Protein AF-A0A6L7Z663-F1 (afdb_monomer_lite)

Radius of gyration: 30.57 Å; chains: 1; bounding box: 56×58×128 Å

Foldseek 3Di:
DDDDDDPPPPPPPDLDQDDDLDDPVLVVLVVVLLVLLLLLLLLVLLLVVLVVCQVVVPPPSHADLADGDPLNVVSVVVNLVSVVVSLVSVVVSCVVCVVSCVVVPDPLLCVLVVVLVVLSVLLVVLSVCCVQPQLFPVNVVSVVSNVVSSVVNLVSVQSSQCSHSDRDPVVVVVVSNVSSNVSSVVSSVVSNVVSVVVVVVVVVVPPDPPDDDPDDDDDDAFQDCHLQAPNDDLVVVVPPPCPPVNDDDQLCDRSPDPDPPGSCADPVSHHCPPVVLLDPDDPQPPVQQVVCCVVRVGDQPRPVSCVVVCVPCVVVSVCVNSDVVSVLPCRNVSNVSNSNCCNRHVPDADPVLVVVCVPPPQDDVNPVVRQGNNRDD

Secondary structure (DSSP, 8-state):
-----------------PPPS--HHHHHHHHHHHHHHHHHHHHHHHHHHHHHHHHTT-TTTSPPSS---HHHHHHHHHHHHHHHHHHHHHHHHHHHHHHHHHTT--HHHHHHHHHHHHHHHHHHHHHHHHHHT--SGGGHHHHHHHHHHHHHHHHHHHHHHHHSSSPPPHHHHHHHHHHHHHHHHHHHHHHHHHHHHHHHHHHHHTS---SS-----S-S-TTTTSTT-TT--HHHHTTTTSTTTT---TTPPPTTSTTTT---B-TTSSB--HHHHH-SS----HHHHHHHHHHHSS-SSS-TTHHHHTTT-HHHHHHHHHSHHHHTSTTSHHHHHHHHHHHH-TT---HHHHHHHTSTT--TT-TTTS--TT---

pLDDT: mean 71.02, std 19.0, range [30.25, 97.69]

Sequence (377 aa):
MAEPTLNTSTSASGRRQLASLLPATLKRLLAVAVGLAGFMLANTLYLLLVRLADRVGLEPFALDEATLPPFYQVLLLAHTGAGLLLAVLMAAFLVAHLPRVWRRFHHEAAWTGVPYAAVGVGLVASGLFIFAEAATRGNSWVWWLHSGAAVLALAGYAAHRAVSHTRPPATRLARFLGVGTAASLALFVVHGGLAMREGAYREAGERPATAGSESSQATAGPGAGVPGGVNRDAARMLRGDFGPSGWVPAGAVPPESPFFPSPATTSTGDFLAADFLVRHGAAVGTGAIRAEAEARGFASETRIGSGSCERCHADIVDQWATSAHRFASFNNPFYEATIAAMRSEPRESNRWIDRHLASPGIAAGGVGRAASKWCSG

Structure (mmCIF, N/CA/C/O backbone):
data_AF-A0A6L7Z663-F1
#
_entry.id   AF-A0A6L7Z663-F1
#
loop_
_atom_site.group_PDB
_atom_site.id
_atom_site.type_symbol
_atom_site.label_atom_id
_atom_site.label_alt_id
_atom_site.label_comp_id
_atom_site.label_asym_id
_atom_site.label_entity_id
_atom_site.label_seq_id
_atom_site.pdbx_PDB_ins_code
_atom_site.Cartn_x
_atom_site.Cartn_y
_atom_site.Cartn_z
_atom_site.occupancy
_atom_site.B_iso_or_equiv
_atom_site.auth_seq_id
_atom_site.auth_comp_id
_atom_site.auth_asym_id
_atom_site.auth_atom_id
_atom_site.pdbx_PDB_model_num
ATOM 1 N N . MET A 1 1 ? 3.691 -15.602 78.691 1.00 45.03 1 MET A N 1
ATOM 2 C CA . MET A 1 1 ? 4.087 -14.747 77.555 1.00 45.03 1 MET A CA 1
ATOM 3 C C . MET A 1 1 ? 3.733 -15.496 76.284 1.00 45.03 1 MET A C 1
ATOM 5 O O . MET A 1 1 ? 4.418 -16.450 75.953 1.00 45.03 1 MET A O 1
ATOM 9 N N . ALA A 1 2 ? 2.613 -15.150 75.658 1.00 40.22 2 ALA A N 1
ATOM 10 C CA . ALA A 1 2 ? 2.231 -15.650 74.343 1.00 40.22 2 ALA A CA 1
ATOM 11 C C . ALA A 1 2 ? 1.586 -14.469 73.612 1.00 40.22 2 ALA A C 1
ATOM 13 O O . ALA A 1 2 ? 0.575 -13.929 74.058 1.00 40.22 2 ALA A O 1
ATOM 14 N N . GLU A 1 3 ? 2.280 -14.003 72.587 1.00 42.00 3 GLU A N 1
ATOM 15 C CA . GLU A 1 3 ? 1.965 -12.833 71.776 1.00 42.00 3 GLU A CA 1
ATOM 16 C C . GLU A 1 3 ? 0.880 -13.204 70.747 1.00 42.00 3 GLU A C 1
ATOM 18 O O . GLU A 1 3 ? 0.981 -14.267 70.127 1.00 42.00 3 GLU A O 1
ATOM 23 N N . PRO A 1 4 ? -0.169 -12.391 70.538 1.00 52.03 4 PRO A N 1
ATOM 24 C CA . PRO A 1 4 ? -1.130 -12.647 69.478 1.00 52.03 4 PRO A CA 1
ATOM 25 C C . PRO A 1 4 ? -0.575 -12.112 68.152 1.00 52.03 4 PRO A C 1
ATOM 27 O O . PRO A 1 4 ? -0.455 -10.905 67.944 1.00 52.03 4 PRO A O 1
ATOM 30 N N . THR A 1 5 ? -0.250 -13.020 67.234 1.00 46.28 5 THR A N 1
ATOM 31 C CA . THR A 1 5 ? 0.136 -12.690 65.859 1.00 46.28 5 THR A CA 1
ATOM 32 C C . THR A 1 5 ? -1.046 -12.067 65.114 1.00 46.28 5 THR A C 1
ATOM 34 O O . THR A 1 5 ? -2.035 -12.738 64.807 1.00 46.28 5 THR A O 1
ATOM 37 N N . LEU A 1 6 ? -0.934 -10.773 64.815 1.00 43.34 6 LEU A N 1
ATOM 38 C CA . LEU A 1 6 ? -1.816 -10.035 63.915 1.00 43.34 6 LEU A CA 1
ATOM 39 C C . LEU A 1 6 ? -1.680 -10.584 62.487 1.00 43.34 6 LEU A C 1
ATOM 41 O O . LEU A 1 6 ? -0.692 -10.330 61.802 1.00 43.34 6 LEU A O 1
ATOM 45 N N . ASN A 1 7 ? -2.699 -11.307 62.022 1.00 40.19 7 ASN A N 1
ATOM 46 C CA . ASN A 1 7 ? -2.865 -11.635 60.608 1.00 40.19 7 ASN A CA 1
ATOM 47 C C . ASN A 1 7 ? -3.292 -10.378 59.838 1.00 40.19 7 ASN A C 1
ATOM 49 O O . ASN A 1 7 ? -4.478 -10.072 59.711 1.00 40.19 7 ASN A O 1
ATOM 53 N N . THR A 1 8 ? -2.324 -9.650 59.292 1.00 43.34 8 THR A N 1
ATOM 54 C CA . THR A 1 8 ? -2.547 -8.646 58.249 1.00 43.34 8 THR A CA 1
ATOM 55 C C . THR A 1 8 ? -2.790 -9.349 56.915 1.00 43.34 8 THR A C 1
ATOM 57 O O . THR A 1 8 ? -1.891 -9.541 56.099 1.00 43.34 8 THR A O 1
ATOM 60 N N . SER A 1 9 ? -4.040 -9.736 56.658 1.00 41.06 9 SER A N 1
ATOM 61 C CA . SER A 1 9 ? -4.477 -10.063 55.302 1.00 41.06 9 SER A CA 1
ATOM 62 C C . SER A 1 9 ? -4.584 -8.763 54.500 1.00 41.06 9 SER A C 1
ATOM 64 O O . SER A 1 9 ? -5.614 -8.087 54.508 1.00 41.06 9 SER A O 1
ATOM 66 N N . THR A 1 10 ? -3.502 -8.391 53.824 1.00 39.75 10 THR A N 1
ATOM 67 C CA . THR A 1 10 ? -3.484 -7.317 52.829 1.00 39.75 10 THR A CA 1
ATOM 68 C C . THR A 1 10 ? -4.428 -7.709 51.696 1.00 39.75 10 THR A C 1
ATOM 70 O O . THR A 1 10 ? -4.097 -8.539 50.849 1.00 39.75 10 THR A O 1
ATOM 73 N N . SER A 1 11 ? -5.638 -7.148 51.686 1.00 40.12 11 SER A N 1
ATOM 74 C CA . SER A 1 11 ? -6.585 -7.346 50.595 1.00 40.12 11 SER A CA 1
ATOM 75 C C . SER A 1 11 ? -5.986 -6.756 49.320 1.00 40.12 11 SER A C 1
ATOM 77 O O . SER A 1 11 ? -5.894 -5.534 49.171 1.00 40.12 11 SER A O 1
ATOM 79 N N . ALA A 1 12 ? -5.578 -7.615 48.390 1.00 41.09 12 ALA A N 1
ATOM 80 C CA . ALA A 1 12 ? -5.293 -7.211 47.026 1.00 41.09 12 ALA A CA 1
ATOM 81 C C . ALA A 1 12 ? -6.578 -6.605 46.441 1.00 41.09 12 ALA A C 1
ATOM 83 O O . ALA A 1 12 ? -7.532 -7.312 46.119 1.00 41.09 12 ALA A O 1
ATOM 84 N N . SER A 1 13 ? -6.618 -5.276 46.363 1.00 44.09 13 SER A N 1
ATOM 85 C CA . SER A 1 13 ? -7.699 -4.507 45.754 1.00 44.09 13 SER A CA 1
ATOM 86 C C . SER A 1 13 ? -7.781 -4.838 44.260 1.00 44.09 13 SER A C 1
ATOM 88 O O . SER A 1 13 ? -7.148 -4.212 43.407 1.00 44.09 13 SER A O 1
ATOM 90 N N . GLY A 1 14 ? -8.542 -5.878 43.923 1.00 45.28 14 GLY A N 1
ATOM 91 C CA . GLY A 1 14 ? -8.938 -6.157 42.552 1.00 45.28 14 GLY A CA 1
ATOM 92 C C . GLY A 1 14 ? -9.874 -5.048 42.079 1.00 45.28 14 GLY A C 1
ATOM 93 O O . GLY A 1 14 ? -11.023 -4.991 42.515 1.00 45.28 14 GLY A O 1
ATOM 94 N N . ARG A 1 15 ? -9.398 -4.152 41.197 1.00 54.75 15 ARG A N 1
ATOM 95 C CA . ARG A 1 15 ? -10.236 -3.124 40.544 1.00 54.75 15 ARG A CA 1
ATOM 96 C C . ARG A 1 15 ? -11.517 -3.792 40.014 1.00 54.75 15 ARG A C 1
ATOM 98 O O . ARG A 1 15 ? -11.453 -4.632 39.117 1.00 54.75 15 ARG A O 1
ATOM 105 N N . ARG A 1 16 ? -12.675 -3.419 40.572 1.00 54.69 16 ARG A N 1
ATOM 106 C CA . ARG A 1 16 ? -13.998 -3.969 40.228 1.00 54.69 16 ARG A CA 1
ATOM 107 C C . ARG A 1 16 ? -14.246 -3.826 38.718 1.00 54.69 16 ARG A C 1
ATOM 109 O O . ARG A 1 16 ? -14.177 -2.714 38.193 1.00 54.69 16 ARG A O 1
ATOM 116 N N . GLN A 1 17 ? -14.515 -4.929 38.013 1.00 57.78 17 GLN A N 1
ATOM 117 C CA . GLN A 1 17 ? -14.863 -4.893 36.585 1.00 57.78 17 GLN A CA 1
ATOM 118 C C . GLN A 1 17 ? -16.190 -4.144 36.405 1.00 57.78 17 GLN A C 1
ATOM 120 O O . GLN A 1 17 ? -17.246 -4.609 36.827 1.00 57.78 17 GLN A O 1
ATOM 125 N N . LEU A 1 18 ? -16.134 -2.959 35.799 1.00 60.62 18 LEU A N 1
ATOM 126 C CA . LEU A 1 18 ? -17.316 -2.172 35.455 1.00 60.62 18 LEU A CA 1
ATOM 127 C C . LEU A 1 18 ? -17.865 -2.597 34.087 1.00 60.62 18 LEU A C 1
ATOM 129 O O . LEU A 1 18 ? -17.119 -3.029 33.207 1.00 60.62 18 LEU A O 1
ATOM 133 N N . ALA A 1 19 ? -19.177 -2.441 33.895 1.00 63.75 19 ALA A N 1
ATOM 134 C CA . ALA A 1 19 ? -19.827 -2.710 32.617 1.00 63.75 19 ALA A CA 1
ATOM 135 C C . ALA A 1 19 ? -19.226 -1.848 31.489 1.00 63.75 19 ALA A C 1
ATOM 137 O O . ALA A 1 19 ? -18.936 -0.663 31.667 1.00 63.75 19 ALA A O 1
ATOM 138 N N . SER A 1 20 ? -19.043 -2.457 30.314 1.00 68.00 20 SER A N 1
ATOM 139 C CA . SER A 1 20 ? -18.439 -1.805 29.146 1.00 68.00 20 SER A CA 1
ATOM 140 C C . SER A 1 20 ? -19.221 -0.558 28.714 1.00 68.00 20 SER A C 1
ATOM 142 O O . SER A 1 20 ? -20.432 -0.617 28.518 1.00 68.00 20 SER A O 1
ATOM 144 N N . LEU A 1 21 ? -18.501 0.542 28.474 1.00 69.69 21 LEU A N 1
ATOM 145 C CA . LEU A 1 21 ? -19.028 1.819 27.969 1.00 69.69 21 LEU A CA 1
ATOM 146 C C . LEU A 1 21 ? -19.499 1.781 26.505 1.00 69.69 21 LEU A C 1
ATOM 148 O O . LEU A 1 21 ? -20.050 2.763 26.001 1.00 69.69 21 LEU A O 1
ATOM 152 N N . LEU A 1 22 ? -19.252 0.674 25.801 1.00 79.19 22 LEU A N 1
ATOM 153 C CA . LEU A 1 22 ? -19.539 0.547 24.378 1.00 79.19 22 LEU A CA 1
ATOM 154 C C . LEU A 1 22 ? -20.971 0.019 24.162 1.00 79.19 22 LEU A C 1
ATOM 156 O O . LEU A 1 22 ? -21.285 -1.086 24.624 1.00 79.19 22 LEU A O 1
ATOM 160 N N . PRO A 1 23 ? -21.841 0.743 23.432 1.00 86.50 23 PRO A N 1
ATOM 161 C CA . PRO A 1 23 ? -23.119 0.196 22.982 1.00 86.50 23 PRO A CA 1
ATOM 162 C C . PRO A 1 23 ? -22.899 -0.969 22.005 1.00 86.50 23 PRO A C 1
ATOM 164 O O . PRO A 1 23 ? -21.815 -1.133 21.440 1.00 86.50 23 PRO A O 1
ATOM 167 N N . ALA A 1 24 ? -23.937 -1.780 21.785 1.00 88.25 24 ALA A N 1
ATOM 168 C CA . ALA A 1 24 ? -23.858 -2.965 20.927 1.00 88.25 24 ALA A CA 1
ATOM 169 C C . ALA A 1 24 ? -23.358 -2.647 19.504 1.00 88.25 24 ALA A C 1
ATOM 171 O O . ALA A 1 24 ? -22.567 -3.406 18.950 1.00 88.25 24 ALA A O 1
ATOM 172 N N . THR A 1 25 ? -23.751 -1.499 18.948 1.00 90.94 25 THR A N 1
ATOM 173 C CA . THR A 1 25 ? -23.311 -1.025 17.627 1.00 90.94 25 THR A CA 1
ATOM 174 C C . THR A 1 25 ? -21.804 -0.771 17.571 1.00 90.94 25 THR A C 1
ATOM 176 O O . THR A 1 25 ? -21.128 -1.323 16.708 1.00 90.94 25 THR A O 1
ATOM 179 N N . LEU A 1 26 ? -21.243 -0.030 18.534 1.00 91.12 26 LEU A N 1
ATOM 180 C CA . LEU A 1 26 ? -19.796 0.224 18.600 1.00 91.12 26 LEU A CA 1
ATOM 181 C C . LEU A 1 26 ? -18.996 -1.053 18.888 1.00 91.12 26 LEU A C 1
ATOM 183 O O . LEU A 1 26 ? -17.879 -1.191 18.399 1.00 91.12 26 LEU A O 1
ATOM 187 N N . LYS A 1 27 ? -19.553 -2.004 19.651 1.00 90.62 27 LYS A N 1
ATOM 188 C CA . LYS A 1 27 ? -18.920 -3.318 19.863 1.00 90.62 27 LYS A CA 1
ATOM 189 C C . LYS A 1 27 ? -18.813 -4.110 18.561 1.00 90.62 27 LYS A C 1
ATOM 191 O O . LYS A 1 27 ? -17.768 -4.704 18.316 1.00 90.62 27 LYS A O 1
ATOM 196 N N . ARG A 1 28 ? -19.867 -4.111 17.736 1.00 93.44 28 ARG A N 1
ATOM 197 C CA . ARG A 1 28 ? -19.859 -4.760 16.414 1.00 93.44 28 ARG A CA 1
ATOM 198 C C . ARG A 1 28 ? -18.866 -4.084 15.475 1.00 93.44 28 ARG A C 1
ATOM 200 O O . ARG A 1 28 ? -18.050 -4.779 14.884 1.00 93.44 28 ARG A O 1
ATOM 207 N N . LEU A 1 29 ? -18.880 -2.750 15.413 1.00 95.12 29 LEU A N 1
ATOM 208 C CA . LEU A 1 29 ? -17.928 -1.977 14.611 1.00 95.12 29 LEU A CA 1
ATOM 209 C C . LEU A 1 29 ? -16.477 -2.307 14.990 1.00 95.12 29 LEU A C 1
ATOM 211 O O . LEU A 1 29 ? -15.674 -2.641 14.125 1.00 95.12 29 LEU A O 1
ATOM 215 N N . LEU A 1 30 ? -16.163 -2.297 16.290 1.00 92.69 30 LEU A N 1
ATOM 216 C CA . LEU A 1 30 ? -14.836 -2.658 16.785 1.00 92.69 30 LEU A CA 1
ATOM 217 C C . LEU A 1 30 ? -14.475 -4.114 16.468 1.00 92.69 30 LEU A C 1
ATOM 219 O O . LEU A 1 30 ? -13.329 -4.391 16.139 1.00 92.69 30 LEU A O 1
ATOM 223 N N . ALA A 1 31 ? -15.421 -5.051 16.564 1.00 92.75 31 ALA A N 1
ATOM 224 C CA . ALA A 1 31 ? -15.166 -6.451 16.231 1.00 92.75 31 ALA A CA 1
ATOM 225 C C . ALA A 1 31 ? -14.804 -6.631 14.748 1.00 92.75 31 ALA A C 1
ATOM 227 O O . ALA A 1 31 ? -13.843 -7.337 14.447 1.00 92.75 31 ALA A O 1
ATOM 228 N N . VAL A 1 32 ? -15.517 -5.950 13.843 1.00 96.31 32 VAL A N 1
ATOM 229 C CA . VAL A 1 32 ? -15.200 -5.934 12.405 1.00 96.31 32 VAL A CA 1
ATOM 230 C C . VAL A 1 32 ? -13.828 -5.306 12.166 1.00 96.31 32 VAL A C 1
ATOM 232 O O . VAL A 1 32 ? -12.999 -5.908 11.489 1.00 96.31 32 VAL A O 1
ATOM 235 N N . ALA A 1 33 ? -13.550 -4.149 12.774 1.00 95.50 33 ALA A N 1
ATOM 236 C CA . ALA A 1 33 ? -12.261 -3.473 12.638 1.00 95.50 33 ALA A CA 1
ATOM 237 C C . ALA A 1 33 ? -11.094 -4.330 13.160 1.00 95.50 33 ALA A C 1
ATOM 239 O O . ALA A 1 33 ? -10.054 -4.406 12.517 1.00 95.50 33 ALA A O 1
ATOM 240 N N . VAL A 1 34 ? -11.267 -5.038 14.281 1.00 93.00 34 VAL A N 1
ATOM 241 C CA . VAL A 1 34 ? -10.254 -5.970 14.806 1.00 93.00 34 VAL A CA 1
ATOM 242 C C . VAL A 1 34 ? -10.064 -7.168 13.875 1.00 93.00 34 VAL A C 1
ATOM 244 O O . VAL A 1 34 ? -8.928 -7.568 13.646 1.00 93.00 34 VAL A O 1
ATOM 247 N N . GLY A 1 35 ? -11.138 -7.731 13.313 1.00 94.50 35 GLY A N 1
ATOM 248 C CA . GLY A 1 35 ? -11.031 -8.800 12.314 1.00 94.50 35 GLY A CA 1
ATOM 249 C C . GLY A 1 35 ? -10.240 -8.356 11.082 1.00 94.50 35 GLY A C 1
ATOM 250 O O . GLY A 1 35 ? -9.308 -9.039 10.661 1.00 94.50 35 GLY A O 1
ATOM 251 N N . LEU A 1 36 ? -10.546 -7.162 10.570 1.00 96.06 36 LEU A N 1
ATOM 252 C CA . LEU A 1 36 ? -9.838 -6.557 9.445 1.00 96.06 36 LEU A CA 1
ATOM 253 C C . LEU A 1 36 ? -8.377 -6.226 9.789 1.00 96.06 36 LEU A C 1
ATOM 255 O O . LEU A 1 36 ? -7.492 -6.472 8.979 1.00 96.06 36 LEU A O 1
ATOM 259 N N . ALA A 1 37 ? -8.092 -5.764 11.008 1.00 94.50 37 ALA A N 1
ATOM 260 C CA . ALA A 1 37 ? -6.724 -5.584 11.494 1.00 94.50 37 ALA A CA 1
ATOM 261 C C . ALA A 1 37 ? -5.948 -6.913 11.557 1.00 94.50 37 ALA A C 1
ATOM 263 O O . ALA A 1 37 ? -4.748 -6.933 11.302 1.00 94.50 37 ALA A O 1
ATOM 264 N N . GLY A 1 38 ? -6.621 -8.029 11.856 1.00 94.81 38 GLY A N 1
ATOM 265 C CA . GLY A 1 38 ? -6.027 -9.369 11.804 1.00 94.81 38 GLY A CA 1
ATOM 266 C C . GLY A 1 38 ? -5.646 -9.782 10.383 1.00 94.81 38 GLY A C 1
ATOM 267 O O . GLY A 1 38 ? -4.544 -10.283 10.166 1.00 94.81 38 GLY A O 1
ATOM 268 N N . PHE A 1 39 ? -6.515 -9.502 9.409 1.00 96.50 39 PHE A N 1
ATOM 269 C CA . PHE A 1 39 ? -6.186 -9.659 7.990 1.00 96.50 39 PHE A CA 1
ATOM 270 C C . PHE A 1 39 ? -4.997 -8.776 7.587 1.00 96.50 39 PHE A C 1
ATOM 272 O O . PHE A 1 39 ? -4.055 -9.269 6.971 1.00 96.50 39 PHE A O 1
ATOM 279 N N . MET A 1 40 ? -4.998 -7.500 7.986 1.00 96.00 40 MET A N 1
ATOM 280 C CA . MET A 1 40 ? -3.896 -6.574 7.707 1.00 96.00 40 MET A CA 1
ATOM 281 C C . MET A 1 40 ? -2.574 -7.067 8.295 1.00 96.00 40 MET A C 1
ATOM 283 O O . MET A 1 40 ? -1.552 -6.994 7.618 1.00 96.00 40 MET A O 1
ATOM 287 N N . LEU A 1 41 ? -2.587 -7.619 9.512 1.00 95.06 41 LEU A N 1
ATOM 288 C CA . LEU A 1 41 ? -1.409 -8.223 10.134 1.00 95.06 41 LEU A CA 1
ATOM 289 C C . LEU A 1 41 ? -0.879 -9.395 9.299 1.00 95.06 41 LEU A C 1
ATOM 291 O O . LEU A 1 41 ? 0.298 -9.402 8.953 1.00 95.06 41 LEU A O 1
ATOM 295 N N . ALA A 1 42 ? -1.741 -10.352 8.941 1.00 95.94 42 ALA A N 1
ATOM 296 C CA . ALA A 1 42 ? -1.351 -11.509 8.135 1.00 95.94 42 ALA A CA 1
ATOM 297 C C . ALA A 1 42 ? -0.791 -11.096 6.765 1.00 95.94 42 ALA A C 1
ATOM 299 O O . ALA A 1 42 ? 0.246 -11.600 6.343 1.00 95.94 42 ALA A O 1
ATOM 300 N N . ASN A 1 43 ? -1.446 -10.142 6.100 1.00 96.56 43 ASN A N 1
ATOM 301 C CA . ASN A 1 43 ? -1.016 -9.604 4.815 1.00 96.56 43 ASN A CA 1
ATOM 302 C C . ASN A 1 43 ? 0.342 -8.888 4.932 1.00 96.56 43 ASN A C 1
ATOM 304 O O . ASN A 1 43 ? 1.265 -9.177 4.179 1.00 96.56 43 ASN A O 1
ATOM 308 N N . THR A 1 44 ? 0.505 -8.016 5.929 1.00 94.75 44 THR A N 1
ATOM 309 C CA . THR A 1 44 ? 1.763 -7.287 6.164 1.00 94.75 44 THR A CA 1
ATOM 310 C C . THR A 1 44 ? 2.920 -8.242 6.427 1.00 94.75 44 THR A C 1
ATOM 312 O O . THR A 1 44 ? 3.981 -8.099 5.826 1.00 94.75 44 THR A O 1
ATOM 315 N N . LEU A 1 45 ? 2.719 -9.233 7.300 1.00 94.94 45 LEU A N 1
ATOM 316 C CA . LEU A 1 45 ? 3.737 -10.240 7.591 1.00 94.94 45 LEU A CA 1
ATOM 317 C C . LEU A 1 45 ? 4.089 -11.051 6.341 1.00 94.94 45 LEU A C 1
ATOM 319 O O . LEU A 1 45 ? 5.269 -11.257 6.081 1.00 94.94 45 LEU A O 1
ATOM 323 N N . TYR A 1 46 ? 3.100 -11.425 5.528 1.00 95.12 46 TYR A N 1
ATOM 324 C CA . TYR A 1 46 ? 3.334 -12.074 4.241 1.00 95.12 46 TYR A CA 1
ATOM 325 C C . TYR A 1 46 ? 4.199 -11.209 3.306 1.00 95.12 46 TYR A C 1
ATOM 327 O O . TYR A 1 46 ? 5.209 -11.694 2.800 1.00 95.12 46 TYR A O 1
ATOM 335 N N . LEU A 1 47 ? 3.861 -9.927 3.115 1.00 93.00 47 LEU A N 1
ATOM 336 C CA . LEU A 1 47 ? 4.634 -9.021 2.254 1.00 93.00 47 LEU A CA 1
ATOM 337 C C . LEU A 1 47 ? 6.078 -8.861 2.754 1.00 93.00 47 LEU A C 1
ATOM 339 O O . LEU A 1 47 ? 7.013 -8.831 1.956 1.00 93.00 47 LEU A O 1
ATOM 343 N N . LEU A 1 48 ? 6.271 -8.796 4.075 1.00 92.50 48 LEU A N 1
ATOM 344 C CA . LEU A 1 48 ? 7.601 -8.746 4.684 1.00 92.50 48 LEU A CA 1
ATOM 345 C C . LEU A 1 48 ? 8.379 -10.054 4.497 1.00 92.50 48 LEU A C 1
ATOM 347 O O . LEU A 1 48 ? 9.579 -9.993 4.246 1.00 92.50 48 LEU A O 1
ATOM 351 N N . LEU A 1 49 ? 7.721 -11.212 4.596 1.00 92.88 49 LEU A N 1
ATOM 352 C CA . LEU A 1 49 ? 8.347 -12.520 4.385 1.00 92.88 49 LEU A CA 1
ATOM 353 C C . LEU A 1 49 ? 8.781 -12.718 2.934 1.00 92.88 49 LEU A C 1
ATOM 355 O O . LEU A 1 49 ? 9.909 -13.142 2.713 1.00 92.88 49 LEU A O 1
ATOM 359 N N . VAL A 1 50 ? 7.942 -12.365 1.955 1.00 91.44 50 VAL A N 1
ATOM 360 C CA . VAL A 1 50 ? 8.321 -12.419 0.531 1.00 91.44 50 VAL A CA 1
ATOM 361 C C . VAL A 1 50 ? 9.488 -11.472 0.254 1.00 91.44 50 VAL A C 1
ATOM 363 O O . VAL A 1 50 ? 10.464 -11.860 -0.375 1.00 91.44 50 VAL A O 1
ATOM 366 N N . ARG A 1 51 ? 9.462 -10.256 0.813 1.00 88.88 51 ARG A N 1
ATOM 367 C CA . ARG A 1 51 ? 10.582 -9.312 0.683 1.00 88.88 51 ARG A CA 1
ATOM 368 C C . ARG A 1 51 ? 11.864 -9.803 1.364 1.00 88.88 51 ARG A C 1
ATOM 370 O O . ARG A 1 51 ? 12.959 -9.461 0.931 1.00 88.88 51 ARG A O 1
ATOM 377 N N . LEU A 1 52 ? 11.750 -10.558 2.455 1.00 91.38 52 LEU A N 1
ATOM 378 C CA . LEU A 1 52 ? 12.897 -11.188 3.103 1.00 91.38 52 LEU A CA 1
ATOM 379 C C . LEU A 1 52 ? 13.441 -12.339 2.253 1.00 91.38 52 LEU A C 1
ATOM 381 O O . LEU A 1 52 ? 14.653 -12.416 2.092 1.00 91.38 52 LEU A O 1
ATOM 385 N N . ALA A 1 53 ? 12.561 -13.185 1.711 1.00 90.38 53 ALA A N 1
ATOM 386 C CA . ALA A 1 53 ? 12.911 -14.290 0.822 1.00 90.38 53 ALA A CA 1
ATOM 387 C C . ALA A 1 53 ? 13.672 -13.792 -0.412 1.00 90.38 53 ALA A C 1
ATOM 389 O O . ALA A 1 53 ? 14.737 -14.316 -0.718 1.00 90.38 53 ALA A O 1
ATOM 390 N N . ASP A 1 54 ? 13.180 -12.720 -1.029 1.00 87.56 54 ASP A N 1
ATOM 391 C CA . ASP A 1 54 ? 13.835 -12.001 -2.122 1.00 87.56 54 ASP A CA 1
ATOM 392 C C . ASP A 1 54 ? 15.256 -11.545 -1.749 1.00 87.56 54 ASP A C 1
ATOM 394 O O . ASP A 1 54 ? 16.232 -11.900 -2.404 1.00 87.56 54 ASP A O 1
ATOM 398 N N . ARG A 1 55 ? 15.418 -10.865 -0.605 1.00 87.56 55 ARG A N 1
ATOM 399 C CA . ARG A 1 55 ? 16.741 -10.399 -0.149 1.00 87.56 55 ARG A CA 1
ATOM 400 C C . ARG A 1 55 ? 17.758 -11.504 0.117 1.00 87.56 55 ARG A C 1
ATOM 402 O O . ARG A 1 55 ? 18.952 -11.215 0.103 1.00 87.56 55 ARG A O 1
ATOM 409 N N . VAL A 1 56 ? 17.310 -12.710 0.457 1.00 91.00 56 VAL A N 1
ATOM 410 C CA . VAL A 1 56 ? 18.199 -13.844 0.755 1.00 91.00 56 VAL A CA 1
ATOM 411 C C . VAL A 1 56 ? 18.273 -14.852 -0.394 1.00 91.00 56 VAL A C 1
ATOM 413 O O . VAL A 1 56 ? 18.927 -15.879 -0.231 1.00 91.00 56 VAL A O 1
ATOM 416 N N . GLY A 1 57 ? 17.618 -14.581 -1.530 1.00 85.19 57 GLY A N 1
ATOM 417 C CA . GLY A 1 57 ? 17.585 -15.480 -2.687 1.00 85.19 57 GLY A CA 1
ATOM 418 C C . GLY A 1 57 ? 16.915 -16.827 -2.399 1.00 85.19 57 GLY A C 1
ATOM 419 O O . GLY A 1 57 ? 17.388 -17.865 -2.860 1.00 85.19 57 GLY A O 1
ATOM 420 N N . LEU A 1 58 ? 15.858 -16.847 -1.578 1.00 86.94 58 LEU A N 1
ATOM 421 C CA . LEU A 1 58 ? 15.165 -18.084 -1.208 1.00 86.94 58 LEU A CA 1
ATOM 422 C C . LEU A 1 58 ? 14.186 -18.516 -2.305 1.00 86.94 58 LEU A C 1
ATOM 424 O O . LEU A 1 58 ? 12.990 -18.235 -2.226 1.00 86.94 58 LEU A O 1
ATOM 428 N N . GLU A 1 59 ? 14.676 -19.256 -3.291 1.00 84.00 59 GLU A N 1
ATOM 429 C CA . GLU A 1 59 ? 13.828 -19.947 -4.265 1.00 84.00 59 GLU A CA 1
ATOM 430 C C . GLU A 1 59 ? 12.956 -21.018 -3.582 1.00 84.00 59 GLU A C 1
ATOM 432 O O . GLU A 1 59 ? 13.439 -21.723 -2.686 1.00 84.00 59 GLU A O 1
ATOM 437 N N . PRO A 1 60 ? 11.670 -21.181 -3.951 1.00 81.50 60 PRO A N 1
ATOM 438 C CA . PRO A 1 60 ? 10.903 -20.501 -5.011 1.00 81.50 60 PRO A CA 1
ATOM 439 C C . PRO A 1 60 ? 10.132 -19.247 -4.532 1.00 81.50 60 PRO A C 1
ATOM 441 O O . PRO A 1 60 ? 9.150 -18.848 -5.151 1.00 81.50 60 PRO A O 1
ATOM 444 N N . PHE A 1 61 ? 10.459 -18.694 -3.362 1.00 85.19 61 PHE A N 1
ATOM 445 C CA . PHE A 1 61 ? 9.694 -17.619 -2.709 1.00 85.19 61 PHE A CA 1
ATOM 446 C C . PHE A 1 61 ? 10.231 -16.208 -2.996 1.00 85.19 61 PHE A C 1
ATOM 448 O O . PHE A 1 61 ? 9.620 -15.228 -2.559 1.00 85.19 61 PHE A O 1
ATOM 455 N N . ALA A 1 62 ? 11.388 -16.104 -3.648 1.00 82.88 62 ALA A N 1
ATOM 456 C CA . ALA A 1 62 ? 11.962 -14.845 -4.096 1.00 82.88 62 ALA A CA 1
ATOM 457 C C . ALA A 1 62 ? 11.107 -14.220 -5.214 1.00 82.88 62 ALA A C 1
ATOM 459 O O . ALA A 1 62 ? 10.301 -14.896 -5.858 1.00 82.88 62 ALA A O 1
ATOM 460 N N . LEU A 1 63 ? 11.232 -12.906 -5.406 1.00 79.06 63 LEU A N 1
ATOM 461 C CA . LEU A 1 63 ? 10.550 -12.224 -6.501 1.00 79.06 63 LEU A CA 1
ATOM 462 C C . LEU A 1 63 ? 11.404 -12.362 -7.771 1.00 79.06 63 LEU A C 1
ATOM 464 O O . LEU A 1 63 ? 12.621 -12.253 -7.713 1.00 79.06 63 LEU A O 1
ATOM 468 N N . ASP A 1 64 ? 10.759 -12.589 -8.917 1.00 67.19 64 ASP A N 1
ATOM 469 C CA . ASP A 1 64 ? 11.433 -12.570 -10.223 1.00 67.19 64 ASP A CA 1
ATOM 470 C C . ASP A 1 64 ? 11.876 -11.123 -10.534 1.00 67.19 64 ASP A C 1
ATOM 472 O O . ASP A 1 64 ? 11.096 -10.181 -10.340 1.00 67.19 64 ASP A O 1
ATOM 476 N N . GLU A 1 65 ? 13.111 -10.936 -11.016 1.00 60.19 65 GLU A N 1
ATOM 477 C CA . GLU A 1 65 ? 13.735 -9.620 -11.245 1.00 60.19 65 GLU A CA 1
ATOM 478 C C . GLU A 1 65 ? 12.895 -8.728 -12.173 1.00 60.19 65 GLU A C 1
ATOM 480 O O . GLU A 1 65 ? 12.889 -7.500 -12.044 1.00 60.19 65 GLU A O 1
ATOM 485 N N . ALA A 1 66 ? 12.154 -9.346 -13.096 1.00 57.56 66 ALA A N 1
ATOM 486 C CA . ALA A 1 66 ? 11.428 -8.645 -14.147 1.00 57.56 66 ALA A CA 1
ATOM 487 C C . ALA A 1 66 ? 9.909 -8.563 -13.929 1.00 57.56 66 ALA A C 1
ATOM 489 O O . ALA A 1 66 ? 9.251 -7.744 -14.578 1.00 57.56 66 ALA A O 1
ATOM 490 N N . THR A 1 67 ? 9.310 -9.402 -13.072 1.00 62.72 67 THR A N 1
ATOM 491 C CA . THR A 1 67 ? 7.847 -9.426 -12.898 1.00 62.72 67 THR A CA 1
ATOM 492 C C . THR A 1 67 ? 7.408 -9.773 -11.479 1.00 62.72 67 THR A C 1
ATOM 494 O O . THR A 1 67 ? 7.820 -10.764 -10.892 1.00 62.72 67 THR A O 1
ATOM 497 N N . LEU A 1 68 ? 6.473 -8.987 -10.937 1.00 74.62 68 LEU A N 1
ATOM 498 C CA . LEU A 1 68 ? 5.837 -9.314 -9.661 1.00 74.62 68 LEU A CA 1
ATOM 499 C C . LEU A 1 68 ? 4.837 -10.469 -9.851 1.00 74.62 68 LEU A C 1
ATOM 501 O O . LEU A 1 68 ? 3.934 -10.335 -10.687 1.00 74.62 68 LEU A O 1
ATOM 505 N N . PRO A 1 69 ? 4.894 -11.551 -9.051 1.00 80.88 69 PRO A N 1
ATOM 506 C CA . PRO A 1 69 ? 3.920 -12.635 -9.126 1.00 80.88 69 PRO A CA 1
ATOM 507 C C . PRO A 1 69 ? 2.481 -12.121 -8.938 1.00 80.88 69 PRO A C 1
ATOM 509 O O . PRO A 1 69 ? 2.244 -11.295 -8.047 1.00 80.88 69 PRO A O 1
ATOM 512 N N . PRO A 1 70 ? 1.481 -12.614 -9.699 1.00 83.06 70 PRO A N 1
ATOM 513 C CA . PRO A 1 70 ? 0.101 -12.123 -9.606 1.00 83.06 70 PRO A CA 1
ATOM 514 C C . PRO A 1 70 ? -0.467 -12.192 -8.189 1.00 83.06 70 PRO A C 1
ATOM 516 O O . PRO A 1 70 ? -1.168 -11.287 -7.745 1.00 83.06 70 PRO A O 1
ATOM 519 N N . PHE A 1 71 ? -0.127 -13.249 -7.449 1.00 88.88 71 PHE A N 1
ATOM 520 C CA . PHE A 1 71 ? -0.561 -13.407 -6.067 1.00 88.88 71 PHE A CA 1
ATOM 521 C C . PHE A 1 71 ? 0.005 -12.306 -5.158 1.00 88.88 71 PHE A C 1
ATOM 523 O O . PHE A 1 71 ? -0.728 -11.731 -4.357 1.00 88.88 71 PHE A O 1
ATOM 530 N N . TYR A 1 72 ? 1.280 -11.942 -5.325 1.00 89.50 72 TYR A N 1
ATOM 531 C CA . TYR A 1 72 ? 1.878 -10.816 -4.608 1.00 89.50 72 TYR A CA 1
ATOM 532 C C . TYR A 1 72 ? 1.172 -9.493 -4.939 1.00 89.50 72 TYR A C 1
ATOM 534 O O . TYR A 1 72 ? 0.836 -8.744 -4.024 1.00 89.50 72 TYR A O 1
ATOM 542 N N . GLN A 1 73 ? 0.860 -9.243 -6.216 1.00 88.94 73 GLN A N 1
ATOM 543 C CA . GLN A 1 73 ? 0.125 -8.043 -6.640 1.00 88.94 73 GLN A CA 1
ATOM 544 C C . GLN A 1 73 ? -1.275 -7.967 -6.013 1.00 88.94 73 GLN A C 1
ATOM 546 O O . GLN A 1 73 ? -1.671 -6.917 -5.508 1.00 88.94 73 GLN A O 1
ATOM 551 N N . VAL A 1 74 ? -2.011 -9.084 -5.988 1.00 92.69 74 VAL A N 1
ATOM 552 C CA . VAL A 1 74 ? -3.338 -9.159 -5.357 1.00 92.69 74 VAL A CA 1
ATOM 553 C C . VAL A 1 74 ? -3.248 -8.870 -3.863 1.00 92.69 74 VAL A C 1
ATOM 555 O O . VAL A 1 74 ? -4.061 -8.107 -3.346 1.00 92.69 74 VAL A O 1
ATOM 558 N N . LEU A 1 75 ? -2.268 -9.441 -3.160 1.00 94.62 75 LEU A N 1
ATOM 559 C CA . LEU A 1 75 ? -2.102 -9.210 -1.724 1.00 94.62 75 LEU A CA 1
ATOM 560 C C . LEU A 1 75 ? -1.681 -7.768 -1.426 1.00 94.62 75 LEU A C 1
ATOM 562 O O . LEU A 1 75 ? -2.202 -7.182 -0.477 1.00 94.62 75 LEU A O 1
ATOM 566 N N . LEU A 1 76 ? -0.828 -7.168 -2.259 1.00 91.94 76 LEU A N 1
ATOM 567 C CA . LEU A 1 76 ? -0.474 -5.753 -2.164 1.00 91.94 76 LEU A CA 1
ATOM 568 C C . LEU A 1 76 ? -1.702 -4.851 -2.374 1.00 91.94 76 LEU A C 1
ATOM 570 O O . LEU A 1 76 ? -1.963 -3.968 -1.560 1.00 91.94 76 LEU A O 1
ATOM 574 N N . LEU A 1 77 ? -2.515 -5.109 -3.403 1.00 93.44 77 LEU A N 1
ATOM 575 C CA . LEU A 1 77 ? -3.751 -4.357 -3.644 1.00 93.44 77 LEU A CA 1
ATOM 576 C C . LEU A 1 77 ? -4.762 -4.546 -2.503 1.00 93.44 77 LEU A C 1
ATOM 578 O O . LEU A 1 77 ? -5.384 -3.586 -2.042 1.00 93.44 77 LEU A O 1
ATOM 582 N N . ALA A 1 78 ? -4.902 -5.779 -2.013 1.00 96.12 78 ALA A N 1
ATOM 583 C CA . ALA A 1 78 ? -5.761 -6.093 -0.882 1.00 96.12 78 ALA A CA 1
ATOM 584 C C . ALA A 1 78 ? -5.285 -5.401 0.400 1.00 96.12 78 ALA A C 1
ATOM 586 O O . ALA A 1 78 ? -6.123 -4.984 1.192 1.00 96.12 78 ALA A O 1
ATOM 587 N N . HIS A 1 79 ? -3.974 -5.233 0.598 1.00 95.56 79 HIS A N 1
ATOM 588 C CA . HIS A 1 79 ? -3.416 -4.469 1.713 1.00 95.56 79 HIS A CA 1
ATOM 589 C C . HIS A 1 79 ? -3.879 -3.013 1.648 1.00 95.56 79 HIS A C 1
ATOM 591 O O . HIS A 1 79 ? -4.417 -2.493 2.624 1.00 95.56 79 HIS A O 1
ATOM 597 N N . THR A 1 80 ? -3.739 -2.367 0.490 1.00 94.44 80 THR A N 1
ATOM 598 C CA . THR A 1 80 ? -4.176 -0.979 0.304 1.00 94.44 80 THR A CA 1
ATOM 599 C C . THR A 1 80 ? -5.684 -0.837 0.515 1.00 94.44 80 THR A C 1
ATOM 601 O O . THR A 1 80 ? -6.119 -0.004 1.311 1.00 94.44 80 THR A O 1
ATOM 604 N N . GLY A 1 81 ? -6.495 -1.681 -0.128 1.00 96.31 81 GLY A N 1
ATOM 605 C CA . GLY A 1 81 ? -7.956 -1.624 -0.012 1.00 96.31 81 GLY A CA 1
ATOM 606 C C . GLY A 1 81 ? -8.466 -1.910 1.405 1.00 96.31 81 GLY A C 1
ATOM 607 O O . GLY A 1 81 ? -9.274 -1.153 1.946 1.00 96.31 81 GLY A O 1
ATOM 608 N N . ALA A 1 82 ? -7.967 -2.972 2.043 1.00 97.25 82 ALA A N 1
ATOM 609 C CA . ALA A 1 82 ? -8.332 -3.316 3.416 1.00 97.25 82 ALA A CA 1
ATOM 610 C C . ALA A 1 82 ? -7.810 -2.287 4.429 1.00 97.25 82 ALA A C 1
ATOM 612 O O . ALA A 1 82 ? -8.505 -1.989 5.400 1.00 97.25 82 ALA A O 1
ATOM 613 N N . GLY A 1 83 ? -6.631 -1.707 4.194 1.00 97.06 83 GLY A N 1
ATOM 614 C CA . GLY A 1 83 ? -6.063 -0.640 5.014 1.00 97.06 83 GLY A CA 1
ATOM 615 C C . GLY A 1 83 ? -6.917 0.626 4.986 1.00 97.06 83 GLY A C 1
ATOM 616 O O . GLY A 1 83 ? -7.237 1.168 6.044 1.00 97.06 83 GLY A O 1
ATOM 617 N N . LEU A 1 84 ? -7.369 1.050 3.801 1.00 96.75 84 LEU A N 1
ATOM 618 C CA . LEU A 1 84 ? -8.296 2.177 3.645 1.00 96.75 84 LEU A CA 1
ATOM 619 C C . LEU A 1 84 ? -9.638 1.912 4.335 1.00 96.75 84 LEU A C 1
ATOM 621 O O . LEU A 1 84 ? -10.133 2.762 5.079 1.00 96.75 84 LEU A O 1
ATOM 625 N N . LEU A 1 85 ? -10.207 0.717 4.153 1.00 97.69 85 LEU A N 1
ATOM 626 C CA . LEU A 1 85 ? -11.440 0.331 4.839 1.00 97.69 85 LEU A CA 1
ATOM 627 C C . LEU A 1 85 ? -11.260 0.355 6.365 1.00 97.69 85 LEU A C 1
ATOM 629 O O . LEU A 1 85 ? -12.100 0.906 7.079 1.00 97.69 85 LEU A O 1
ATOM 633 N N . LEU A 1 86 ? -10.155 -0.194 6.875 1.00 97.31 86 LEU A N 1
ATOM 634 C CA . LEU A 1 86 ? -9.842 -0.185 8.302 1.00 97.31 86 LEU A CA 1
ATOM 635 C C . LEU A 1 86 ? -9.702 1.243 8.834 1.00 97.31 86 LEU A C 1
ATOM 637 O O . LEU A 1 86 ? -10.239 1.538 9.902 1.00 97.31 86 LEU A O 1
ATOM 641 N N . ALA A 1 87 ? -9.037 2.127 8.088 1.00 96.56 87 ALA A N 1
ATOM 642 C CA . ALA A 1 87 ? -8.888 3.535 8.441 1.00 96.56 87 ALA A CA 1
ATOM 643 C C . ALA A 1 87 ? -10.251 4.223 8.602 1.00 96.56 87 ALA A C 1
ATOM 645 O O . ALA A 1 87 ? -10.500 4.852 9.631 1.00 96.56 87 ALA A O 1
ATOM 646 N N . VAL A 1 88 ? -11.166 4.036 7.644 1.00 97.25 88 VAL A N 1
ATOM 647 C CA . VAL A 1 88 ? -12.529 4.595 7.703 1.00 97.25 88 VAL A CA 1
ATOM 648 C C . VAL A 1 88 ? -13.300 4.052 8.909 1.00 97.25 88 VAL A C 1
ATOM 650 O O . VAL A 1 88 ? -13.880 4.827 9.674 1.00 97.25 88 VAL A O 1
ATOM 653 N N . LEU A 1 89 ? -13.283 2.733 9.127 1.00 97.12 89 LEU A N 1
ATOM 654 C CA . LEU A 1 89 ? -13.986 2.108 10.253 1.00 97.12 89 LEU A CA 1
ATOM 655 C C . LEU A 1 89 ? -13.436 2.579 11.606 1.00 97.12 89 LEU A C 1
ATOM 657 O O . LEU A 1 89 ? -14.210 2.843 12.529 1.00 97.12 89 LEU A O 1
ATOM 661 N N . MET A 1 90 ? -12.114 2.710 11.729 1.00 95.88 90 MET A N 1
ATOM 662 C CA . MET A 1 90 ? -11.463 3.174 12.954 1.00 95.88 90 MET A CA 1
ATOM 663 C C . MET A 1 90 ? -11.665 4.669 13.196 1.00 95.88 90 MET A C 1
ATOM 665 O O . MET A 1 90 ? -11.865 5.059 14.345 1.00 95.88 90 MET A O 1
ATOM 669 N N . ALA A 1 91 ? -11.695 5.499 12.151 1.00 95.38 91 ALA A N 1
ATOM 670 C CA . ALA A 1 91 ? -12.048 6.913 12.267 1.00 95.38 91 ALA A CA 1
ATOM 671 C C . ALA A 1 91 ? -13.500 7.081 12.743 1.00 95.38 91 ALA A C 1
ATOM 673 O O . ALA A 1 91 ? -13.758 7.795 13.714 1.00 95.38 91 ALA A O 1
ATOM 674 N N . ALA A 1 92 ? -14.441 6.347 12.137 1.00 95.69 92 ALA A N 1
ATOM 675 C CA . ALA A 1 92 ? -15.837 6.328 12.570 1.00 95.69 92 ALA A CA 1
ATOM 676 C C . ALA A 1 92 ? -15.973 5.851 14.026 1.00 95.69 92 ALA A C 1
ATOM 678 O O . ALA A 1 92 ? -16.714 6.444 14.817 1.00 95.69 92 ALA A O 1
ATOM 679 N N . PHE A 1 93 ? -15.221 4.813 14.409 1.00 95.12 93 PHE A N 1
ATOM 680 C CA . PHE A 1 93 ? -15.171 4.344 15.790 1.00 95.12 93 PHE A CA 1
ATOM 681 C C . PHE A 1 93 ? -14.629 5.420 16.733 1.00 95.12 93 PHE A C 1
ATOM 683 O O . PHE A 1 93 ? -15.260 5.677 17.754 1.00 95.12 93 PHE A O 1
ATOM 690 N N . LEU A 1 94 ? -13.507 6.066 16.404 1.00 93.06 94 LEU A N 1
ATOM 691 C CA . LEU A 1 94 ? -12.881 7.106 17.223 1.00 93.06 94 LEU A CA 1
ATOM 692 C C . LEU A 1 94 ? -13.842 8.274 17.468 1.00 93.06 94 LEU A C 1
ATOM 694 O O . LEU A 1 94 ? -14.082 8.626 18.624 1.00 93.06 94 LEU A O 1
ATOM 698 N N . VAL A 1 95 ? -14.454 8.811 16.408 1.00 94.50 95 VAL A N 1
ATOM 699 C CA . VAL A 1 95 ? -15.429 9.913 16.493 1.00 94.50 95 VAL A CA 1
ATOM 700 C C . VAL A 1 95 ? -16.630 9.515 17.351 1.00 94.50 95 VAL A C 1
ATOM 702 O O . VAL A 1 95 ? -17.048 10.268 18.228 1.00 94.50 95 VAL A O 1
ATOM 705 N N . ALA A 1 96 ? -17.165 8.306 17.169 1.00 93.31 96 ALA A N 1
ATOM 706 C CA . ALA A 1 96 ? -18.285 7.829 17.974 1.00 93.31 96 ALA A CA 1
ATOM 707 C C . ALA A 1 96 ? -17.883 7.501 19.427 1.00 93.31 96 ALA A C 1
ATOM 709 O O . ALA A 1 96 ? -18.715 7.549 20.341 1.00 93.31 96 ALA A O 1
ATOM 710 N N . HIS A 1 97 ? -16.630 7.130 19.668 1.00 90.69 97 HIS A N 1
ATOM 711 C CA . HIS A 1 97 ? -16.125 6.745 20.981 1.00 90.69 97 HIS A CA 1
ATOM 712 C C . HIS A 1 97 ? -15.784 7.964 21.847 1.00 90.69 97 HIS A C 1
ATOM 714 O O . HIS A 1 97 ? -16.109 7.969 23.039 1.00 90.69 97 HIS A O 1
ATOM 720 N N . LEU A 1 98 ? -15.217 9.018 21.255 1.00 89.31 98 LEU A N 1
ATOM 721 C CA . LEU A 1 98 ? -14.666 10.176 21.962 1.00 89.31 98 LEU A CA 1
ATOM 722 C C . LEU A 1 98 ? -15.664 10.884 22.908 1.00 89.31 98 LEU A C 1
ATOM 724 O O . LEU A 1 98 ? -15.313 11.075 24.076 1.00 89.31 98 LEU A O 1
ATOM 728 N N . PRO A 1 99 ? -16.932 11.166 22.526 1.00 88.19 99 PRO A N 1
ATOM 729 C CA . PRO A 1 99 ? -17.896 11.799 23.434 1.00 88.19 99 PRO A CA 1
ATOM 730 C C . PRO A 1 99 ? -18.187 10.963 24.686 1.00 88.19 99 PRO A C 1
ATOM 732 O O . PRO A 1 99 ? -18.489 11.493 25.754 1.00 88.19 99 PRO A O 1
ATOM 735 N N . ARG A 1 100 ? -18.115 9.630 24.575 1.00 84.12 100 ARG A N 1
ATOM 736 C CA . ARG A 1 100 ? -18.365 8.715 25.700 1.00 84.12 100 ARG A CA 1
ATOM 737 C C . ARG A 1 100 ? -17.197 8.707 26.676 1.00 84.12 100 ARG A C 1
ATOM 739 O O . ARG A 1 100 ? -17.437 8.649 27.879 1.00 84.12 100 ARG A O 1
ATOM 746 N N . VAL A 1 101 ? -15.974 8.776 26.155 1.00 81.81 101 VAL A N 1
ATOM 747 C CA . VAL A 1 101 ? -14.754 8.880 26.964 1.00 81.81 101 VAL A CA 1
ATOM 748 C C . VAL A 1 101 ? -14.732 10.208 27.707 1.00 81.81 101 VAL A C 1
ATOM 750 O O . VAL A 1 101 ? -14.509 10.211 28.913 1.00 81.81 101 VAL A O 1
ATOM 753 N N . TRP A 1 102 ? -15.063 11.312 27.031 1.00 82.44 102 TRP A N 1
ATOM 754 C CA . TRP A 1 102 ? -15.074 12.643 27.645 1.00 82.44 102 TRP A CA 1
ATOM 755 C C . TRP A 1 102 ? -16.047 12.744 28.827 1.00 82.44 102 TRP A C 1
ATOM 757 O O . TRP A 1 102 ? -15.723 13.320 29.860 1.00 82.44 102 TRP A O 1
ATOM 767 N N . ARG A 1 103 ? -17.212 12.087 28.735 1.00 81.69 103 ARG A N 1
ATOM 768 C CA . ARG A 1 103 ? -18.184 12.019 29.842 1.00 81.69 103 ARG A CA 1
ATOM 769 C C . ARG A 1 103 ? -17.692 11.267 31.084 1.00 81.69 103 ARG A C 1
ATOM 771 O O . ARG A 1 103 ? -18.287 11.424 32.143 1.00 81.69 103 ARG A O 1
ATOM 778 N N . ARG A 1 104 ? -16.671 10.413 30.971 1.00 73.69 104 ARG A N 1
ATOM 779 C CA . ARG A 1 104 ? -16.073 9.665 32.096 1.00 73.69 104 ARG A CA 1
ATOM 780 C C . ARG A 1 104 ? -14.552 9.791 32.094 1.00 73.69 104 ARG A C 1
ATOM 782 O O . ARG A 1 104 ? -13.830 8.809 32.299 1.00 73.69 104 ARG A O 1
ATOM 789 N N . PHE A 1 105 ? -14.090 11.002 31.803 1.00 76.50 105 PHE A N 1
ATOM 790 C CA . PHE A 1 105 ? -12.679 11.306 31.668 1.00 76.50 105 PHE A CA 1
ATOM 791 C C . PHE A 1 105 ? -11.916 10.953 32.949 1.00 76.50 105 PHE A C 1
ATOM 793 O O . PHE A 1 105 ? -12.341 11.273 34.057 1.00 76.50 105 PHE A O 1
ATOM 800 N N . HIS A 1 106 ? -10.773 10.298 32.782 1.00 76.12 106 HIS A N 1
ATOM 801 C CA . HIS A 1 106 ? -9.789 10.080 33.834 1.00 76.12 106 HIS A CA 1
ATOM 802 C C . HIS A 1 106 ? -8.392 10.071 33.208 1.00 76.12 106 HIS A C 1
ATOM 804 O O . HIS A 1 106 ? -8.224 9.648 32.061 1.00 76.12 106 HIS A O 1
ATOM 810 N N . HIS A 1 107 ? -7.392 10.548 33.954 1.00 77.06 107 HIS A N 1
ATOM 811 C CA . HIS A 1 107 ? -6.060 10.824 33.405 1.00 77.06 107 HIS A CA 1
ATOM 812 C C . HIS A 1 107 ? -5.387 9.573 32.804 1.00 77.06 107 HIS A C 1
ATOM 814 O O . HIS A 1 107 ? -4.779 9.669 31.740 1.00 77.06 107 HIS A O 1
ATOM 820 N N . GLU A 1 108 ? -5.553 8.391 33.420 1.00 75.94 108 GLU A N 1
ATOM 821 C CA . GLU A 1 108 ? -4.968 7.132 32.920 1.00 75.94 108 GLU A CA 1
ATOM 822 C C . GLU A 1 108 ? -5.472 6.782 31.501 1.00 75.94 108 GLU A C 1
ATOM 824 O O . GLU A 1 108 ? -4.709 6.302 30.659 1.00 75.94 108 GLU A O 1
ATOM 829 N N . ALA A 1 109 ? -6.747 7.061 31.192 1.00 73.69 109 ALA A N 1
ATOM 830 C CA . ALA A 1 109 ? -7.306 6.821 29.860 1.00 73.69 109 ALA A CA 1
ATOM 831 C C . ALA A 1 109 ? -6.793 7.820 28.815 1.00 73.69 109 ALA A C 1
ATOM 833 O O . ALA A 1 109 ? -6.635 7.451 27.651 1.00 73.69 109 ALA A O 1
ATOM 834 N N . ALA A 1 110 ? -6.502 9.061 29.214 1.00 79.94 110 ALA A N 1
ATOM 835 C CA . ALA A 1 110 ? -5.964 10.076 28.312 1.00 79.94 110 ALA A CA 1
ATOM 836 C C . ALA A 1 110 ? -4.533 9.735 27.862 1.00 79.94 110 ALA A C 1
ATOM 838 O O . ALA A 1 110 ? -4.243 9.785 26.667 1.00 79.94 110 ALA A O 1
ATOM 839 N N . TRP A 1 111 ? -3.679 9.297 28.796 1.00 85.50 111 TRP A N 1
ATOM 840 C CA . TRP A 1 111 ? -2.274 8.952 28.531 1.00 85.50 111 TRP A CA 1
ATOM 841 C C . TRP A 1 111 ? -2.077 7.758 27.597 1.00 85.50 111 TRP A C 1
ATOM 843 O O . TRP A 1 111 ? -1.029 7.640 26.975 1.00 85.50 111 TRP A O 1
ATOM 853 N N . THR A 1 112 ? -3.073 6.883 27.464 1.00 87.50 112 THR A N 1
ATOM 854 C CA . THR A 1 112 ? -3.014 5.767 26.508 1.00 87.50 112 THR A CA 1
ATOM 855 C C . THR A 1 112 ? -3.837 6.021 25.252 1.00 87.50 112 THR A C 1
ATOM 857 O O . THR A 1 112 ? -3.426 5.628 24.165 1.00 87.50 112 THR A O 1
ATOM 860 N N . GLY A 1 113 ? -4.986 6.693 25.371 1.00 88.38 113 GLY A N 1
ATOM 861 C CA . GLY A 1 113 ? -5.892 6.942 24.252 1.00 88.38 113 GLY A CA 1
ATOM 862 C C . GLY A 1 113 ? -5.400 8.012 23.279 1.00 88.38 113 GLY A C 1
ATOM 863 O O . GLY A 1 113 ? -5.489 7.802 22.072 1.00 88.38 113 GLY A O 1
ATOM 864 N N . VAL A 1 114 ? -4.862 9.134 23.773 1.00 90.38 114 VAL A N 1
ATOM 865 C CA . VAL A 1 114 ? -4.405 10.239 22.908 1.00 90.38 114 VAL A CA 1
ATOM 866 C C . VAL A 1 114 ? -3.177 9.836 22.086 1.00 90.38 114 VAL A C 1
ATOM 868 O O . VAL A 1 114 ? -3.238 9.978 20.863 1.00 90.38 114 VAL A O 1
ATOM 871 N N . PRO A 1 115 ? -2.107 9.255 22.672 1.00 93.62 115 PRO A N 1
ATOM 872 C CA . PRO A 1 115 ? -0.977 8.782 21.874 1.00 93.62 115 PRO A CA 1
ATOM 873 C C . PRO A 1 115 ? -1.375 7.688 20.881 1.00 93.62 115 PRO A C 1
ATOM 875 O O . PRO A 1 115 ? -0.921 7.703 19.742 1.00 93.62 115 PRO A O 1
ATOM 878 N N . TYR A 1 116 ? -2.273 6.773 21.269 1.00 93.69 116 TYR A N 1
ATOM 879 C CA . TYR A 1 116 ? -2.775 5.742 20.359 1.00 93.69 116 TYR A CA 1
ATOM 880 C C . TYR A 1 116 ? -3.537 6.341 19.168 1.00 93.69 116 TYR A C 1
ATOM 882 O O . TYR A 1 116 ? -3.303 5.940 18.028 1.00 93.69 116 TYR A O 1
ATOM 890 N N . ALA A 1 117 ? -4.401 7.332 19.405 1.00 94.06 117 ALA A N 1
ATOM 891 C CA . ALA A 1 117 ? -5.094 8.042 18.335 1.00 94.06 117 ALA A CA 1
ATOM 892 C C . ALA A 1 117 ? -4.110 8.782 17.414 1.00 94.06 117 ALA A C 1
ATOM 894 O O . ALA A 1 117 ? -4.248 8.698 16.196 1.00 94.06 117 ALA A O 1
ATOM 895 N N . ALA A 1 118 ? -3.089 9.439 17.975 1.00 95.62 118 ALA A N 1
ATOM 896 C CA . ALA A 1 118 ? -2.050 10.118 17.202 1.00 95.62 118 ALA A CA 1
ATOM 897 C C . ALA A 1 118 ? -1.249 9.143 16.320 1.00 95.62 118 ALA A C 1
ATOM 899 O O . ALA A 1 118 ? -1.054 9.412 15.136 1.00 95.62 118 ALA A O 1
ATOM 900 N N . VAL A 1 119 ? -0.859 7.979 16.854 1.00 97.00 119 VAL A N 1
ATOM 901 C CA . VAL A 1 119 ? -0.221 6.901 16.075 1.00 97.00 119 VAL A CA 1
ATOM 902 C C . VAL A 1 119 ? -1.147 6.412 14.962 1.00 97.00 119 VAL A C 1
ATOM 904 O O . VAL A 1 119 ? -0.697 6.232 13.834 1.00 97.00 119 VAL A O 1
ATOM 907 N N . GLY A 1 120 ? -2.442 6.241 15.243 1.00 96.06 120 GLY A N 1
ATOM 908 C CA . GLY A 1 120 ? -3.435 5.861 14.236 1.00 96.06 120 GLY A CA 1
ATOM 909 C C . GLY A 1 120 ? -3.552 6.881 13.099 1.00 96.06 120 GLY A C 1
ATOM 910 O O . GLY A 1 120 ? -3.537 6.497 11.932 1.00 96.06 120 GLY A O 1
ATOM 911 N N . VAL A 1 121 ? -3.601 8.177 13.418 1.00 96.06 121 VAL A N 1
ATOM 912 C CA . VAL A 1 121 ? -3.600 9.256 12.415 1.00 96.06 121 VAL A CA 1
ATOM 913 C C . VAL A 1 121 ? -2.305 9.244 11.603 1.00 96.06 121 VAL A C 1
ATOM 915 O O . VAL A 1 121 ? -2.362 9.311 10.378 1.00 96.06 121 VAL A O 1
ATOM 918 N N . GLY A 1 122 ? -1.150 9.091 12.255 1.00 96.38 122 GLY A N 1
ATOM 919 C CA . GLY A 1 122 ? 0.146 8.980 11.582 1.00 96.38 122 GLY A CA 1
ATOM 920 C C . GLY A 1 122 ? 0.235 7.770 10.648 1.00 96.38 122 GLY A C 1
ATOM 921 O O . GLY A 1 122 ? 0.768 7.881 9.544 1.00 96.38 122 GLY A O 1
ATOM 922 N N . LEU A 1 123 ? -0.341 6.630 11.038 1.00 96.38 123 LEU A N 1
ATOM 923 C CA . LEU A 1 123 ? -0.411 5.430 10.203 1.00 96.38 123 LEU A CA 1
ATOM 924 C C . LEU A 1 123 ? -1.256 5.667 8.940 1.00 96.38 123 LEU A C 1
ATOM 926 O O . LEU A 1 123 ? -0.840 5.293 7.845 1.00 96.38 123 LEU A O 1
ATOM 930 N N . VAL A 1 124 ? -2.407 6.334 9.072 1.00 96.00 124 VAL A N 1
ATOM 931 C CA . VAL A 1 124 ? -3.262 6.690 7.926 1.00 96.00 124 VAL A CA 1
ATOM 932 C C . VAL A 1 124 ? -2.574 7.707 7.020 1.00 96.00 124 VAL A C 1
ATOM 934 O O . VAL A 1 124 ? -2.514 7.498 5.812 1.00 96.00 124 VAL A O 1
ATOM 937 N N . ALA A 1 125 ? -2.015 8.776 7.590 1.00 94.75 125 ALA A N 1
ATOM 938 C CA . ALA A 1 125 ? -1.336 9.823 6.831 1.00 94.75 125 ALA A CA 1
ATOM 939 C C . ALA A 1 125 ? -0.136 9.268 6.051 1.00 94.75 125 ALA A C 1
ATOM 941 O O . ALA A 1 125 ? -0.018 9.506 4.853 1.00 94.75 125 ALA A O 1
ATOM 942 N N . SER A 1 126 ? 0.709 8.463 6.702 1.00 95.00 126 SER A N 1
ATOM 943 C CA . SER A 1 126 ? 1.839 7.804 6.035 1.00 95.00 126 SER A CA 1
ATOM 944 C C . SER A 1 126 ? 1.388 6.813 4.958 1.00 95.00 126 SER A C 1
ATOM 946 O O . SER A 1 126 ? 2.004 6.765 3.899 1.00 95.00 126 SER A O 1
ATOM 948 N N . GLY A 1 127 ? 0.298 6.068 5.174 1.00 93.00 127 GLY A N 1
ATOM 949 C CA . GLY A 1 127 ? -0.244 5.140 4.175 1.00 93.00 127 GLY A CA 1
ATOM 950 C C . GLY A 1 127 ? -0.786 5.849 2.931 1.00 93.00 127 GLY A C 1
ATOM 951 O O . GLY A 1 127 ? -0.468 5.456 1.810 1.00 93.00 127 GLY A O 1
ATOM 952 N N . LEU A 1 128 ? -1.554 6.928 3.118 1.00 92.19 128 LEU A N 1
ATOM 953 C CA . LEU A 1 128 ? -2.058 7.762 2.021 1.00 92.19 128 LEU A CA 1
ATOM 954 C C . LEU A 1 128 ? -0.921 8.457 1.268 1.00 92.19 128 LEU A C 1
ATOM 956 O O . LEU A 1 128 ? -0.954 8.523 0.043 1.00 92.19 128 LEU A O 1
ATOM 960 N N . PHE A 1 129 ? 0.104 8.920 1.985 1.00 88.94 129 PHE A N 1
ATOM 961 C CA . PHE A 1 129 ? 1.279 9.526 1.368 1.00 88.94 129 PHE A CA 1
ATOM 962 C C . PHE A 1 129 ? 2.044 8.519 0.500 1.00 88.94 129 PHE A C 1
ATOM 964 O O . PHE A 1 129 ? 2.378 8.828 -0.641 1.00 88.94 129 PHE A O 1
ATOM 971 N N . ILE A 1 130 ? 2.259 7.288 0.989 1.00 86.31 130 ILE A N 1
ATOM 972 C CA . ILE A 1 130 ? 2.862 6.199 0.198 1.00 86.31 130 ILE A CA 1
ATOM 973 C C . ILE A 1 130 ? 2.044 5.905 -1.059 1.00 86.31 130 ILE A C 1
ATOM 975 O O . ILE A 1 130 ? 2.626 5.719 -2.125 1.00 86.31 130 ILE A O 1
ATOM 979 N N . PHE A 1 131 ? 0.716 5.889 -0.941 1.00 83.25 131 PHE A N 1
ATOM 980 C CA . PHE A 1 131 ? -0.182 5.645 -2.066 1.00 83.25 131 PHE A CA 1
ATOM 981 C C . PHE A 1 131 ? -0.148 6.763 -3.123 1.00 83.25 131 PHE A C 1
ATOM 983 O O . PHE A 1 131 ? -0.238 6.463 -4.310 1.00 83.25 131 PHE A O 1
ATOM 990 N N . ALA A 1 132 ? -0.019 8.027 -2.709 1.00 76.75 132 ALA A N 1
ATOM 991 C CA . ALA A 1 132 ? -0.081 9.179 -3.608 1.00 76.75 132 ALA A CA 1
ATOM 992 C C . ALA A 1 132 ? 1.282 9.576 -4.209 1.00 76.75 132 ALA A C 1
ATOM 994 O O . ALA A 1 132 ? 1.391 9.755 -5.418 1.00 76.75 132 ALA A O 1
ATOM 995 N N . GLU A 1 133 ? 2.317 9.728 -3.375 1.00 66.38 133 GLU A N 1
ATOM 996 C CA . GLU A 1 133 ? 3.543 10.466 -3.738 1.00 66.38 133 GLU A CA 1
ATOM 997 C C . GLU A 1 133 ? 4.854 9.759 -3.320 1.00 66.38 133 GLU A C 1
ATOM 999 O O . GLU A 1 133 ? 5.939 10.142 -3.765 1.00 66.38 133 GLU A O 1
ATOM 1004 N N . ALA A 1 134 ? 4.800 8.731 -2.460 1.00 59.12 134 ALA A N 1
ATOM 1005 C CA . ALA A 1 134 ? 5.983 8.223 -1.744 1.00 59.12 134 ALA A CA 1
ATOM 1006 C C . ALA A 1 134 ? 6.556 6.877 -2.209 1.00 59.12 134 ALA A C 1
ATOM 1008 O O . ALA A 1 134 ? 7.441 6.339 -1.541 1.00 59.12 134 ALA A O 1
ATOM 1009 N N . ALA A 1 135 ? 6.137 6.335 -3.352 1.00 64.19 135 ALA A N 1
ATOM 1010 C CA . ALA A 1 135 ? 6.800 5.173 -3.959 1.00 64.19 135 ALA A CA 1
ATOM 1011 C C . ALA A 1 135 ? 8.133 5.555 -4.650 1.00 64.19 135 ALA A C 1
ATOM 1013 O O . ALA A 1 135 ? 8.428 5.109 -5.756 1.00 64.19 135 ALA A O 1
ATOM 1014 N N . THR A 1 136 ? 8.931 6.412 -4.008 1.00 67.69 136 THR A N 1
ATOM 1015 C CA . THR A 1 136 ? 10.208 6.943 -4.502 1.00 67.69 136 THR A CA 1
ATOM 1016 C C . THR A 1 136 ? 11.325 6.626 -3.513 1.00 67.69 136 THR A C 1
ATOM 1018 O O . THR A 1 136 ? 11.093 6.519 -2.303 1.00 67.69 136 THR A O 1
ATOM 1021 N N . ARG A 1 137 ? 12.569 6.493 -3.991 1.00 69.25 137 ARG A N 1
ATOM 1022 C CA . ARG A 1 137 ? 13.705 6.154 -3.106 1.00 69.25 137 ARG A CA 1
ATOM 1023 C C . ARG A 1 137 ? 13.945 7.226 -2.032 1.00 69.25 137 ARG A C 1
ATOM 1025 O O . ARG A 1 137 ? 14.217 6.891 -0.877 1.00 69.25 137 ARG A O 1
ATOM 1032 N N . GLY A 1 138 ? 13.767 8.500 -2.393 1.00 70.25 138 GLY A N 1
ATOM 1033 C CA . GLY A 1 138 ? 13.930 9.647 -1.489 1.00 70.25 138 GLY A CA 1
ATOM 1034 C C . GLY A 1 138 ? 12.933 9.675 -0.325 1.00 70.25 138 GLY A C 1
ATOM 1035 O O . GLY A 1 138 ? 13.272 10.136 0.762 1.00 70.25 138 GLY A O 1
ATOM 1036 N N . ASN A 1 139 ? 11.743 9.096 -0.505 1.00 79.00 139 ASN A N 1
ATOM 1037 C CA . ASN A 1 139 ? 10.706 9.036 0.527 1.00 79.00 139 ASN A CA 1
ATOM 1038 C C . ASN A 1 139 ? 10.640 7.679 1.248 1.00 79.00 139 ASN A C 1
ATOM 1040 O O . ASN A 1 139 ? 9.696 7.411 1.992 1.00 79.00 139 ASN A O 1
ATOM 1044 N N . SER A 1 140 ? 11.658 6.826 1.089 1.00 81.81 140 SER A N 1
ATOM 1045 C CA . SER A 1 140 ? 11.722 5.501 1.729 1.00 81.81 140 SER A CA 1
ATOM 1046 C C . SER A 1 140 ? 11.622 5.541 3.261 1.00 81.81 140 SER A C 1
ATOM 1048 O O . SER A 1 140 ? 11.158 4.581 3.879 1.00 81.81 140 SER A O 1
ATOM 1050 N N . TRP A 1 141 ? 11.981 6.661 3.894 1.00 86.25 141 TRP A N 1
ATOM 1051 C CA . TRP A 1 141 ? 11.786 6.882 5.328 1.00 86.25 141 TRP A CA 1
ATOM 1052 C C . TRP A 1 141 ? 10.305 6.827 5.743 1.00 86.25 141 TRP A C 1
ATOM 1054 O O . TRP A 1 141 ? 10.003 6.381 6.851 1.00 86.25 141 TRP A O 1
ATOM 1064 N N . VAL A 1 142 ? 9.366 7.199 4.862 1.00 90.94 142 VAL A N 1
ATOM 1065 C CA . VAL A 1 142 ? 7.924 7.121 5.154 1.00 90.94 142 VAL A CA 1
ATOM 1066 C C . VAL A 1 142 ? 7.460 5.674 5.230 1.00 90.94 142 VAL A C 1
ATOM 1068 O O . VAL A 1 142 ? 6.628 5.342 6.070 1.00 90.94 142 VAL A O 1
ATOM 1071 N N . TRP A 1 143 ? 8.035 4.786 4.418 1.00 88.06 143 TRP A N 1
ATOM 1072 C CA . TRP A 1 143 ? 7.766 3.352 4.523 1.00 88.06 143 TRP A CA 1
ATOM 1073 C C . TRP A 1 143 ? 8.187 2.798 5.894 1.00 88.06 143 TRP A C 1
ATOM 1075 O O . TRP A 1 143 ? 7.441 2.030 6.512 1.00 88.06 143 TRP A O 1
ATOM 1085 N N . TRP A 1 144 ? 9.340 3.234 6.414 1.00 90.62 144 TRP A N 1
ATOM 1086 C CA . TRP A 1 144 ? 9.781 2.887 7.769 1.00 90.62 144 TRP A CA 1
ATOM 1087 C C . TRP A 1 144 ? 8.865 3.475 8.841 1.00 90.62 144 TRP A C 1
ATOM 1089 O O . TRP A 1 144 ? 8.483 2.759 9.767 1.00 90.62 144 TRP A O 1
ATOM 1099 N N . LEU A 1 145 ? 8.462 4.741 8.695 1.00 93.81 145 LEU A N 1
ATOM 1100 C CA . LEU A 1 145 ? 7.513 5.389 9.601 1.00 93.81 145 LEU A CA 1
ATOM 1101 C C . LEU A 1 145 ? 6.175 4.640 9.637 1.00 93.81 145 LEU A C 1
ATOM 1103 O O . LEU A 1 145 ? 5.669 4.358 10.719 1.00 93.81 145 LEU A O 1
ATOM 1107 N N . HIS A 1 146 ? 5.624 4.285 8.475 1.00 95.00 146 HIS A N 1
ATOM 1108 C CA . HIS A 1 146 ? 4.371 3.543 8.353 1.00 95.00 146 HIS A CA 1
ATOM 1109 C C . HIS A 1 146 ? 4.467 2.175 9.040 1.00 95.00 146 HIS A C 1
ATOM 1111 O O . HIS A 1 146 ? 3.626 1.817 9.864 1.00 95.00 146 HIS A O 1
ATOM 1117 N N . SER A 1 147 ? 5.549 1.441 8.771 1.00 92.94 147 SER A N 1
ATOM 1118 C CA . SER A 1 147 ? 5.808 0.131 9.377 1.00 92.94 147 SER A CA 1
ATOM 1119 C C . SER A 1 147 ? 5.963 0.228 10.901 1.00 92.94 147 SER A C 1
ATOM 1121 O O . SER A 1 147 ? 5.364 -0.553 11.643 1.00 92.94 147 SER A O 1
ATOM 1123 N N . GLY A 1 148 ? 6.709 1.223 11.389 1.00 94.81 148 GLY A N 1
ATOM 1124 C CA . GLY A 1 148 ? 6.865 1.491 12.819 1.00 94.81 148 GLY A CA 1
ATOM 1125 C C . GLY A 1 148 ? 5.547 1.889 13.486 1.00 94.81 148 GLY A C 1
ATOM 1126 O O . GLY A 1 148 ? 5.204 1.362 14.545 1.00 94.81 148 GLY A O 1
ATOM 1127 N N . ALA A 1 149 ? 4.758 2.753 12.843 1.00 96.00 149 ALA A N 1
ATOM 1128 C CA . ALA A 1 149 ? 3.436 3.148 13.316 1.00 96.00 149 ALA A CA 1
ATOM 1129 C C . ALA A 1 149 ? 2.474 1.953 13.394 1.00 96.00 149 ALA A C 1
ATOM 1131 O O . ALA A 1 149 ? 1.688 1.876 14.335 1.00 96.00 149 ALA A O 1
ATOM 1132 N N . ALA A 1 150 ? 2.563 0.984 12.477 1.00 94.44 150 ALA A N 1
ATOM 1133 C CA . ALA A 1 150 ? 1.742 -0.226 12.515 1.00 94.44 150 ALA A CA 1
ATOM 1134 C C . ALA A 1 150 ? 2.063 -1.094 13.746 1.00 94.44 150 ALA A C 1
ATOM 1136 O O . ALA A 1 150 ? 1.154 -1.544 14.449 1.00 94.44 150 ALA A O 1
ATOM 1137 N N . VAL A 1 151 ? 3.351 -1.269 14.066 1.00 93.62 151 VAL A N 1
ATOM 1138 C CA . VAL A 1 151 ? 3.793 -1.975 15.283 1.00 93.62 151 VAL A CA 1
ATOM 1139 C C . VAL A 1 151 ? 3.329 -1.233 16.539 1.00 93.62 151 VAL A C 1
ATOM 1141 O O . VAL A 1 151 ? 2.750 -1.835 17.449 1.00 93.62 151 VAL A O 1
ATOM 1144 N N . LEU A 1 152 ? 3.518 0.088 16.571 1.00 95.31 152 LEU A N 1
ATOM 1145 C CA . LEU A 1 152 ? 3.076 0.937 17.678 1.00 95.31 152 LEU A CA 1
ATOM 1146 C C . LEU A 1 152 ? 1.552 0.944 17.833 1.00 95.31 152 LEU A C 1
ATOM 1148 O O . LEU A 1 152 ? 1.067 1.005 18.959 1.00 95.31 152 LEU A O 1
ATOM 1152 N N . ALA A 1 153 ? 0.783 0.830 16.751 1.00 93.50 153 ALA A N 1
ATOM 1153 C CA . ALA A 1 153 ? -0.671 0.742 16.810 1.00 93.50 153 ALA A CA 1
ATOM 1154 C C . ALA A 1 153 ? -1.131 -0.558 17.489 1.00 93.50 153 ALA A C 1
ATOM 1156 O O . ALA A 1 153 ? -2.055 -0.531 18.303 1.00 93.50 153 ALA A O 1
ATOM 1157 N N . LEU A 1 154 ? -0.471 -1.691 17.223 1.00 90.06 154 LEU A N 1
ATOM 1158 C CA . LEU A 1 154 ? -0.771 -2.961 17.898 1.00 90.06 154 LEU A CA 1
ATOM 1159 C C . LEU A 1 154 ? -0.444 -2.892 19.397 1.00 90.06 154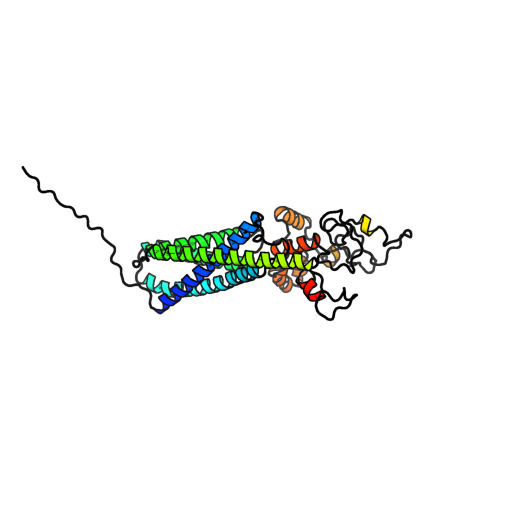 LEU A C 1
ATOM 1161 O O . LEU A 1 154 ? -1.277 -3.260 20.232 1.00 90.06 154 LEU A O 1
ATOM 1165 N N . ALA A 1 155 ? 0.738 -2.373 19.742 1.00 89.88 155 ALA A N 1
ATOM 1166 C CA . ALA A 1 155 ? 1.155 -2.191 21.132 1.00 89.88 155 ALA A CA 1
ATOM 1167 C C . ALA A 1 155 ? 0.255 -1.184 21.871 1.00 89.88 155 ALA A C 1
ATOM 1169 O O . ALA A 1 155 ? -0.220 -1.455 22.976 1.00 89.88 155 ALA A O 1
ATOM 1170 N N . GLY A 1 156 ? -0.046 -0.054 21.231 1.00 90.75 156 GLY A N 1
ATOM 1171 C CA . GLY A 1 156 ? -0.915 1.001 21.743 1.00 90.75 156 GLY A CA 1
ATOM 1172 C C . GLY A 1 156 ? -2.344 0.518 21.969 1.00 90.75 156 GLY A C 1
ATOM 1173 O O . GLY A 1 156 ? -2.919 0.803 23.016 1.00 90.75 156 GLY A O 1
ATOM 1174 N N . TYR A 1 157 ? -2.896 -0.295 21.063 1.00 89.81 157 TYR A N 1
ATOM 1175 C CA . TYR A 1 157 ? -4.202 -0.926 21.257 1.00 89.81 157 TYR A CA 1
ATOM 1176 C C . TYR A 1 157 ? -4.217 -1.847 22.486 1.00 89.81 157 TYR A C 1
ATOM 1178 O O . TYR A 1 157 ? -5.148 -1.787 23.296 1.00 89.81 157 TYR A O 1
ATOM 1186 N N . ALA A 1 158 ? -3.183 -2.678 22.658 1.00 87.31 158 ALA A N 1
ATOM 1187 C CA . ALA A 1 158 ? -3.062 -3.549 23.824 1.00 87.31 158 ALA A CA 1
ATOM 1188 C C . ALA A 1 158 ? -2.951 -2.738 25.128 1.00 87.31 158 ALA A C 1
ATOM 1190 O O . ALA A 1 158 ? -3.678 -3.024 26.083 1.00 87.31 158 ALA A O 1
ATOM 1191 N N . ALA A 1 159 ? -2.117 -1.694 25.148 1.00 87.06 159 ALA A N 1
ATOM 1192 C CA . ALA A 1 159 ? -1.940 -0.803 26.295 1.00 87.06 159 ALA A CA 1
ATOM 1193 C C . ALA A 1 159 ? -3.232 -0.043 26.641 1.00 87.06 159 ALA A C 1
ATOM 1195 O O . ALA A 1 159 ? -3.703 -0.100 27.779 1.00 87.06 159 ALA A O 1
ATOM 1196 N N . HIS A 1 160 ? -3.867 0.586 25.649 1.00 88.44 160 HIS A N 1
ATOM 1197 C CA . HIS A 1 160 ? -5.137 1.294 25.807 1.00 88.44 160 HIS A CA 1
ATOM 1198 C C . HIS A 1 160 ? -6.229 0.372 26.366 1.00 88.44 160 HIS A C 1
ATOM 1200 O O . HIS A 1 160 ? -6.996 0.740 27.262 1.00 88.44 160 HIS A O 1
ATOM 1206 N N . ARG A 1 161 ? -6.265 -0.882 25.906 1.00 85.31 161 ARG A N 1
ATOM 1207 C CA . ARG A 1 161 ? -7.237 -1.867 26.378 1.00 85.31 161 ARG A CA 1
ATOM 1208 C C . ARG A 1 161 ? -6.899 -2.448 27.758 1.00 85.31 161 ARG A C 1
ATOM 1210 O O . ARG A 1 161 ? -7.827 -2.804 28.487 1.00 85.31 161 ARG A O 1
ATOM 1217 N N . ALA A 1 162 ? -5.627 -2.510 28.148 1.00 81.00 162 ALA A N 1
ATOM 1218 C CA . ALA A 1 162 ? -5.195 -2.945 29.480 1.00 81.00 162 ALA A CA 1
ATOM 1219 C C . ALA A 1 162 ? -5.550 -1.932 30.585 1.00 81.00 162 ALA A C 1
ATOM 1221 O O . ALA A 1 162 ? -5.842 -2.328 31.718 1.00 81.00 162 ALA A O 1
ATOM 1222 N N . VAL A 1 163 ? -5.579 -0.639 30.252 1.00 77.75 163 VAL A N 1
ATOM 1223 C CA . VAL A 1 163 ? -6.035 0.423 31.166 1.00 77.75 163 VAL A CA 1
ATOM 1224 C C . VAL A 1 163 ? -7.560 0.417 31.324 1.00 77.75 163 VAL A C 1
ATOM 1226 O O . VAL A 1 163 ? -8.074 0.769 32.384 1.00 77.75 163 VAL A O 1
ATOM 1229 N N . SER A 1 164 ? -8.303 -0.068 30.321 1.00 71.75 164 SER A N 1
ATOM 1230 C CA . SER A 1 164 ? -9.760 -0.185 30.420 1.00 71.75 164 SER A CA 1
ATOM 1231 C C . SER A 1 164 ? -10.198 -1.136 31.549 1.00 71.75 164 SER A C 1
ATOM 1233 O O . SER A 1 164 ? -9.608 -2.197 31.763 1.00 71.75 164 SER A O 1
ATOM 1235 N N . HIS A 1 165 ? -11.290 -0.796 32.246 1.00 62.78 165 HIS A N 1
ATOM 1236 C CA . HIS A 1 165 ? -11.854 -1.625 33.326 1.00 62.78 165 HIS A CA 1
ATOM 1237 C C . HIS A 1 165 ? -12.234 -3.048 32.880 1.00 62.78 165 HIS A C 1
ATOM 1239 O O . HIS A 1 165 ? -12.331 -3.952 33.705 1.00 62.78 165 HIS A O 1
ATOM 1245 N N . THR A 1 166 ? -12.430 -3.261 31.576 1.00 62.72 166 THR A N 1
ATOM 1246 C CA . THR A 1 166 ? -12.721 -4.562 30.967 1.00 62.72 166 THR A CA 1
ATOM 1247 C C . THR A 1 166 ? -11.482 -5.113 30.265 1.00 62.72 166 THR A C 1
ATOM 1249 O O . THR A 1 166 ? -11.395 -5.110 29.032 1.00 62.72 166 THR A O 1
ATOM 1252 N N . ARG A 1 167 ? -10.515 -5.591 31.049 1.00 67.88 167 ARG A N 1
ATOM 1253 C CA . ARG A 1 167 ? -9.291 -6.202 30.518 1.00 67.88 167 ARG A CA 1
ATOM 1254 C C . ARG A 1 167 ? -9.620 -7.533 29.825 1.00 67.88 167 ARG A C 1
ATOM 1256 O O . ARG A 1 167 ? -10.143 -8.436 30.480 1.00 67.88 167 ARG A O 1
ATOM 1263 N N . PRO A 1 168 ? -9.358 -7.692 28.516 1.00 69.50 168 PRO A N 1
ATOM 1264 C CA . PRO A 1 168 ? -9.443 -8.999 27.882 1.00 69.50 168 PRO A CA 1
ATOM 1265 C C . PRO A 1 168 ? -8.336 -9.905 28.446 1.00 69.50 168 PRO A C 1
ATOM 1267 O O . PRO A 1 168 ? -7.252 -9.414 28.763 1.00 69.50 168 PRO A O 1
ATOM 1270 N N . PRO A 1 169 ? -8.565 -11.223 28.549 1.00 78.31 169 PRO A N 1
ATOM 1271 C CA . PRO A 1 169 ? -7.509 -12.142 28.951 1.00 78.31 169 PRO A CA 1
ATOM 1272 C C . PRO A 1 169 ? -6.378 -12.125 27.913 1.00 78.31 169 PRO A C 1
ATOM 1274 O O . PRO A 1 169 ? -6.647 -12.061 26.708 1.00 78.31 169 PRO A O 1
ATOM 1277 N N . ALA A 1 170 ? -5.125 -12.224 28.371 1.00 80.44 170 ALA A N 1
ATOM 1278 C CA . ALA A 1 170 ? -3.932 -12.225 27.513 1.00 80.44 170 ALA A CA 1
ATOM 1279 C C . ALA A 1 170 ? -3.998 -13.301 26.411 1.00 80.44 170 ALA A C 1
ATOM 1281 O O . ALA A 1 170 ? -3.518 -13.097 25.298 1.00 80.44 170 ALA A O 1
ATOM 1282 N N . THR A 1 171 ? -4.707 -14.401 26.677 1.00 83.56 171 THR A N 1
ATOM 1283 C CA . THR A 1 171 ? -4.973 -15.478 25.715 1.00 83.56 171 THR A CA 1
ATOM 1284 C C . THR A 1 171 ? -5.699 -15.010 24.454 1.00 83.56 171 THR A C 1
ATOM 1286 O O . THR A 1 171 ? -5.470 -15.574 23.389 1.00 83.56 171 THR A O 1
ATOM 1289 N N . ARG A 1 172 ? -6.550 -13.975 24.514 1.00 85.56 172 ARG A N 1
ATOM 1290 C CA . ARG A 1 172 ? -7.211 -13.432 23.311 1.00 85.56 172 ARG A CA 1
ATOM 1291 C C . ARG A 1 172 ? -6.233 -12.693 22.407 1.00 85.56 172 ARG A C 1
ATOM 1293 O O . ARG A 1 172 ? -6.321 -12.853 21.196 1.00 85.56 172 ARG A O 1
ATOM 1300 N N . LEU A 1 173 ? -5.314 -11.917 22.984 1.00 85.12 173 LEU A N 1
ATOM 1301 C CA . LEU A 1 173 ? -4.265 -11.246 22.214 1.00 85.12 173 LEU A CA 1
ATOM 1302 C C . LEU A 1 173 ? -3.295 -12.274 21.622 1.00 85.12 173 LEU A C 1
ATOM 1304 O O . LEU A 1 173 ? -3.002 -12.210 20.435 1.00 85.12 173 LEU A O 1
ATOM 1308 N N . ALA A 1 174 ? -2.880 -13.266 22.416 1.00 87.44 174 ALA A N 1
ATOM 1309 C CA . ALA A 1 174 ? -2.008 -14.339 21.945 1.00 87.44 174 ALA A CA 1
ATOM 1310 C C . ALA A 1 174 ? -2.645 -15.134 20.792 1.00 87.44 174 ALA A C 1
ATOM 1312 O O . ALA A 1 174 ? -1.992 -15.387 19.787 1.00 87.44 174 ALA A O 1
ATOM 1313 N N . ARG A 1 175 ? -3.943 -15.462 20.888 1.00 90.81 175 ARG A N 1
ATOM 1314 C CA . ARG A 1 175 ? -4.696 -16.102 19.795 1.00 90.81 175 ARG A CA 1
ATOM 1315 C C . ARG A 1 175 ? -4.781 -15.218 18.556 1.00 90.81 175 ARG A C 1
ATOM 1317 O O . ARG A 1 175 ? -4.613 -15.728 17.461 1.00 90.81 175 ARG A O 1
ATOM 1324 N N . PHE A 1 176 ? -5.038 -13.922 18.718 1.00 89.94 176 PHE A N 1
ATOM 1325 C CA . PHE A 1 176 ? -5.098 -12.987 17.594 1.00 89.94 176 PHE A CA 1
ATOM 1326 C C . PHE A 1 176 ? -3.767 -12.933 16.835 1.00 89.94 176 PHE A C 1
ATOM 1328 O O . PHE A 1 176 ? -3.751 -13.121 15.621 1.00 89.94 176 PHE A O 1
ATOM 1335 N N . LEU A 1 177 ? -2.657 -12.748 17.558 1.00 91.00 177 LEU A N 1
ATOM 1336 C CA . LEU A 1 177 ? -1.318 -12.745 16.970 1.00 91.00 177 LEU A CA 1
ATOM 1337 C C . LEU A 1 177 ? -0.984 -14.106 16.349 1.00 91.00 177 LEU A C 1
ATOM 1339 O O . LEU A 1 177 ? -0.539 -14.156 15.211 1.00 91.00 177 LEU A O 1
ATOM 1343 N N . GLY A 1 178 ? -1.272 -15.205 17.050 1.00 92.31 178 GLY A N 1
ATOM 1344 C CA . GLY A 1 178 ? -1.026 -16.561 16.558 1.00 92.31 178 GLY A CA 1
ATOM 1345 C C . GLY A 1 178 ? -1.795 -16.891 15.277 1.00 92.31 178 GLY A C 1
ATOM 1346 O O . GLY A 1 178 ? -1.210 -17.434 14.346 1.00 92.31 178 GLY A O 1
ATOM 1347 N N . VAL A 1 179 ? -3.077 -16.518 15.187 1.00 93.19 179 VAL A N 1
ATOM 1348 C CA . VAL A 1 179 ? -3.884 -16.682 13.964 1.00 93.19 179 VAL A CA 1
ATOM 1349 C C . VAL A 1 179 ? -3.336 -15.817 12.832 1.00 93.19 179 VAL A C 1
ATOM 1351 O O . VAL A 1 179 ? -3.227 -16.304 11.712 1.00 93.19 179 VAL A O 1
ATOM 1354 N N . GLY A 1 180 ? -2.951 -14.568 13.113 1.00 92.25 180 GLY A N 1
ATOM 1355 C CA . GLY A 1 180 ? -2.326 -13.687 12.122 1.00 92.25 180 GLY A CA 1
ATOM 1356 C C . GLY A 1 180 ? -1.027 -14.272 11.559 1.00 92.25 180 GLY A C 1
ATOM 1357 O O . GLY A 1 180 ? -0.858 -14.336 10.343 1.00 92.25 180 GLY A O 1
ATOM 1358 N N . THR A 1 181 ? -0.147 -14.776 12.427 1.00 92.94 181 THR A N 1
ATOM 1359 C CA . THR A 1 181 ? 1.100 -15.442 12.025 1.00 92.94 181 THR A CA 1
ATOM 1360 C C . THR A 1 181 ? 0.834 -16.730 11.246 1.00 92.94 181 THR A C 1
ATOM 1362 O O . THR A 1 181 ? 1.443 -16.947 10.203 1.00 92.94 181 THR A O 1
ATOM 1365 N N . ALA A 1 182 ? -0.101 -17.574 11.692 1.00 95.12 182 ALA A N 1
ATOM 1366 C CA . ALA A 1 182 ? -0.456 -18.804 10.981 1.00 95.12 182 ALA A CA 1
ATOM 1367 C C . ALA A 1 182 ? -1.040 -18.516 9.588 1.00 95.12 182 ALA A C 1
ATOM 1369 O O . ALA A 1 182 ? -0.666 -19.169 8.616 1.00 95.12 182 ALA A O 1
ATOM 1370 N N . ALA A 1 183 ? -1.905 -17.504 9.469 1.00 95.75 183 ALA A N 1
ATOM 1371 C CA . ALA A 1 183 ? -2.446 -17.060 8.189 1.00 95.75 183 ALA A CA 1
ATOM 1372 C C . ALA A 1 183 ? -1.348 -16.504 7.269 1.00 95.75 183 ALA A C 1
ATOM 1374 O O . ALA A 1 183 ? -1.322 -16.840 6.090 1.00 95.75 183 ALA A O 1
ATOM 1375 N N . SER A 1 184 ? -0.405 -15.719 7.803 1.00 94.00 184 SER A N 1
ATOM 1376 C CA . SER A 1 184 ? 0.778 -15.255 7.065 1.00 94.00 184 SER A CA 1
ATOM 1377 C C . SER A 1 184 ? 1.599 -16.420 6.509 1.00 94.00 184 SER A C 1
ATOM 1379 O O . SER A 1 184 ? 1.977 -16.399 5.341 1.00 94.00 184 SER A O 1
ATOM 1381 N N . LEU A 1 185 ? 1.867 -17.444 7.325 1.00 95.38 185 LEU A N 1
ATOM 1382 C CA . LEU A 1 185 ? 2.596 -18.636 6.887 1.00 95.38 185 LEU A CA 1
ATOM 1383 C C . LEU A 1 185 ? 1.820 -19.406 5.814 1.00 95.38 185 LEU A C 1
ATOM 1385 O O . LEU A 1 185 ? 2.411 -19.824 4.826 1.00 95.38 185 LEU A O 1
ATOM 1389 N N . ALA A 1 186 ? 0.500 -19.542 5.960 1.00 95.62 186 ALA A N 1
ATOM 1390 C CA . ALA A 1 186 ? -0.339 -20.174 4.946 1.00 95.62 186 ALA A CA 1
ATOM 1391 C C . ALA A 1 186 ? -0.293 -19.415 3.609 1.00 95.62 186 ALA A C 1
ATOM 1393 O O . ALA A 1 186 ? -0.108 -20.036 2.567 1.00 95.62 186 ALA A O 1
ATOM 1394 N N . LEU A 1 187 ? -0.397 -18.080 3.629 1.00 94.88 187 LEU A N 1
ATOM 1395 C CA . LEU A 1 187 ? -0.246 -17.242 2.432 1.00 94.88 187 LEU A CA 1
ATOM 1396 C C . LEU A 1 187 ? 1.143 -17.403 1.803 1.00 94.88 187 LEU A C 1
ATOM 1398 O O . LEU A 1 187 ? 1.251 -17.510 0.584 1.00 94.88 187 LEU A O 1
ATOM 1402 N N . PHE A 1 188 ? 2.195 -17.462 2.622 1.00 92.94 188 PHE A N 1
ATOM 1403 C CA . PHE A 1 188 ? 3.567 -17.664 2.157 1.00 92.94 188 PHE A CA 1
ATOM 1404 C C . PHE A 1 188 ? 3.754 -19.040 1.496 1.00 92.94 188 PHE A C 1
ATOM 1406 O O . PHE A 1 188 ? 4.316 -19.129 0.410 1.00 92.94 188 PHE A O 1
ATOM 1413 N N . VAL A 1 189 ? 3.195 -20.105 2.079 1.00 93.50 189 VAL A N 1
ATOM 1414 C CA . VAL A 1 189 ? 3.185 -21.451 1.478 1.00 93.50 189 VAL A CA 1
ATOM 1415 C C . VAL A 1 189 ? 2.396 -21.473 0.167 1.00 93.50 189 VAL A C 1
ATOM 1417 O O . VAL A 1 189 ? 2.859 -22.059 -0.808 1.00 93.50 189 VAL A O 1
ATOM 1420 N N . VAL A 1 190 ? 1.231 -20.815 0.111 1.00 93.25 190 VAL A N 1
ATOM 1421 C CA . VAL A 1 190 ? 0.443 -20.686 -1.127 1.00 93.25 190 VAL A CA 1
ATOM 1422 C C . VAL A 1 190 ? 1.245 -19.966 -2.207 1.00 93.25 190 VAL A C 1
ATOM 1424 O O . VAL A 1 190 ? 1.255 -20.424 -3.346 1.00 93.25 190 VAL A O 1
ATOM 1427 N N . HIS A 1 191 ? 1.952 -18.889 -1.858 1.00 91.62 191 HIS A N 1
ATOM 1428 C CA . HIS A 1 191 ? 2.839 -18.187 -2.782 1.00 91.62 191 HIS A CA 1
ATOM 1429 C C . HIS A 1 191 ? 3.898 -19.126 -3.364 1.00 91.62 191 HIS A C 1
ATOM 1431 O O . HIS A 1 191 ? 3.974 -19.247 -4.581 1.00 91.62 191 HIS A O 1
ATOM 1437 N N . GLY A 1 192 ? 4.645 -19.846 -2.520 1.00 87.62 192 GLY A N 1
ATOM 1438 C CA . GLY A 1 192 ? 5.647 -20.807 -2.996 1.00 87.62 192 GLY A CA 1
ATOM 1439 C C . GLY A 1 192 ? 5.041 -21.923 -3.848 1.00 87.62 192 GLY A C 1
ATOM 1440 O O . GLY A 1 192 ? 5.600 -22.292 -4.874 1.00 87.62 192 GLY A O 1
ATOM 1441 N N . GLY A 1 193 ? 3.860 -22.431 -3.481 1.00 87.69 193 GLY A N 1
ATOM 1442 C CA . GLY A 1 193 ? 3.138 -23.435 -4.268 1.00 87.69 193 GLY A CA 1
ATOM 1443 C C . GLY A 1 193 ? 2.735 -22.940 -5.660 1.00 87.69 193 GLY A C 1
ATOM 1444 O O . GLY A 1 193 ? 2.854 -23.677 -6.641 1.00 87.69 193 GLY A O 1
ATOM 1445 N N . LEU A 1 194 ? 2.285 -21.688 -5.761 1.00 87.06 194 LEU A N 1
ATOM 1446 C CA . LEU A 1 194 ? 1.981 -21.048 -7.040 1.00 87.06 194 LEU A CA 1
ATOM 1447 C C . LEU A 1 194 ? 3.258 -20.785 -7.847 1.00 87.06 194 LEU A C 1
ATOM 1449 O O . LEU A 1 194 ? 3.270 -21.092 -9.035 1.00 87.06 194 LEU A O 1
ATOM 1453 N N . ALA A 1 195 ? 4.326 -20.308 -7.206 1.00 82.44 195 ALA A N 1
ATOM 1454 C CA . ALA A 1 195 ? 5.615 -20.049 -7.844 1.00 82.44 195 ALA A CA 1
ATOM 1455 C C . ALA A 1 195 ? 6.247 -21.330 -8.414 1.00 82.44 195 ALA A C 1
ATOM 1457 O O . ALA A 1 195 ? 6.636 -21.357 -9.577 1.00 82.44 195 ALA A O 1
ATOM 1458 N N . MET A 1 196 ? 6.247 -22.438 -7.665 1.00 82.56 196 MET A N 1
ATOM 1459 C CA . MET A 1 196 ? 6.723 -23.738 -8.166 1.00 82.56 196 MET A CA 1
ATOM 1460 C C . MET A 1 196 ? 5.907 -24.235 -9.358 1.00 82.56 196 MET A C 1
ATOM 1462 O O . MET A 1 196 ? 6.459 -24.770 -10.318 1.00 82.56 196 MET A O 1
ATOM 1466 N N . ARG A 1 197 ? 4.582 -24.057 -9.316 1.00 78.69 197 ARG A N 1
ATOM 1467 C CA . ARG A 1 197 ? 3.715 -24.418 -10.440 1.00 78.69 197 ARG A CA 1
ATOM 1468 C C . ARG A 1 197 ? 4.031 -23.566 -11.670 1.00 78.69 197 ARG A C 1
ATOM 1470 O O . ARG A 1 197 ? 4.004 -24.087 -12.779 1.00 78.69 197 ARG A O 1
ATOM 1477 N N . GLU A 1 198 ? 4.321 -22.280 -11.485 1.00 68.81 198 GLU A N 1
ATOM 1478 C CA . GLU A 1 198 ? 4.752 -21.381 -12.559 1.00 68.81 198 GLU A CA 1
ATOM 1479 C C . GLU A 1 198 ? 6.128 -21.771 -13.126 1.00 68.81 198 GLU A C 1
ATOM 1481 O O . GLU A 1 198 ? 6.263 -21.833 -14.348 1.00 68.81 198 GLU A O 1
ATOM 1486 N N . GLY A 1 199 ? 7.103 -22.121 -12.281 1.00 65.19 199 GLY A N 1
ATOM 1487 C CA . GLY A 1 199 ? 8.409 -22.638 -12.709 1.00 65.19 199 GLY A CA 1
ATOM 1488 C C . GLY A 1 199 ? 8.293 -23.925 -13.532 1.00 65.19 199 GLY A C 1
ATOM 1489 O O . GLY A 1 199 ? 8.851 -24.015 -14.622 1.00 65.19 199 GLY A O 1
ATOM 1490 N N . ALA A 1 200 ? 7.457 -24.871 -13.095 1.00 57.97 200 ALA A N 1
ATOM 1491 C CA . ALA A 1 200 ? 7.199 -26.106 -13.838 1.00 57.97 200 ALA A CA 1
ATOM 1492 C C . ALA A 1 200 ? 6.557 -25.865 -15.223 1.00 57.97 200 ALA A C 1
ATOM 1494 O O . ALA A 1 200 ? 6.787 -26.638 -16.153 1.00 57.97 200 ALA A O 1
ATOM 1495 N N . TYR A 1 201 ? 5.763 -24.797 -15.395 1.00 55.22 201 TYR A N 1
ATOM 1496 C CA . TYR A 1 201 ? 5.257 -24.406 -16.718 1.00 55.22 201 TYR A CA 1
ATOM 1497 C C . TYR A 1 201 ? 6.352 -23.817 -17.622 1.00 55.22 201 TYR A C 1
ATOM 1499 O O . TYR A 1 201 ? 6.261 -24.020 -18.833 1.00 55.22 201 TYR A O 1
ATOM 1507 N N . ARG A 1 202 ? 7.363 -23.116 -17.075 1.00 54.62 202 ARG A N 1
ATOM 1508 C CA . ARG A 1 202 ? 8.519 -22.621 -17.853 1.00 54.62 202 ARG A CA 1
ATOM 1509 C C . ARG A 1 202 ? 9.335 -23.791 -18.406 1.00 54.62 202 ARG A C 1
ATOM 1511 O O . ARG A 1 202 ? 9.438 -23.914 -19.622 1.00 54.62 202 ARG A O 1
ATOM 1518 N N . GLU A 1 203 ? 9.736 -24.728 -17.546 1.00 54.97 203 GLU A N 1
ATOM 1519 C CA . GLU A 1 203 ? 10.512 -25.912 -17.957 1.00 54.97 203 GLU A CA 1
ATOM 1520 C C . GLU A 1 203 ? 9.756 -26.804 -18.962 1.00 54.97 203 GLU A C 1
ATOM 1522 O O . GLU A 1 203 ? 10.343 -27.384 -19.876 1.00 54.97 203 GLU A O 1
ATOM 1527 N N . ALA A 1 204 ? 8.427 -26.913 -18.831 1.00 48.75 204 ALA A N 1
ATOM 1528 C CA . ALA A 1 204 ? 7.599 -27.671 -19.770 1.00 48.75 204 ALA A CA 1
ATOM 1529 C C . ALA A 1 204 ? 7.392 -26.955 -21.123 1.00 48.75 204 ALA A C 1
ATOM 1531 O O . ALA A 1 204 ? 7.187 -27.628 -22.139 1.00 48.75 204 ALA A O 1
ATOM 1532 N N . GLY A 1 205 ? 7.428 -25.617 -21.139 1.00 44.56 205 GLY A N 1
ATOM 1533 C CA . GLY A 1 205 ? 7.320 -24.770 -22.333 1.00 44.56 205 GLY A CA 1
ATOM 1534 C C . GLY A 1 205 ? 8.639 -24.580 -23.089 1.00 44.56 205 GLY A C 1
ATOM 1535 O O . GLY A 1 205 ? 8.613 -24.267 -24.274 1.00 44.56 205 GLY A O 1
ATOM 1536 N N . GLU A 1 206 ? 9.778 -24.847 -22.447 1.00 43.81 206 GLU A N 1
ATOM 1537 C CA . GLU A 1 206 ? 11.120 -24.857 -23.055 1.00 43.81 206 GLU A CA 1
ATOM 1538 C C . GLU A 1 206 ? 11.415 -26.104 -23.908 1.00 43.81 206 GLU A C 1
ATOM 1540 O O . GLU A 1 206 ? 12.511 -26.240 -24.459 1.00 43.81 206 GLU A O 1
ATOM 1545 N N . ARG A 1 207 ? 10.431 -26.995 -24.125 1.00 33.75 207 ARG A N 1
ATOM 1546 C CA . ARG A 1 207 ? 10.506 -27.910 -25.275 1.00 33.75 207 ARG A CA 1
ATOM 1547 C C . ARG A 1 207 ? 10.521 -27.066 -26.546 1.00 33.75 207 ARG A C 1
ATOM 1549 O O . ARG A 1 207 ? 9.605 -26.278 -26.767 1.00 33.75 207 ARG A O 1
ATOM 1556 N N . PRO A 1 208 ? 11.561 -27.203 -27.372 1.00 37.75 208 PRO A N 1
ATOM 1557 C CA . PRO A 1 208 ? 12.019 -26.094 -28.173 1.00 37.75 208 PRO A CA 1
ATOM 1558 C C . PRO A 1 208 ? 10.985 -25.736 -29.236 1.00 37.75 208 PRO A C 1
ATOM 1560 O O . PRO A 1 208 ? 10.609 -26.569 -30.062 1.00 37.75 208 PRO A O 1
ATOM 1563 N N . ALA A 1 209 ? 10.625 -24.456 -29.296 1.00 37.28 209 ALA A N 1
ATOM 1564 C CA . ALA A 1 209 ? 10.238 -23.822 -30.547 1.00 37.28 209 ALA A CA 1
ATOM 1565 C C . ALA A 1 209 ? 11.477 -23.757 -31.471 1.00 37.28 209 ALA A C 1
ATOM 1567 O O . ALA A 1 209 ? 11.967 -22.692 -31.837 1.00 37.28 209 ALA A O 1
ATOM 1568 N N . THR A 1 210 ? 12.029 -24.919 -31.835 1.00 36.19 210 THR A N 1
ATOM 1569 C CA . THR A 1 210 ? 12.968 -25.083 -32.945 1.00 36.19 210 THR A CA 1
ATOM 1570 C C . THR A 1 210 ? 12.197 -24.893 -34.244 1.00 36.19 210 THR A C 1
ATOM 1572 O O . THR A 1 210 ? 11.803 -25.871 -34.872 1.00 36.19 210 THR A O 1
ATOM 1575 N N . ALA A 1 211 ? 11.939 -23.642 -34.617 1.00 33.75 211 ALA A N 1
ATOM 1576 C CA . ALA A 1 211 ? 11.650 -23.229 -35.991 1.00 33.75 211 ALA A CA 1
ATOM 1577 C C . ALA A 1 211 ? 11.537 -21.695 -36.058 1.00 33.75 211 ALA A C 1
ATOM 1579 O O . ALA A 1 211 ? 10.435 -21.154 -36.054 1.00 33.75 211 ALA A O 1
ATOM 1580 N N . GLY A 1 212 ? 12.667 -20.980 -36.122 1.00 30.62 212 GLY A N 1
ATOM 1581 C CA . GLY A 1 212 ? 12.640 -19.613 -36.663 1.00 30.62 212 GLY A CA 1
ATOM 1582 C C . GLY A 1 212 ? 13.744 -18.640 -36.256 1.00 30.62 212 GLY A C 1
ATOM 1583 O O . GLY A 1 212 ? 13.988 -17.707 -37.011 1.00 30.62 212 GLY A O 1
ATOM 1584 N N . SER A 1 213 ? 14.433 -18.807 -35.124 1.00 33.56 213 SER A N 1
ATOM 1585 C CA . SER A 1 213 ? 15.494 -17.860 -34.744 1.00 33.56 213 SER A CA 1
ATOM 1586 C C . SER A 1 213 ? 16.863 -18.373 -35.184 1.00 33.56 213 SER A C 1
ATOM 1588 O O . SER A 1 213 ? 17.543 -19.094 -34.451 1.00 33.56 213 SER A O 1
ATOM 1590 N N . GLU A 1 214 ? 17.266 -18.015 -36.399 1.00 31.86 214 GLU A N 1
ATOM 1591 C CA . GLU A 1 214 ? 18.650 -18.168 -36.832 1.00 31.86 214 GLU A CA 1
ATOM 1592 C C . GLU A 1 214 ? 19.590 -17.432 -35.861 1.00 31.86 214 GLU A C 1
ATOM 1594 O O . GLU A 1 214 ? 19.482 -16.231 -35.626 1.00 31.86 214 GLU A O 1
ATOM 1599 N N . SER A 1 215 ? 20.494 -18.208 -35.264 1.00 35.81 215 SER A N 1
ATOM 1600 C CA . SER A 1 215 ? 21.790 -17.811 -34.710 1.00 35.81 215 SER A CA 1
ATOM 1601 C C . SER A 1 215 ? 21.896 -16.434 -34.028 1.00 35.81 215 SER A C 1
ATOM 1603 O O . SER A 1 215 ? 22.356 -15.460 -34.624 1.00 35.81 215 SER A O 1
ATOM 1605 N N . SER A 1 216 ? 21.711 -16.385 -32.708 1.00 38.09 216 SER A N 1
ATOM 1606 C CA . SER A 1 216 ? 22.545 -15.500 -31.887 1.00 38.09 216 SER A CA 1
ATOM 1607 C C . SER A 1 216 ? 23.420 -16.353 -30.981 1.00 38.09 216 SER A C 1
ATOM 1609 O O . SER A 1 216 ? 23.002 -16.775 -29.908 1.00 38.09 216 SER A O 1
ATOM 1611 N N . GLN A 1 217 ? 24.635 -16.635 -31.460 1.00 38.12 217 GLN A N 1
ATOM 1612 C CA . GLN A 1 217 ? 25.722 -17.192 -30.662 1.00 38.12 217 GLN A CA 1
ATOM 1613 C C . GLN A 1 217 ? 25.824 -16.461 -29.319 1.00 38.12 217 GLN A C 1
ATOM 1615 O O . GLN A 1 217 ? 26.021 -15.243 -29.271 1.00 38.12 217 GLN A O 1
ATOM 1620 N N . ALA A 1 218 ? 25.672 -17.245 -28.257 1.00 40.78 218 ALA A N 1
ATOM 1621 C CA . ALA A 1 218 ? 25.977 -16.901 -26.885 1.00 40.78 218 ALA A CA 1
ATOM 1622 C C . ALA A 1 218 ? 27.489 -16.692 -26.737 1.00 40.78 218 ALA A C 1
ATOM 1624 O O . ALA A 1 218 ? 28.232 -17.652 -26.897 1.00 40.78 218 ALA A O 1
ATOM 1625 N N . THR A 1 219 ? 27.939 -15.468 -26.441 1.00 40.25 219 THR A N 1
ATOM 1626 C CA . THR A 1 219 ? 29.293 -15.212 -25.888 1.00 40.25 219 THR A CA 1
ATOM 1627 C C . THR A 1 219 ? 29.512 -13.815 -25.292 1.00 40.25 219 THR A C 1
ATOM 1629 O O . THR A 1 219 ? 30.580 -13.564 -24.746 1.00 40.25 219 THR A O 1
ATOM 1632 N N . ALA A 1 220 ? 28.544 -12.901 -25.306 1.00 46.44 220 ALA A N 1
ATOM 1633 C CA . ALA A 1 220 ? 28.682 -11.610 -24.631 1.00 46.44 220 ALA A CA 1
ATOM 1634 C C . ALA A 1 220 ? 27.441 -11.366 -23.764 1.00 46.44 220 ALA A C 1
ATOM 1636 O O . ALA A 1 220 ? 26.368 -11.836 -24.126 1.00 46.44 220 ALA A O 1
ATOM 1637 N N . GLY A 1 221 ? 27.620 -10.729 -22.601 1.00 45.09 221 GLY A N 1
ATOM 1638 C CA . GLY A 1 221 ? 26.647 -10.659 -21.500 1.00 45.09 221 GLY A CA 1
ATOM 1639 C C . GLY A 1 221 ? 25.261 -10.066 -21.827 1.00 45.09 221 GLY A C 1
ATOM 1640 O O . GLY A 1 221 ? 24.923 -9.848 -22.990 1.00 45.09 221 GLY A O 1
ATOM 1641 N N . PRO A 1 222 ? 24.436 -9.771 -20.804 1.00 45.38 222 PRO A N 1
ATOM 1642 C CA . PRO A 1 222 ? 23.043 -9.358 -20.990 1.00 45.38 222 PRO A CA 1
ATOM 1643 C C . PRO A 1 222 ? 22.908 -8.200 -21.996 1.00 45.38 222 PRO A C 1
ATOM 1645 O O . PRO A 1 222 ? 23.606 -7.185 -21.888 1.00 45.38 222 PRO A O 1
ATOM 1648 N N . GLY A 1 223 ? 22.052 -8.373 -23.007 1.00 50.47 223 GLY A N 1
ATOM 1649 C CA . GLY A 1 223 ? 21.807 -7.395 -24.073 1.00 50.47 223 GLY A CA 1
ATOM 1650 C C . GLY A 1 223 ? 22.877 -7.296 -25.175 1.00 50.47 223 GLY A C 1
ATOM 1651 O O . GLY A 1 223 ? 22.796 -6.387 -26.007 1.00 50.47 223 GLY A O 1
ATOM 1652 N N . ALA A 1 224 ? 23.875 -8.184 -25.224 1.00 51.38 224 ALA A N 1
ATOM 1653 C CA . ALA A 1 224 ? 24.944 -8.075 -26.213 1.00 51.38 224 ALA A CA 1
ATOM 1654 C C . ALA A 1 224 ? 24.482 -8.331 -27.659 1.00 51.38 224 ALA A C 1
ATOM 1656 O O . ALA A 1 224 ? 23.810 -9.311 -27.987 1.00 51.38 224 ALA A O 1
ATOM 1657 N N . GLY A 1 225 ? 24.871 -7.422 -28.558 1.00 53.41 225 GLY A N 1
ATOM 1658 C CA . GLY A 1 225 ? 24.527 -7.493 -29.983 1.00 53.41 225 GLY A CA 1
ATOM 1659 C C . GLY A 1 225 ? 23.051 -7.218 -30.303 1.00 53.41 225 GLY A C 1
ATOM 1660 O O . GLY A 1 225 ? 22.579 -7.651 -31.354 1.00 53.41 225 GLY A O 1
ATOM 1661 N N . VAL A 1 226 ? 22.313 -6.532 -29.4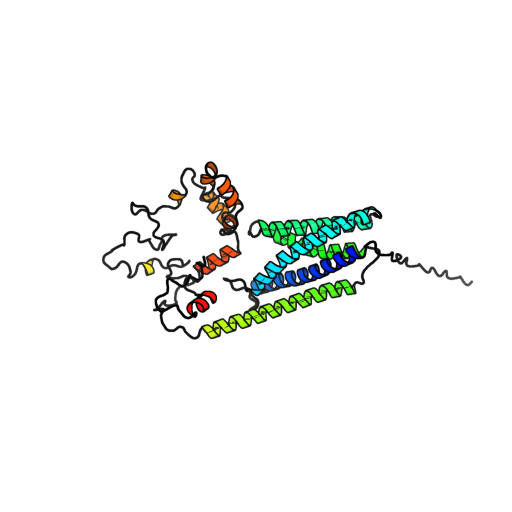21 1.00 52.91 226 VAL A N 1
ATOM 1662 C CA . VAL A 1 226 ? 20.927 -6.081 -29.657 1.00 52.91 226 VAL A CA 1
ATOM 1663 C C . VAL A 1 226 ? 20.884 -4.549 -29.663 1.00 52.91 226 VAL A C 1
ATOM 1665 O O . VAL A 1 226 ? 21.438 -3.959 -28.736 1.00 52.91 226 VAL A O 1
ATOM 1668 N N . PRO A 1 227 ? 20.230 -3.893 -30.642 1.00 52.41 227 PRO A N 1
ATOM 1669 C CA . PRO A 1 227 ? 20.168 -2.432 -30.756 1.00 52.41 227 PRO A CA 1
ATOM 1670 C C . PRO A 1 227 ? 19.941 -1.646 -29.451 1.00 52.41 227 PRO A C 1
ATOM 1672 O O . PRO A 1 227 ? 20.641 -0.673 -29.174 1.00 52.41 227 PRO A O 1
ATOM 1675 N N . GLY A 1 228 ? 19.007 -2.099 -28.611 1.00 51.09 228 GLY A N 1
ATOM 1676 C CA . GLY A 1 228 ? 18.646 -1.440 -27.348 1.00 51.09 228 GLY A CA 1
ATOM 1677 C C . GLY A 1 228 ? 19.334 -1.975 -26.082 1.00 51.09 228 GLY A C 1
ATOM 1678 O O . GLY A 1 228 ? 19.001 -1.521 -24.988 1.00 51.09 228 GLY A O 1
ATOM 1679 N N . GLY A 1 229 ? 20.245 -2.948 -26.187 1.00 53.94 229 GLY A N 1
ATOM 1680 C CA . GLY A 1 229 ? 20.844 -3.623 -25.027 1.00 53.94 229 GLY A CA 1
ATOM 1681 C C . GLY A 1 229 ? 21.930 -2.809 -24.313 1.00 53.94 229 GLY A C 1
ATOM 1682 O O . GLY A 1 229 ? 22.597 -1.975 -24.927 1.00 53.94 229 GLY A O 1
ATOM 1683 N N . VAL A 1 230 ? 22.139 -3.060 -23.010 1.00 53.91 230 VAL A N 1
ATOM 1684 C CA . VAL A 1 230 ? 23.165 -2.354 -22.199 1.00 53.91 230 VAL A CA 1
ATOM 1685 C C . VAL A 1 230 ? 24.581 -2.588 -22.737 1.00 53.91 230 VAL A C 1
ATOM 1687 O O . VAL A 1 230 ? 25.375 -1.655 -22.786 1.00 53.91 230 VAL A O 1
ATOM 1690 N N . ASN A 1 231 ? 24.873 -3.810 -23.189 1.00 55.81 231 ASN A N 1
ATOM 1691 C CA . ASN A 1 231 ? 26.181 -4.217 -23.712 1.00 55.81 231 ASN A CA 1
ATOM 1692 C C . ASN A 1 231 ? 26.176 -4.368 -25.241 1.00 55.81 231 ASN A C 1
ATOM 1694 O O . ASN A 1 231 ? 26.773 -5.299 -25.787 1.00 55.81 231 ASN A O 1
ATOM 1698 N N . ARG A 1 232 ? 25.443 -3.504 -25.953 1.00 59.62 232 ARG A N 1
ATOM 1699 C CA . ARG A 1 232 ? 25.360 -3.570 -27.417 1.00 59.62 232 ARG A CA 1
ATOM 1700 C C . ARG A 1 232 ? 26.750 -3.473 -28.060 1.00 59.62 232 ARG A C 1
ATOM 1702 O O . ARG A 1 232 ? 27.526 -2.574 -27.756 1.00 59.62 232 ARG A O 1
ATOM 1709 N N . ASP A 1 233 ? 27.044 -4.391 -28.980 1.00 62.38 233 ASP A N 1
ATOM 1710 C CA . ASP A 1 233 ? 28.267 -4.363 -29.786 1.00 62.38 233 ASP A CA 1
ATOM 1711 C C . ASP A 1 233 ? 27.961 -3.611 -31.085 1.00 62.38 233 ASP A C 1
ATOM 1713 O O . ASP A 1 233 ? 27.519 -4.199 -32.077 1.00 62.38 233 ASP A O 1
ATOM 1717 N N . ALA A 1 234 ? 28.141 -2.290 -31.035 1.00 59.31 234 ALA A N 1
ATOM 1718 C CA . ALA A 1 234 ? 27.947 -1.397 -32.173 1.00 59.31 234 ALA A CA 1
ATOM 1719 C C . ALA A 1 234 ? 28.792 -1.835 -33.384 1.00 59.31 234 ALA A C 1
ATOM 1721 O O . ALA A 1 234 ? 28.285 -1.899 -34.502 1.00 59.31 234 ALA A O 1
ATOM 1722 N N . ALA A 1 235 ? 30.037 -2.267 -33.153 1.00 58.88 235 ALA A N 1
ATOM 1723 C CA . ALA A 1 235 ? 30.937 -2.730 -34.206 1.00 58.88 235 ALA A CA 1
ATOM 1724 C C . ALA A 1 235 ? 30.433 -4.014 -34.885 1.00 58.88 235 ALA A C 1
ATOM 1726 O O . ALA A 1 235 ? 30.603 -4.178 -36.092 1.00 58.88 235 ALA A O 1
ATOM 1727 N N . ARG A 1 236 ? 29.777 -4.922 -34.150 1.00 61.12 236 ARG A N 1
ATOM 1728 C CA . ARG A 1 236 ? 29.098 -6.090 -34.737 1.00 61.12 236 ARG A CA 1
ATOM 1729 C C . ARG A 1 236 ? 27.888 -5.707 -35.577 1.00 61.12 236 ARG A C 1
ATOM 1731 O O . ARG A 1 236 ? 27.703 -6.319 -36.619 1.00 61.12 236 ARG A O 1
ATOM 1738 N N . MET A 1 237 ? 27.090 -4.733 -35.148 1.00 57.41 237 MET A N 1
ATOM 1739 C CA . MET A 1 237 ? 25.909 -4.278 -35.902 1.00 57.41 237 MET A CA 1
ATOM 1740 C C . MET A 1 237 ? 26.284 -3.594 -37.218 1.00 57.41 237 MET A C 1
ATOM 1742 O O . MET A 1 237 ? 25.509 -3.600 -38.162 1.00 57.41 237 MET A O 1
ATOM 1746 N N . LEU A 1 238 ? 27.495 -3.045 -37.300 1.00 55.81 238 LEU A N 1
ATOM 1747 C CA . LEU A 1 238 ? 28.048 -2.476 -38.528 1.00 55.81 238 LEU A CA 1
ATOM 1748 C C . LEU A 1 238 ? 28.610 -3.546 -39.487 1.00 55.81 238 LEU A C 1
ATOM 1750 O O . LEU A 1 238 ? 28.816 -3.265 -40.669 1.00 55.81 238 LEU A O 1
ATOM 1754 N N . ARG A 1 239 ? 28.875 -4.777 -39.014 1.00 53.47 239 ARG A N 1
ATOM 1755 C CA . ARG A 1 239 ? 29.444 -5.863 -39.832 1.00 53.47 239 ARG A CA 1
ATOM 1756 C C . ARG A 1 239 ? 28.359 -6.554 -40.659 1.00 53.47 239 ARG A C 1
ATOM 1758 O O . ARG A 1 239 ? 27.767 -7.528 -40.211 1.00 53.47 239 ARG A O 1
ATOM 1765 N N . GLY A 1 240 ? 28.181 -6.092 -41.895 1.00 51.88 240 GLY A N 1
ATOM 1766 C CA . GLY A 1 240 ? 27.406 -6.787 -42.932 1.00 51.88 240 GLY A CA 1
ATOM 1767 C C . GLY A 1 240 ? 26.227 -5.992 -43.491 1.00 51.88 240 GLY A C 1
ATOM 1768 O O . GLY A 1 240 ? 25.921 -6.152 -44.667 1.00 51.88 240 GLY A O 1
ATOM 1769 N N . ASP A 1 241 ? 25.649 -5.075 -42.711 1.00 50.62 241 ASP A N 1
ATOM 1770 C CA . ASP A 1 241 ? 24.410 -4.376 -43.097 1.00 50.62 241 ASP A CA 1
ATOM 1771 C C . ASP A 1 241 ? 24.637 -3.127 -43.977 1.00 50.62 241 ASP A C 1
ATOM 1773 O O . ASP A 1 241 ? 23.729 -2.705 -44.689 1.00 50.62 241 ASP A O 1
ATOM 1777 N N . PHE A 1 242 ? 25.859 -2.570 -44.007 1.00 51.72 242 PHE A N 1
ATOM 1778 C CA . PHE A 1 242 ? 26.228 -1.414 -44.855 1.00 51.72 242 PHE A CA 1
ATOM 1779 C C . PHE A 1 242 ? 27.179 -1.753 -46.021 1.00 51.72 242 PHE A C 1
ATOM 1781 O O . PHE A 1 242 ? 27.579 -0.870 -46.785 1.00 51.72 242 PHE A O 1
ATOM 1788 N N . GLY A 1 243 ? 27.504 -3.041 -46.193 1.00 46.50 243 GLY A N 1
ATOM 1789 C CA . GLY A 1 243 ? 28.331 -3.560 -47.287 1.00 46.50 243 GLY A CA 1
ATOM 1790 C C . GLY A 1 243 ? 29.755 -2.968 -47.387 1.00 46.50 243 GLY A C 1
ATOM 1791 O O . GLY A 1 243 ? 30.111 -2.004 -46.712 1.00 46.50 243 GLY A O 1
ATOM 1792 N N . PRO A 1 244 ? 30.613 -3.521 -48.261 1.00 47.25 244 PRO A N 1
ATOM 1793 C CA . PRO A 1 244 ? 31.942 -2.966 -48.550 1.00 47.25 244 PRO A CA 1
ATOM 1794 C C . PRO A 1 244 ? 31.897 -1.641 -49.338 1.00 47.25 244 PRO A C 1
ATOM 1796 O O . PRO A 1 244 ? 32.933 -1.018 -49.549 1.00 47.25 244 PRO A O 1
ATOM 1799 N N . SER A 1 245 ? 30.713 -1.209 -49.784 1.00 53.44 245 SER A N 1
ATOM 1800 C CA . SER A 1 245 ? 30.499 0.003 -50.582 1.00 53.44 245 SER A CA 1
ATOM 1801 C C . SER A 1 245 ? 30.279 1.272 -49.754 1.00 53.44 245 SER A C 1
ATOM 1803 O O . SER A 1 245 ? 30.151 2.344 -50.341 1.00 53.44 245 SER A O 1
ATOM 1805 N N . GLY A 1 246 ? 30.197 1.172 -48.420 1.00 52.12 246 GLY A N 1
ATOM 1806 C CA . GLY A 1 246 ? 29.969 2.330 -47.547 1.00 52.12 246 GLY A CA 1
ATOM 1807 C C . GLY A 1 246 ? 28.605 2.997 -47.753 1.00 52.12 246 GLY A C 1
ATOM 1808 O O . GLY A 1 246 ? 28.463 4.193 -47.505 1.00 52.12 246 GLY A O 1
ATOM 1809 N N . TRP A 1 247 ? 27.608 2.251 -48.243 1.00 54.34 247 TRP A N 1
ATOM 1810 C CA . TRP A 1 247 ? 26.266 2.791 -48.446 1.00 54.34 247 TRP A CA 1
ATOM 1811 C C . TRP A 1 247 ? 25.550 2.876 -47.101 1.00 54.34 247 TRP A C 1
ATOM 1813 O O . TRP A 1 247 ? 25.397 1.870 -46.413 1.00 54.34 247 TRP A O 1
ATOM 1823 N N . VAL A 1 248 ? 25.101 4.077 -46.745 1.00 57.22 248 VAL A N 1
ATOM 1824 C CA . VAL A 1 248 ? 24.311 4.350 -45.543 1.00 57.22 248 VAL A CA 1
ATOM 1825 C C . VAL A 1 248 ? 22.911 4.785 -46.006 1.00 57.22 248 VAL A C 1
ATOM 1827 O O . VAL A 1 248 ? 22.809 5.795 -46.708 1.00 57.22 248 VAL A O 1
ATOM 1830 N N . PRO A 1 249 ? 21.831 4.050 -45.671 1.00 55.66 249 PRO A N 1
ATOM 1831 C CA . PRO A 1 249 ? 20.466 4.459 -45.968 1.00 55.66 249 PRO A CA 1
ATOM 1832 C C . PRO A 1 249 ? 20.174 5.841 -45.384 1.00 55.66 249 PRO A C 1
ATOM 1834 O O . PRO A 1 249 ? 20.585 6.157 -44.266 1.00 55.66 249 PRO A O 1
ATOM 1837 N N . ALA A 1 250 ? 19.396 6.647 -46.105 1.00 51.44 250 ALA A N 1
ATOM 1838 C CA . ALA A 1 250 ? 18.850 7.879 -45.551 1.00 51.44 250 ALA A CA 1
ATOM 1839 C C . ALA A 1 250 ? 18.002 7.550 -44.305 1.00 51.44 250 ALA A C 1
ATOM 1841 O O . ALA A 1 250 ? 17.074 6.745 -44.383 1.00 51.44 250 ALA A O 1
ATOM 1842 N N . GLY A 1 251 ? 18.348 8.140 -43.157 1.00 53.38 251 GLY A N 1
ATOM 1843 C CA . GLY A 1 251 ? 17.726 7.843 -41.860 1.00 53.38 251 GLY A CA 1
ATOM 1844 C C . GLY A 1 251 ? 18.388 6.710 -41.063 1.00 53.38 251 GLY A C 1
ATOM 1845 O O . GLY A 1 251 ? 17.878 6.345 -40.008 1.00 53.38 251 GLY A O 1
ATOM 1846 N N . ALA A 1 252 ? 19.515 6.146 -41.511 1.00 59.00 252 ALA A N 1
ATOM 1847 C CA . ALA A 1 252 ? 20.262 5.186 -40.702 1.00 59.00 252 ALA A CA 1
ATOM 1848 C C . ALA A 1 252 ? 20.815 5.849 -39.431 1.00 59.00 252 ALA A C 1
ATOM 1850 O O . ALA A 1 252 ? 21.470 6.890 -39.475 1.00 59.00 252 ALA A O 1
ATOM 1851 N N . VAL A 1 253 ? 20.556 5.225 -38.285 1.00 57.31 253 VAL A N 1
ATOM 1852 C CA . VAL A 1 253 ? 20.997 5.717 -36.978 1.00 57.31 253 VAL A CA 1
ATOM 1853 C C . VAL A 1 253 ? 22.309 5.028 -36.622 1.00 57.31 253 VAL A C 1
ATOM 1855 O O . VAL A 1 253 ? 22.338 3.796 -36.633 1.00 57.31 253 VAL A O 1
ATOM 1858 N N . PRO A 1 254 ? 23.375 5.768 -36.267 1.00 63.19 254 PRO A N 1
ATOM 1859 C CA . PRO A 1 254 ? 24.609 5.157 -35.790 1.00 63.19 254 PRO A CA 1
ATOM 1860 C C . PRO A 1 254 ? 24.321 4.251 -34.583 1.00 63.19 254 PRO A C 1
ATOM 1862 O O . PRO A 1 254 ? 23.640 4.701 -33.657 1.00 63.19 254 PRO A O 1
ATOM 1865 N N . PRO A 1 255 ? 24.811 3.003 -34.540 1.00 58.31 255 PRO A N 1
ATOM 1866 C CA . PRO A 1 255 ? 24.600 2.103 -33.400 1.00 58.31 255 PRO A CA 1
ATOM 1867 C C . PRO A 1 255 ? 25.168 2.628 -32.068 1.00 58.31 255 PRO A C 1
ATOM 1869 O O . PRO A 1 255 ? 24.748 2.213 -30.984 1.00 58.31 255 PRO A O 1
ATOM 1872 N N . GLU A 1 256 ? 26.102 3.577 -32.123 1.00 56.62 256 GLU A N 1
ATOM 1873 C CA . GLU A 1 256 ? 26.642 4.306 -30.974 1.00 56.62 256 GLU A CA 1
ATOM 1874 C C . GLU A 1 256 ? 25.637 5.326 -30.412 1.00 56.62 256 GLU A C 1
ATOM 1876 O O . GLU A 1 256 ? 25.743 5.722 -29.249 1.00 56.62 256 GLU A O 1
ATOM 1881 N N . SER A 1 257 ? 24.632 5.722 -31.201 1.00 59.00 257 SER A N 1
ATOM 1882 C CA . SER A 1 257 ? 23.611 6.695 -30.813 1.00 59.00 257 SER A CA 1
ATOM 1883 C C . SER A 1 257 ? 22.845 6.246 -29.563 1.00 59.00 257 SER A C 1
ATOM 1885 O O . SER A 1 257 ? 22.405 5.093 -29.476 1.00 59.00 257 SER A O 1
ATOM 1887 N N . PRO A 1 258 ? 22.585 7.144 -28.594 1.00 53.78 258 PRO A N 1
ATOM 1888 C CA . PRO A 1 258 ? 21.707 6.854 -27.459 1.00 53.78 258 PRO A CA 1
ATOM 1889 C C . PRO A 1 258 ? 20.289 6.435 -27.875 1.00 53.78 258 PRO A C 1
ATOM 1891 O O . PRO A 1 258 ? 19.619 5.749 -27.110 1.00 53.78 258 PRO A O 1
ATOM 1894 N N . PHE A 1 259 ? 19.851 6.824 -29.078 1.00 52.31 259 PHE A N 1
ATOM 1895 C CA . PHE A 1 259 ? 18.489 6.626 -29.584 1.00 52.31 259 PHE A CA 1
ATOM 1896 C C . PHE A 1 259 ? 18.361 5.501 -30.623 1.00 52.31 259 PHE A C 1
ATOM 1898 O O . PHE A 1 259 ? 17.283 5.315 -31.183 1.00 52.31 259 PHE A O 1
ATOM 1905 N N . PHE A 1 260 ? 19.426 4.736 -30.888 1.00 56.03 260 PHE A N 1
ATOM 1906 C CA . PHE A 1 260 ? 19.373 3.577 -31.786 1.00 56.03 260 PHE A CA 1
ATOM 1907 C C . PHE A 1 260 ? 18.299 2.558 -31.329 1.00 56.03 260 PHE A C 1
ATOM 1909 O O . PHE A 1 260 ? 18.264 2.235 -30.138 1.00 56.03 260 PHE A O 1
ATOM 1916 N N . PRO A 1 261 ? 17.427 2.031 -32.224 1.00 51.69 261 PRO A N 1
ATOM 1917 C CA . PRO A 1 261 ? 17.423 2.159 -33.692 1.00 51.69 261 PRO A CA 1
ATOM 1918 C C . PRO A 1 261 ? 16.513 3.270 -34.269 1.00 51.69 261 PRO A C 1
ATOM 1920 O O . PRO A 1 261 ? 16.219 3.248 -35.460 1.00 51.69 261 PRO A O 1
ATOM 1923 N N . SER A 1 262 ? 16.024 4.220 -33.465 1.00 57.19 262 SER A N 1
ATOM 1924 C CA . SER A 1 262 ? 15.019 5.208 -33.893 1.00 57.19 262 SER A CA 1
ATOM 1925 C C . SER A 1 262 ? 15.594 6.305 -34.808 1.00 57.19 262 SER A C 1
ATOM 1927 O O . SER A 1 262 ? 16.443 7.078 -34.351 1.00 57.19 262 SER A O 1
ATOM 1929 N N . PRO A 1 263 ? 15.122 6.436 -36.067 1.00 51.62 263 PRO A N 1
ATOM 1930 C CA . PRO A 1 263 ? 15.638 7.364 -37.077 1.00 51.62 263 PRO A CA 1
ATOM 1931 C C . PRO A 1 263 ? 15.108 8.790 -36.914 1.00 51.62 263 PRO A C 1
ATOM 1933 O O . PRO A 1 263 ? 14.854 9.466 -37.903 1.00 51.62 263 PRO A O 1
ATOM 1936 N N . ALA A 1 264 ? 14.890 9.257 -35.682 1.00 55.06 264 ALA A N 1
ATOM 1937 C CA . ALA A 1 264 ? 14.402 10.610 -35.422 1.00 55.06 264 ALA A CA 1
ATOM 1938 C C . ALA A 1 264 ? 15.454 11.661 -35.843 1.00 55.06 264 ALA A C 1
ATOM 1940 O O . ALA A 1 264 ? 16.258 12.138 -35.040 1.00 55.06 264 ALA A O 1
ATOM 1941 N N . THR A 1 265 ? 15.459 12.000 -37.129 1.00 49.56 265 THR A N 1
ATOM 1942 C CA . THR A 1 265 ? 16.350 12.966 -37.775 1.00 49.56 265 THR A CA 1
ATOM 1943 C C . THR A 1 265 ? 15.541 14.141 -38.321 1.00 49.56 265 THR A C 1
ATOM 1945 O O . THR A 1 265 ? 14.344 14.031 -38.589 1.00 49.56 265 THR A O 1
ATOM 1948 N N . THR A 1 266 ? 16.183 15.291 -38.483 1.00 53.75 266 THR A N 1
ATOM 1949 C CA . THR A 1 266 ? 15.601 16.473 -39.124 1.00 53.75 266 THR A CA 1
ATOM 1950 C C . THR A 1 266 ? 15.522 16.271 -40.645 1.00 53.75 266 THR A C 1
ATOM 1952 O O . THR A 1 266 ? 16.136 15.364 -41.210 1.00 53.75 266 THR A O 1
ATOM 1955 N N . SER A 1 267 ? 14.818 17.163 -41.350 1.00 42.31 267 SER A N 1
ATOM 1956 C CA . SER A 1 267 ? 14.786 17.192 -42.821 1.00 42.31 267 SER A CA 1
ATOM 1957 C C . SER A 1 267 ? 16.141 17.513 -43.474 1.00 42.31 267 SER A C 1
ATOM 1959 O O . SER A 1 267 ? 16.260 17.394 -44.690 1.00 42.31 267 SER A O 1
ATOM 1961 N N . THR A 1 268 ? 17.150 17.929 -42.699 1.00 52.97 268 THR A N 1
ATOM 1962 C CA . THR A 1 268 ? 18.528 18.152 -43.174 1.00 52.97 268 THR A CA 1
ATOM 1963 C C . THR A 1 268 ? 19.409 16.909 -43.040 1.00 52.97 268 THR A C 1
ATOM 1965 O O . THR A 1 268 ? 20.560 16.941 -43.459 1.00 52.97 268 THR A O 1
ATOM 1968 N N . GLY A 1 269 ? 18.879 15.803 -42.498 1.00 46.56 269 GLY A N 1
ATOM 1969 C CA . GLY A 1 269 ? 19.643 14.580 -42.229 1.00 46.56 269 GLY A CA 1
ATOM 1970 C C . GLY A 1 269 ? 20.459 14.636 -40.935 1.00 46.56 269 GLY A C 1
ATOM 1971 O O . GLY A 1 269 ? 21.087 13.646 -40.568 1.00 46.56 269 GLY A O 1
ATOM 1972 N N . ASP A 1 270 ? 20.412 15.760 -40.221 1.00 46.75 270 ASP A N 1
ATOM 1973 C CA . ASP A 1 270 ? 21.019 15.901 -38.905 1.00 46.75 270 ASP A CA 1
ATOM 1974 C C . ASP A 1 270 ? 20.145 15.243 -37.836 1.00 46.75 270 ASP A C 1
ATOM 1976 O O . ASP A 1 270 ? 18.925 15.109 -37.970 1.00 46.75 270 ASP A O 1
ATOM 1980 N N . PHE A 1 271 ? 20.757 14.844 -36.724 1.00 51.81 271 PHE A N 1
ATOM 1981 C CA . PHE A 1 271 ? 19.991 14.386 -35.573 1.00 51.81 271 PHE A CA 1
ATOM 1982 C C . PHE A 1 271 ? 19.140 15.537 -35.051 1.00 51.81 271 PHE A C 1
ATOM 1984 O O . PHE A 1 271 ? 19.641 16.646 -34.839 1.00 51.81 271 PHE A O 1
ATOM 1991 N N . LEU A 1 272 ? 17.861 15.267 -34.785 1.00 45.75 272 LEU A N 1
ATOM 1992 C CA . LEU A 1 272 ? 17.072 16.179 -33.978 1.00 45.75 272 LEU A CA 1
ATOM 1993 C C . LEU A 1 272 ? 17.580 16.003 -32.548 1.00 45.75 272 LEU A C 1
ATOM 1995 O O . LEU A 1 272 ? 17.139 15.122 -31.809 1.00 45.75 272 LEU A O 1
ATOM 1999 N N . ALA A 1 273 ? 18.619 16.761 -32.208 1.00 46.75 273 ALA A N 1
ATOM 2000 C CA . ALA A 1 273 ? 19.208 16.699 -30.890 1.00 46.75 273 ALA A CA 1
ATOM 2001 C C . ALA A 1 273 ? 18.083 16.936 -29.869 1.00 46.75 273 ALA A C 1
ATOM 2003 O O . ALA A 1 273 ? 17.175 17.737 -30.098 1.00 46.75 273 ALA A O 1
ATOM 2004 N N . ALA A 1 274 ? 18.057 16.147 -28.790 1.00 46.16 274 ALA A N 1
ATOM 2005 C CA . ALA A 1 274 ? 16.946 16.180 -27.834 1.00 46.16 274 ALA A CA 1
ATOM 2006 C C . ALA A 1 274 ? 16.726 17.593 -27.265 1.00 46.16 274 ALA A C 1
ATOM 2008 O O . ALA A 1 274 ? 15.622 17.949 -26.864 1.00 46.16 274 ALA A O 1
ATOM 2009 N N . ASP A 1 275 ? 17.767 18.424 -27.284 1.00 45.91 275 ASP A N 1
ATOM 2010 C CA . ASP A 1 275 ? 17.698 19.834 -26.948 1.00 45.91 275 ASP A CA 1
ATOM 2011 C C . ASP A 1 275 ? 16.874 20.670 -27.940 1.00 45.91 275 ASP A C 1
ATOM 2013 O O . ASP A 1 275 ? 16.404 21.715 -27.532 1.00 45.91 275 ASP A O 1
ATOM 2017 N N . PHE A 1 276 ? 16.620 20.251 -29.180 1.00 46.56 276 PHE A N 1
ATOM 2018 C CA . PHE A 1 276 ? 15.798 20.986 -30.152 1.00 46.56 276 PHE A CA 1
ATOM 2019 C C . PHE A 1 276 ? 14.293 20.914 -29.839 1.00 46.56 276 PHE A C 1
ATOM 2021 O O . PHE A 1 276 ? 13.606 21.927 -29.929 1.00 46.56 276 PHE A O 1
ATOM 2028 N N . LEU A 1 277 ? 13.778 19.756 -29.395 1.00 50.50 277 LEU A N 1
ATOM 2029 C CA . LEU A 1 277 ? 12.393 19.636 -28.884 1.00 50.50 277 LEU A CA 1
ATOM 2030 C C . LEU A 1 277 ? 12.210 20.369 -27.552 1.00 50.50 277 LEU A C 1
ATOM 2032 O O . LEU A 1 277 ? 11.100 20.751 -27.194 1.00 50.50 277 LEU A O 1
ATOM 2036 N N . VAL A 1 278 ? 13.306 20.538 -26.811 1.00 51.03 278 VAL A N 1
ATOM 2037 C CA . VAL A 1 278 ? 13.310 21.046 -25.436 1.00 51.03 278 VAL A CA 1
ATOM 2038 C C . VAL A 1 278 ? 13.791 22.507 -25.357 1.00 51.03 278 VAL A C 1
ATOM 2040 O O . VAL A 1 278 ? 13.650 23.162 -24.323 1.00 51.03 278 VAL A O 1
ATOM 2043 N N . ARG A 1 279 ? 14.318 23.082 -26.446 1.00 47.34 279 ARG A N 1
ATOM 2044 C CA . ARG A 1 279 ? 14.742 24.485 -26.513 1.00 47.34 279 ARG A CA 1
ATOM 2045 C C . ARG A 1 279 ? 13.670 25.323 -27.167 1.00 47.34 279 ARG A C 1
ATOM 2047 O O . ARG A 1 279 ? 13.684 25.490 -28.376 1.00 47.34 279 ARG A O 1
ATOM 2054 N N . HIS A 1 280 ? 12.906 26.013 -26.330 1.00 45.97 280 HIS A N 1
ATOM 2055 C CA . HIS A 1 280 ? 12.794 27.472 -26.404 1.00 45.97 280 HIS A CA 1
ATOM 2056 C C . HIS A 1 280 ? 13.052 28.052 -25.000 1.00 45.97 280 HIS A C 1
ATOM 2058 O O . HIS A 1 280 ? 12.132 28.425 -24.275 1.00 45.97 280 HIS A O 1
ATOM 2064 N N . GLY A 1 281 ? 14.341 28.134 -24.634 1.00 43.69 281 GLY A N 1
ATOM 2065 C CA . GLY A 1 281 ? 14.818 29.005 -23.553 1.00 43.69 281 GLY A CA 1
ATOM 2066 C C . GLY A 1 281 ? 15.070 28.360 -22.189 1.00 43.69 281 GLY A C 1
ATOM 2067 O O . GLY A 1 281 ? 14.506 28.809 -21.206 1.00 43.69 281 GLY A O 1
ATOM 2068 N N . ALA A 1 282 ? 15.945 27.360 -22.107 1.00 46.22 282 ALA A N 1
ATOM 2069 C CA . ALA A 1 282 ? 16.870 27.175 -20.984 1.00 46.22 282 ALA A CA 1
ATOM 2070 C C . ALA A 1 282 ? 17.796 26.010 -21.329 1.00 46.22 282 ALA A C 1
ATOM 2072 O O . ALA A 1 282 ? 17.338 24.954 -21.762 1.00 46.22 282 ALA A O 1
ATOM 2073 N N . ALA A 1 283 ? 19.096 26.161 -21.094 1.00 48.16 283 ALA A N 1
ATOM 2074 C CA . ALA A 1 283 ? 19.903 24.999 -20.769 1.00 48.16 283 ALA A CA 1
ATOM 2075 C C . ALA A 1 283 ? 19.303 24.419 -19.480 1.00 48.16 283 ALA A C 1
ATOM 2077 O O . ALA A 1 283 ? 19.628 24.878 -18.388 1.00 48.16 283 ALA A O 1
ATOM 2078 N N . VAL A 1 284 ? 18.349 23.490 -19.601 1.00 53.75 284 VAL A N 1
ATOM 2079 C CA . VAL A 1 284 ? 17.879 22.703 -18.460 1.00 53.75 284 VAL A CA 1
ATOM 2080 C C . VAL A 1 284 ? 19.141 22.079 -17.899 1.00 53.75 284 VAL A C 1
ATOM 2082 O O . VAL A 1 284 ? 19.823 21.363 -18.629 1.00 53.75 284 VAL A O 1
ATOM 2085 N N . GLY A 1 285 ? 19.513 22.478 -16.682 1.00 58.19 285 GLY A N 1
ATOM 2086 C CA . GLY A 1 285 ? 20.834 22.241 -16.122 1.00 58.19 285 GLY A CA 1
ATOM 2087 C C . GLY A 1 285 ? 21.168 20.762 -16.164 1.00 58.19 285 GLY A C 1
ATOM 2088 O O . GLY A 1 285 ? 20.832 20.028 -15.246 1.00 58.19 285 GLY A O 1
ATOM 2089 N N . THR A 1 286 ? 21.850 20.318 -17.215 1.00 59.16 286 THR A N 1
ATOM 2090 C CA . THR A 1 286 ? 22.323 18.941 -17.356 1.00 59.16 286 THR A CA 1
ATOM 2091 C C . THR A 1 286 ? 23.240 18.598 -16.192 1.00 59.16 286 THR A C 1
ATOM 2093 O O . THR A 1 286 ? 23.221 17.468 -15.730 1.00 59.16 286 THR A O 1
ATOM 2096 N N . GLY A 1 287 ? 23.956 19.595 -15.657 1.00 67.75 287 GLY A N 1
ATOM 2097 C CA . GLY A 1 287 ? 24.677 19.510 -14.390 1.00 67.75 287 GLY A CA 1
ATOM 2098 C C . GLY A 1 287 ? 23.772 19.300 -13.173 1.00 67.75 287 GLY A C 1
ATOM 2099 O O . GLY A 1 287 ? 24.112 18.483 -12.336 1.00 67.75 287 GLY A O 1
ATOM 2100 N N . ALA A 1 288 ? 22.610 19.956 -13.084 1.00 71.88 288 ALA A N 1
ATOM 2101 C CA . ALA A 1 288 ? 21.645 19.731 -12.003 1.00 71.88 288 ALA A CA 1
ATOM 2102 C C . ALA A 1 288 ? 20.962 18.360 -12.127 1.00 71.88 288 ALA A C 1
ATOM 2104 O O . ALA A 1 288 ? 20.899 17.630 -11.149 1.00 71.88 288 ALA A O 1
ATOM 2105 N N . ILE A 1 289 ? 20.552 17.964 -13.339 1.00 67.94 289 ILE A N 1
ATOM 2106 C CA . ILE A 1 289 ? 20.012 16.626 -13.631 1.00 67.94 289 ILE A CA 1
ATOM 2107 C C . ILE A 1 289 ? 21.050 15.557 -13.287 1.00 67.94 289 ILE A C 1
ATOM 2109 O O . ILE A 1 289 ? 20.712 14.562 -12.658 1.00 67.94 289 ILE A O 1
ATOM 2113 N N . ARG A 1 290 ? 22.310 15.754 -13.691 1.00 63.69 290 ARG A N 1
ATOM 2114 C CA . ARG A 1 290 ? 23.404 14.814 -13.434 1.00 63.69 290 ARG A CA 1
ATOM 2115 C C . ARG A 1 290 ? 23.773 14.764 -11.959 1.00 63.69 290 ARG A C 1
ATOM 2117 O O . ARG A 1 290 ? 23.860 13.671 -11.432 1.00 63.69 290 ARG A O 1
ATOM 2124 N N . ALA A 1 291 ? 23.923 15.904 -11.291 1.00 75.31 291 ALA A N 1
ATOM 2125 C CA . ALA A 1 291 ? 24.204 15.954 -9.859 1.00 75.31 291 ALA A CA 1
ATOM 2126 C C . ALA A 1 291 ? 23.066 15.325 -9.047 1.00 75.31 291 ALA A C 1
ATOM 2128 O O . ALA A 1 291 ? 23.313 14.588 -8.098 1.00 75.31 291 ALA A O 1
ATOM 2129 N N . GLU A 1 292 ? 21.814 15.565 -9.441 1.00 72.69 292 GLU A N 1
ATOM 2130 C CA . GLU A 1 292 ? 20.659 14.923 -8.824 1.00 72.69 292 GLU A CA 1
ATOM 2131 C C . GLU A 1 292 ? 20.657 13.413 -9.092 1.00 72.69 292 GLU A C 1
ATOM 2133 O O . GLU A 1 292 ? 20.473 12.632 -8.162 1.00 72.69 292 GLU A O 1
ATOM 2138 N N . ALA A 1 293 ? 20.941 12.990 -10.326 1.00 68.44 293 ALA A N 1
ATOM 2139 C CA . ALA A 1 293 ? 21.037 11.582 -10.686 1.00 68.44 293 ALA A CA 1
ATOM 2140 C C . ALA A 1 293 ? 22.215 10.863 -10.014 1.00 68.44 293 ALA A C 1
ATOM 2142 O O . ALA A 1 293 ? 22.085 9.705 -9.647 1.00 68.44 293 ALA A O 1
ATOM 2143 N N . GLU A 1 294 ? 23.343 11.528 -9.791 1.00 65.88 294 GLU A N 1
ATOM 2144 C CA . GLU A 1 294 ? 24.479 10.979 -9.046 1.00 65.88 294 GLU A CA 1
ATOM 2145 C C . GLU A 1 294 ? 24.164 10.884 -7.548 1.00 65.88 294 GLU A C 1
ATOM 2147 O O . GLU A 1 294 ? 24.471 9.876 -6.914 1.00 65.88 294 GLU A O 1
ATOM 2152 N N . ALA A 1 295 ? 23.500 11.894 -6.978 1.00 68.38 295 ALA A N 1
ATOM 2153 C CA . ALA A 1 295 ? 23.143 11.915 -5.562 1.00 68.38 295 ALA A CA 1
ATOM 2154 C C . ALA A 1 295 ? 21.981 10.970 -5.213 1.00 68.38 295 ALA A C 1
ATOM 2156 O O . ALA A 1 295 ? 21.932 10.426 -4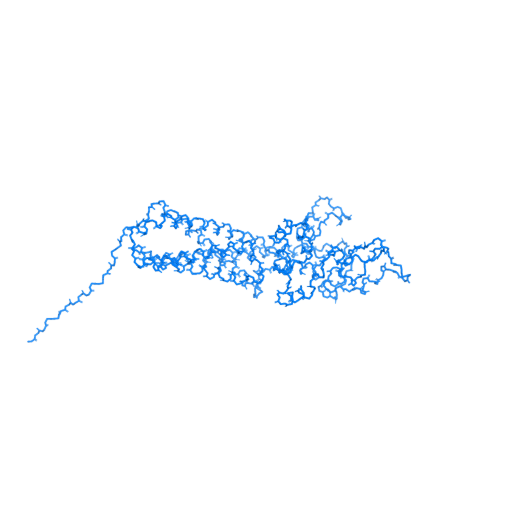.109 1.00 68.38 295 ALA A O 1
ATOM 2157 N N . ARG A 1 296 ? 21.012 10.810 -6.120 1.00 62.81 296 ARG A N 1
ATOM 2158 C CA . ARG A 1 296 ? 19.736 10.119 -5.858 1.00 62.81 296 ARG A CA 1
ATOM 2159 C C . ARG A 1 296 ? 19.496 8.904 -6.756 1.00 62.81 296 ARG A C 1
ATOM 2161 O O . ARG A 1 296 ? 18.593 8.127 -6.466 1.00 62.81 296 ARG A O 1
ATOM 2168 N N . GLY A 1 297 ? 20.291 8.713 -7.807 1.00 56.00 297 GLY A N 1
ATOM 2169 C CA . GLY A 1 297 ? 20.116 7.683 -8.842 1.00 56.00 297 GLY A CA 1
ATOM 2170 C C . GLY A 1 297 ? 19.293 8.140 -10.057 1.00 56.00 297 GLY A C 1
ATOM 2171 O O . GLY A 1 297 ? 19.309 7.485 -11.095 1.00 56.00 297 GLY A O 1
ATOM 2172 N N . PHE A 1 298 ? 18.573 9.260 -9.952 1.00 60.56 298 PHE A N 1
ATOM 2173 C CA . PHE A 1 298 ? 17.663 9.801 -10.972 1.00 60.56 298 PHE A CA 1
ATOM 2174 C C . PHE A 1 298 ? 17.397 11.300 -10.720 1.00 60.56 298 PHE A C 1
ATOM 2176 O O . PHE A 1 298 ? 17.667 11.806 -9.632 1.00 60.56 298 PHE A O 1
ATOM 2183 N N . ALA A 1 299 ? 16.799 12.005 -11.688 1.00 67.06 299 ALA A N 1
ATOM 2184 C CA . ALA A 1 299 ? 16.345 13.389 -11.514 1.00 67.06 299 ALA A CA 1
ATOM 2185 C C . ALA A 1 299 ? 14.829 13.455 -11.264 1.00 67.06 299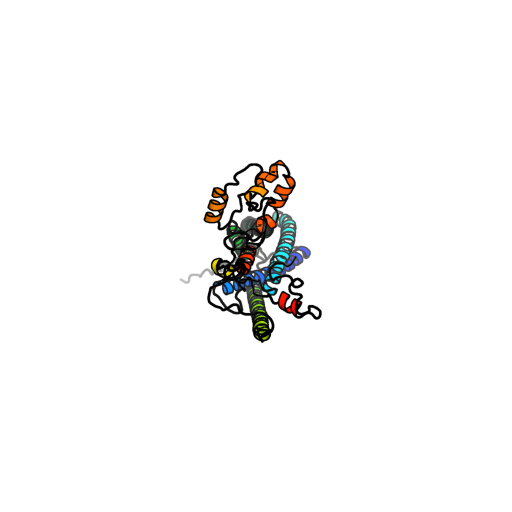 ALA A C 1
ATOM 2187 O O . ALA A 1 299 ? 14.032 12.979 -12.071 1.00 67.06 299 ALA A O 1
ATOM 2188 N N . SER A 1 300 ? 14.438 14.025 -10.126 1.00 64.50 300 SER A N 1
ATOM 2189 C CA . SER A 1 300 ? 13.066 14.054 -9.605 1.00 64.50 300 SER A CA 1
ATOM 2190 C C . SER A 1 300 ? 12.559 15.467 -9.329 1.00 64.50 300 SER A C 1
ATOM 2192 O O . SER A 1 300 ? 11.414 15.781 -9.648 1.00 64.50 300 SER A O 1
ATOM 2194 N N . GLU A 1 301 ? 13.394 16.334 -8.768 1.00 70.56 301 GLU A N 1
ATOM 2195 C CA . GLU A 1 301 ? 13.105 17.747 -8.531 1.00 70.56 301 GLU A CA 1
ATOM 2196 C C . GLU A 1 301 ? 13.327 18.552 -9.808 1.00 70.56 301 GLU A C 1
ATOM 2198 O O . GLU A 1 301 ? 12.551 19.460 -10.118 1.00 70.56 301 GLU A O 1
ATOM 2203 N N . THR A 1 302 ? 14.336 18.179 -10.596 1.00 71.88 302 THR A N 1
ATOM 2204 C CA . THR A 1 302 ? 14.614 18.861 -11.854 1.00 71.88 302 THR A CA 1
ATOM 2205 C C . THR A 1 302 ? 13.534 18.546 -12.891 1.00 71.88 302 THR A C 1
ATOM 2207 O O . THR A 1 302 ? 13.373 17.408 -13.330 1.00 71.88 302 THR A O 1
ATOM 2210 N N . ARG A 1 303 ? 12.789 19.572 -13.319 1.00 68.19 303 ARG A N 1
ATOM 2211 C CA . ARG A 1 303 ? 11.745 19.481 -14.352 1.00 68.19 303 ARG A CA 1
ATOM 2212 C C . ARG A 1 303 ? 12.371 19.277 -15.737 1.00 68.19 303 ARG A C 1
ATOM 2214 O O . ARG A 1 303 ? 12.621 20.245 -16.456 1.00 68.19 303 ARG A O 1
ATOM 2221 N N . ILE A 1 304 ? 12.668 18.023 -16.090 1.00 66.38 304 ILE A N 1
ATOM 2222 C CA . ILE A 1 304 ? 13.298 17.657 -17.368 1.00 66.38 304 ILE A CA 1
ATOM 2223 C C . ILE A 1 304 ? 12.392 18.101 -18.526 1.00 66.38 304 ILE A C 1
ATOM 2225 O O . ILE A 1 304 ? 11.356 17.501 -18.793 1.00 66.38 304 ILE A O 1
ATOM 2229 N N . GLY A 1 305 ? 12.773 19.194 -19.184 1.00 63.12 305 GLY A N 1
ATOM 2230 C CA . GLY A 1 305 ? 12.094 19.784 -20.340 1.00 63.12 305 GLY A CA 1
ATOM 2231 C C . GLY A 1 305 ? 10.787 20.534 -20.060 1.00 63.12 305 GLY A C 1
ATOM 2232 O O . GLY A 1 305 ? 10.539 21.562 -20.693 1.00 63.12 305 GLY A O 1
ATOM 2233 N N . SER A 1 306 ? 10.003 20.121 -19.062 1.00 68.56 306 SER A N 1
ATOM 2234 C CA . SER A 1 306 ? 8.699 20.728 -18.745 1.00 68.56 306 SER A CA 1
ATOM 2235 C C . SER A 1 306 ? 8.777 22.141 -18.158 1.00 68.56 306 SER A C 1
ATOM 2237 O O . SER A 1 306 ? 7.828 22.907 -18.306 1.00 68.56 306 SER A O 1
ATOM 2239 N N . GLY A 1 307 ? 9.908 22.542 -17.563 1.00 69.44 307 GLY A N 1
ATOM 2240 C CA . GLY A 1 307 ? 10.083 23.910 -17.051 1.00 69.44 307 GLY A CA 1
ATOM 2241 C C . GLY A 1 307 ? 9.961 24.990 -18.136 1.00 69.44 307 GLY A C 1
ATOM 2242 O O . GLY A 1 307 ? 9.477 26.084 -17.873 1.00 69.44 307 GLY A O 1
ATOM 2243 N N . SER A 1 308 ? 10.329 24.674 -19.382 1.00 69.38 308 SER A N 1
ATOM 2244 C CA . SER A 1 308 ? 10.162 25.599 -20.514 1.00 69.38 308 SER A CA 1
ATOM 2245 C C . SER A 1 308 ? 8.703 25.718 -20.981 1.00 69.38 308 SER A C 1
ATOM 2247 O O . SER A 1 308 ? 8.292 26.761 -21.495 1.00 69.38 308 SER A O 1
ATOM 2249 N N . CYS A 1 309 ? 7.911 24.663 -20.761 1.00 73.62 309 CYS A N 1
ATOM 2250 C CA . CYS A 1 309 ? 6.503 24.589 -21.131 1.00 73.62 309 CYS A CA 1
ATOM 2251 C C . CYS A 1 309 ? 5.606 25.348 -20.145 1.00 73.62 309 CYS A C 1
ATOM 2253 O O . CYS A 1 309 ? 4.549 25.822 -20.548 1.00 73.62 309 CYS A O 1
ATOM 2255 N N . GLU A 1 310 ? 6.029 25.514 -18.886 1.00 81.44 310 GLU A N 1
ATOM 2256 C CA . GLU A 1 310 ? 5.223 26.105 -17.801 1.00 81.44 310 GLU A CA 1
ATOM 2257 C C . GLU A 1 310 ? 4.715 27.507 -18.135 1.00 81.44 310 GLU A C 1
ATOM 2259 O O . GLU A 1 310 ? 3.582 27.853 -17.818 1.00 81.44 310 GLU A O 1
ATOM 2264 N N . ARG A 1 311 ? 5.520 28.296 -18.856 1.00 79.81 311 ARG A N 1
ATOM 2265 C CA . ARG A 1 311 ? 5.137 29.646 -19.287 1.00 79.81 311 ARG A CA 1
ATOM 2266 C C . ARG A 1 311 ? 3.867 29.661 -20.145 1.00 79.81 311 ARG A C 1
ATOM 2268 O O . ARG A 1 311 ? 3.103 30.616 -20.061 1.00 79.81 311 ARG A O 1
ATOM 2275 N N . CYS A 1 312 ? 3.681 28.660 -21.006 1.00 83.25 312 CYS A N 1
ATOM 2276 C CA . CYS A 1 312 ? 2.576 28.614 -21.970 1.00 83.25 312 CYS A CA 1
ATOM 2277 C C . CYS A 1 312 ? 1.509 27.566 -21.611 1.00 83.25 312 CYS A C 1
ATOM 2279 O O . CYS A 1 312 ? 0.372 27.692 -22.051 1.00 83.25 312 CYS A O 1
ATOM 2281 N N . HIS A 1 313 ? 1.863 26.562 -20.808 1.00 85.38 313 HIS A N 1
ATOM 2282 C CA . HIS A 1 313 ? 1.038 25.404 -20.463 1.00 85.38 313 HIS A CA 1
ATOM 2283 C C . HIS A 1 313 ? 1.150 25.082 -18.966 1.00 85.38 313 HIS A C 1
ATOM 2285 O O . HIS A 1 313 ? 1.533 23.977 -18.581 1.00 85.38 313 HIS A O 1
ATOM 2291 N N . ALA A 1 314 ? 0.891 26.075 -18.114 1.00 87.12 314 ALA A N 1
ATOM 2292 C CA . ALA A 1 314 ? 1.061 25.949 -16.666 1.00 87.12 314 ALA A CA 1
ATOM 2293 C C . ALA A 1 314 ? 0.204 24.821 -16.065 1.00 87.12 314 ALA A C 1
ATOM 2295 O O . ALA A 1 314 ? 0.685 24.065 -15.230 1.00 87.12 314 ALA A O 1
ATOM 2296 N N . ASP A 1 315 ? -1.030 24.669 -16.537 1.00 86.12 315 ASP A N 1
ATOM 2297 C CA . ASP A 1 315 ? -1.972 23.623 -16.135 1.00 86.12 315 ASP A CA 1
ATOM 2298 C C . ASP A 1 315 ? -1.497 22.218 -16.531 1.00 86.12 315 ASP A C 1
ATOM 2300 O O . ASP A 1 315 ? -1.505 21.305 -15.708 1.00 86.12 315 ASP A O 1
ATOM 2304 N N . ILE A 1 316 ? -1.009 22.048 -17.763 1.00 81.50 316 ILE A N 1
ATOM 2305 C CA . ILE A 1 316 ? -0.447 20.774 -18.234 1.00 81.50 316 ILE A CA 1
ATOM 2306 C C . ILE A 1 316 ? 0.827 20.441 -17.457 1.00 81.50 316 ILE A C 1
ATOM 2308 O O . ILE A 1 316 ? 1.049 19.283 -17.106 1.00 81.50 316 ILE A O 1
ATOM 2312 N N . VAL A 1 317 ? 1.675 21.434 -17.174 1.00 80.31 317 VAL A N 1
ATOM 2313 C CA . VAL A 1 317 ? 2.895 21.225 -16.386 1.00 80.31 317 VAL A CA 1
ATOM 2314 C C . VAL A 1 317 ? 2.570 20.875 -14.937 1.00 80.31 317 VAL A C 1
ATOM 2316 O O . VAL A 1 317 ? 3.220 19.982 -14.397 1.00 80.31 317 VAL A O 1
ATOM 2319 N N . ASP A 1 318 ? 1.565 21.498 -14.324 1.00 80.88 318 ASP A N 1
ATOM 2320 C CA . ASP A 1 318 ? 1.106 21.176 -12.966 1.00 80.88 318 ASP A CA 1
ATOM 2321 C C . ASP A 1 318 ? 0.488 19.768 -12.893 1.00 80.88 318 ASP A C 1
ATOM 2323 O O . ASP A 1 318 ? 0.845 18.946 -12.040 1.00 80.88 318 ASP A O 1
ATOM 2327 N N . GLN A 1 319 ? -0.342 19.421 -13.881 1.00 79.19 319 GLN A N 1
ATOM 2328 C CA . GLN A 1 319 ? -0.884 18.074 -14.034 1.00 79.19 319 GLN A CA 1
ATOM 2329 C C . GLN A 1 319 ? 0.232 17.041 -14.247 1.00 79.19 319 GLN A C 1
ATOM 2331 O O . GLN A 1 319 ? 0.238 15.992 -13.605 1.00 79.19 319 GLN A O 1
ATOM 2336 N N . TRP A 1 320 ? 1.209 17.318 -15.115 1.00 77.12 320 TRP A N 1
ATOM 2337 C CA . TRP A 1 320 ? 2.366 16.444 -15.322 1.00 77.12 320 TRP A CA 1
ATOM 2338 C C . TRP A 1 320 ? 3.204 16.309 -14.044 1.00 77.12 320 TRP A C 1
ATOM 2340 O O . TRP A 1 320 ? 3.608 15.195 -13.702 1.00 77.12 320 TRP A O 1
ATOM 2350 N N . ALA A 1 321 ? 3.425 17.406 -13.312 1.00 72.94 321 ALA A N 1
ATOM 2351 C CA . ALA A 1 321 ? 4.235 17.447 -12.094 1.00 72.94 321 ALA A CA 1
ATOM 2352 C C . ALA A 1 321 ? 3.652 16.602 -10.950 1.00 72.94 321 ALA A C 1
ATOM 2354 O O . ALA A 1 321 ? 4.399 16.125 -10.090 1.00 72.94 321 ALA A O 1
ATOM 2355 N N . THR A 1 322 ? 2.343 16.377 -10.967 1.00 69.75 322 THR A N 1
ATOM 2356 C CA . THR A 1 322 ? 1.625 15.503 -10.029 1.00 69.75 322 THR A CA 1
ATOM 2357 C C . THR A 1 322 ? 1.287 14.134 -10.631 1.00 69.75 322 THR A C 1
ATOM 2359 O O . THR A 1 322 ? 0.797 13.248 -9.934 1.00 69.75 322 THR A O 1
ATOM 2362 N N . SER A 1 323 ? 1.572 13.919 -11.920 1.00 66.12 323 SER A N 1
ATOM 2363 C CA . SER A 1 323 ? 1.203 12.691 -12.621 1.00 66.12 323 SER A CA 1
ATOM 2364 C C . SER A 1 323 ? 2.101 11.505 -12.280 1.00 66.12 323 SER A C 1
ATOM 2366 O O . SER A 1 323 ? 3.317 11.624 -12.097 1.00 66.12 323 SER A O 1
ATOM 2368 N N . ALA A 1 324 ? 1.510 10.312 -12.370 1.00 59.22 324 ALA A N 1
ATOM 2369 C CA . ALA A 1 324 ? 2.240 9.054 -12.330 1.00 59.22 324 ALA A CA 1
ATOM 2370 C C . ALA A 1 324 ? 3.326 8.955 -13.414 1.00 59.22 324 ALA A C 1
ATOM 2372 O O . ALA A 1 324 ? 4.257 8.202 -13.210 1.00 59.22 324 ALA A O 1
ATOM 2373 N N . HIS A 1 325 ? 3.279 9.717 -14.516 1.00 62.16 325 HIS A N 1
ATOM 2374 C CA . HIS A 1 325 ? 4.330 9.708 -15.545 1.00 62.16 325 HIS A CA 1
ATOM 2375 C C . HIS A 1 325 ? 5.612 10.415 -15.092 1.00 62.16 325 HIS A C 1
ATOM 2377 O O . HIS A 1 325 ? 6.707 9.985 -15.451 1.00 62.16 325 HIS A O 1
ATOM 2383 N N . ARG A 1 326 ? 5.506 11.459 -14.257 1.00 67.50 326 ARG A N 1
ATOM 2384 C CA . ARG A 1 326 ? 6.683 12.046 -13.600 1.00 67.50 326 ARG A CA 1
ATOM 2385 C C . ARG A 1 326 ? 7.265 11.077 -12.574 1.00 67.50 326 ARG A C 1
ATOM 2387 O O . ARG A 1 326 ? 8.485 10.944 -12.490 1.00 67.50 326 ARG A O 1
ATOM 2394 N N . PHE A 1 327 ? 6.412 10.385 -11.818 1.00 56.56 327 PHE A N 1
ATOM 2395 C CA . PHE A 1 327 ? 6.847 9.421 -10.801 1.00 56.56 327 PHE A CA 1
ATOM 2396 C C . PHE A 1 327 ? 7.342 8.096 -11.392 1.00 56.56 327 PHE A C 1
ATOM 2398 O O . PHE A 1 327 ? 8.298 7.541 -10.872 1.00 56.56 327 PHE A O 1
ATOM 2405 N N . ALA A 1 328 ? 6.769 7.632 -12.503 1.00 52.03 328 ALA A N 1
ATOM 2406 C CA . ALA A 1 328 ? 7.196 6.474 -13.291 1.00 52.03 328 ALA A CA 1
ATOM 2407 C C . ALA A 1 328 ? 8.456 6.756 -14.124 1.00 52.03 328 ALA A C 1
ATOM 2409 O O . ALA A 1 328 ? 8.841 5.952 -14.961 1.00 52.03 328 ALA A O 1
ATOM 2410 N N . SER A 1 329 ? 9.132 7.882 -13.889 1.00 55.06 329 SER A N 1
ATOM 2411 C CA . SER A 1 329 ? 10.536 8.035 -14.266 1.00 55.06 329 SER A CA 1
ATOM 2412 C C . SER A 1 329 ? 11.419 7.064 -13.462 1.00 55.06 329 SER A C 1
ATOM 2414 O O . SER A 1 329 ? 10.952 6.383 -12.548 1.00 55.06 329 SER A O 1
ATOM 2416 N N . PHE A 1 330 ? 12.722 7.028 -13.757 1.00 58.22 330 PHE A N 1
ATOM 2417 C CA . PHE A 1 330 ? 13.748 6.209 -13.084 1.00 58.22 330 PHE A CA 1
ATOM 2418 C C . PHE A 1 330 ? 13.852 6.376 -11.543 1.00 58.22 330 PHE A C 1
ATOM 2420 O O . PHE A 1 330 ? 14.739 5.802 -10.925 1.00 58.22 330 PHE A O 1
ATOM 2427 N N . ASN A 1 331 ? 12.971 7.156 -10.908 1.00 57.31 331 ASN A N 1
ATOM 2428 C CA . ASN A 1 331 ? 12.816 7.265 -9.455 1.00 57.31 331 ASN A CA 1
ATOM 2429 C C . ASN A 1 331 ? 11.906 6.189 -8.846 1.00 57.31 331 ASN A C 1
ATOM 2431 O O . ASN A 1 331 ? 12.034 5.852 -7.665 1.00 57.31 331 ASN A O 1
ATOM 2435 N N . ASN A 1 332 ? 10.968 5.646 -9.621 1.00 65.94 332 ASN A N 1
ATOM 2436 C CA . ASN A 1 332 ? 10.125 4.565 -9.138 1.00 65.94 332 ASN A CA 1
ATOM 2437 C C . ASN A 1 332 ? 10.857 3.227 -9.333 1.00 65.94 332 ASN A C 1
ATOM 2439 O O . ASN A 1 332 ? 11.035 2.802 -10.478 1.00 65.94 332 ASN A O 1
ATOM 2443 N N . PRO A 1 333 ? 11.242 2.529 -8.247 1.00 63.38 333 PRO A N 1
ATOM 2444 C CA . PRO A 1 333 ? 12.011 1.291 -8.342 1.00 63.38 333 PRO A CA 1
ATOM 2445 C C . PRO A 1 333 ? 11.274 0.184 -9.110 1.00 63.38 333 PRO A C 1
ATOM 2447 O O . PRO A 1 333 ? 11.920 -0.664 -9.716 1.00 63.38 333 PRO A O 1
ATOM 2450 N N . PHE A 1 334 ? 9.936 0.202 -9.142 1.00 64.00 334 PHE A N 1
ATOM 2451 C CA . PHE A 1 334 ? 9.153 -0.765 -9.916 1.00 64.00 334 PHE A CA 1
ATOM 2452 C C . PHE A 1 334 ? 9.294 -0.540 -11.430 1.00 64.00 334 PHE A C 1
ATOM 2454 O O . PHE A 1 334 ? 9.406 -1.495 -12.199 1.00 64.00 334 PHE A O 1
ATOM 2461 N N . TYR A 1 335 ? 9.320 0.722 -11.867 1.00 65.56 335 TYR A N 1
ATOM 2462 C CA . TYR A 1 335 ? 9.500 1.053 -13.281 1.00 65.56 335 TYR A CA 1
ATOM 2463 C C . TYR A 1 335 ? 10.961 0.896 -13.709 1.00 65.56 335 TYR A C 1
ATOM 2465 O O . TYR A 1 335 ? 11.244 0.363 -14.779 1.00 65.56 335 TYR A O 1
ATOM 2473 N N . GLU A 1 336 ? 11.898 1.290 -12.844 1.00 68.94 336 GLU A N 1
ATOM 2474 C CA . GLU A 1 336 ? 13.333 1.104 -13.061 1.00 68.94 336 GLU A CA 1
ATOM 2475 C C . GLU A 1 336 ? 13.682 -0.371 -13.296 1.00 68.94 336 GLU A C 1
ATOM 2477 O O . GLU A 1 336 ? 14.359 -0.668 -14.278 1.00 68.94 336 GLU A O 1
ATOM 2482 N N . ALA A 1 337 ? 13.167 -1.290 -12.469 1.00 69.38 337 ALA A N 1
ATOM 2483 C CA . ALA A 1 337 ? 13.371 -2.730 -12.641 1.00 69.38 337 ALA A CA 1
ATOM 2484 C C . ALA A 1 337 ? 12.858 -3.230 -14.002 1.00 69.38 337 ALA A C 1
ATOM 2486 O O . ALA A 1 337 ? 13.555 -3.960 -14.698 1.00 69.38 337 ALA A O 1
ATOM 2487 N N . THR A 1 338 ? 11.686 -2.753 -14.433 1.00 69.00 338 THR A N 1
ATOM 2488 C CA . THR A 1 338 ? 11.106 -3.090 -15.746 1.00 69.00 338 THR A CA 1
ATOM 2489 C C . THR A 1 338 ? 12.013 -2.622 -16.892 1.00 69.00 338 THR A C 1
ATOM 2491 O O . THR A 1 338 ? 12.284 -3.377 -17.824 1.00 69.00 338 THR A O 1
ATOM 2494 N N . ILE A 1 339 ? 12.527 -1.389 -16.826 1.00 67.38 339 ILE A N 1
ATOM 2495 C CA . ILE A 1 339 ? 13.427 -0.845 -17.855 1.00 67.38 339 ILE A CA 1
ATOM 2496 C C . ILE A 1 339 ? 14.798 -1.529 -17.822 1.00 67.38 339 ILE A C 1
ATOM 2498 O O . ILE A 1 339 ? 15.376 -1.785 -18.879 1.00 67.38 339 ILE A O 1
ATOM 2502 N N . ALA A 1 340 ? 15.328 -1.833 -16.638 1.00 69.88 340 ALA A N 1
ATOM 2503 C CA . ALA A 1 340 ? 16.575 -2.573 -16.487 1.00 69.88 340 ALA A CA 1
ATOM 2504 C C . ALA A 1 340 ? 16.454 -3.974 -17.108 1.00 69.88 340 ALA A C 1
ATOM 2506 O O . ALA A 1 340 ? 17.280 -4.320 -17.954 1.00 69.88 340 ALA A O 1
ATOM 2507 N N . ALA A 1 341 ? 15.376 -4.698 -16.790 1.00 68.06 341 ALA A N 1
ATOM 2508 C CA . ALA A 1 341 ? 15.054 -6.005 -17.360 1.00 68.06 341 ALA A CA 1
ATOM 2509 C C . ALA A 1 341 ? 14.868 -5.950 -18.888 1.00 68.06 341 ALA A C 1
ATOM 2511 O O . ALA A 1 341 ? 15.390 -6.786 -19.622 1.00 68.06 341 ALA A O 1
ATOM 2512 N N . MET A 1 342 ? 14.192 -4.921 -19.412 1.00 67.12 342 MET A N 1
ATOM 2513 C CA . MET A 1 342 ? 14.070 -4.715 -20.862 1.00 67.12 342 MET A CA 1
ATOM 2514 C C . MET A 1 342 ? 15.436 -4.581 -21.544 1.00 67.12 342 MET A C 1
ATOM 2516 O O . MET A 1 342 ? 15.636 -5.082 -22.652 1.00 67.12 342 MET A O 1
ATOM 2520 N N . ARG A 1 343 ? 16.383 -3.885 -20.909 1.00 62.97 343 ARG A N 1
ATOM 2521 C CA . ARG A 1 343 ? 17.712 -3.646 -21.484 1.00 62.97 343 ARG A CA 1
ATOM 2522 C C . ARG A 1 343 ? 18.647 -4.851 -21.341 1.00 62.97 343 ARG A C 1
ATOM 2524 O O . ARG A 1 343 ? 19.572 -4.968 -22.152 1.00 62.97 343 ARG A O 1
ATOM 2531 N N . SER A 1 344 ? 18.447 -5.713 -20.343 1.00 63.53 344 SER A N 1
ATOM 2532 C CA . SER A 1 344 ? 19.214 -6.954 -20.156 1.00 63.53 344 SER A CA 1
ATOM 2533 C C . SER A 1 344 ? 18.697 -8.099 -21.034 1.00 63.53 344 SER A C 1
ATOM 2535 O O . SER A 1 344 ? 19.508 -8.811 -21.628 1.00 63.53 344 SER A O 1
ATOM 2537 N N . GLU A 1 345 ? 17.376 -8.219 -21.197 1.00 65.12 345 GLU A N 1
ATOM 2538 C CA . GLU A 1 345 ? 16.689 -9.321 -21.895 1.00 65.12 345 GLU A CA 1
ATOM 2539 C C . GLU A 1 345 ? 15.811 -8.838 -23.075 1.00 65.12 345 GLU A C 1
ATOM 2541 O O . GLU A 1 345 ? 14.616 -9.143 -23.161 1.00 65.12 345 GLU A O 1
ATOM 2546 N N . PRO A 1 346 ? 16.353 -8.079 -24.043 1.00 57.03 346 PRO A N 1
ATOM 2547 C CA . PRO A 1 346 ? 15.538 -7.429 -25.073 1.00 57.03 346 PRO A CA 1
ATOM 2548 C C . PRO A 1 346 ? 14.919 -8.397 -26.098 1.00 57.03 346 PRO A C 1
ATOM 2550 O O . PRO A 1 346 ? 14.060 -7.988 -26.877 1.00 57.03 346 PRO A O 1
ATOM 2553 N N . ARG A 1 347 ? 15.372 -9.658 -26.143 1.00 55.00 347 ARG A N 1
ATOM 2554 C CA . ARG A 1 347 ? 14.906 -10.693 -27.086 1.00 55.00 347 ARG A CA 1
ATOM 2555 C C . ARG A 1 347 ? 14.041 -11.770 -26.436 1.00 55.00 347 ARG A C 1
ATOM 2557 O O . ARG A 1 347 ? 13.518 -12.620 -27.150 1.00 55.00 347 ARG A O 1
ATOM 2564 N N . GLU A 1 348 ? 13.907 -11.757 -25.114 1.00 56.22 348 GLU A N 1
ATOM 2565 C CA . GLU A 1 348 ? 13.152 -12.791 -24.417 1.00 56.22 348 GLU A CA 1
ATOM 2566 C C . GLU A 1 348 ? 11.655 -12.489 -24.462 1.00 56.22 348 GLU A C 1
ATOM 2568 O O . GLU A 1 348 ? 11.205 -11.371 -24.189 1.00 56.22 348 GLU A O 1
ATOM 2573 N N . SER A 1 349 ? 10.876 -13.507 -24.823 1.00 55.75 349 SER A N 1
ATOM 2574 C CA . SER A 1 349 ? 9.421 -13.467 -24.730 1.00 55.75 349 SER A CA 1
ATOM 2575 C C . SER A 1 349 ? 8.979 -13.517 -23.261 1.00 55.75 349 SER A C 1
ATOM 2577 O O . SER A 1 349 ? 9.758 -13.829 -22.360 1.00 55.75 349 SER A O 1
ATOM 2579 N N . ASN A 1 350 ? 7.718 -13.185 -22.993 1.00 61.56 350 ASN A N 1
ATOM 2580 C CA . ASN A 1 350 ? 7.089 -13.481 -21.708 1.00 61.56 350 ASN A CA 1
ATOM 2581 C C . ASN A 1 350 ? 5.927 -14.456 -21.920 1.00 61.56 350 ASN A C 1
ATOM 2583 O O . ASN A 1 350 ? 5.366 -14.547 -23.011 1.00 61.56 350 ASN A O 1
ATOM 2587 N N . ARG A 1 351 ? 5.481 -15.107 -20.840 1.00 60.72 351 ARG A N 1
ATOM 2588 C CA . ARG A 1 351 ? 4.381 -16.087 -20.889 1.00 60.72 351 ARG A CA 1
ATOM 2589 C C . ARG A 1 351 ? 3.098 -15.574 -21.554 1.00 60.72 351 ARG A C 1
ATOM 2591 O O . ARG A 1 351 ? 2.295 -16.365 -22.043 1.00 60.72 351 ARG A O 1
ATOM 2598 N N . TRP A 1 352 ? 2.848 -14.265 -21.494 1.00 60.75 352 TRP A N 1
ATOM 2599 C CA . TRP A 1 352 ? 1.656 -13.654 -22.076 1.00 60.75 352 TRP A CA 1
ATOM 2600 C C . TRP A 1 352 ? 1.784 -13.561 -23.590 1.00 60.75 352 TRP A C 1
ATOM 2602 O O . TRP A 1 352 ? 0.818 -13.854 -24.289 1.00 60.75 352 TRP A O 1
ATOM 2612 N N . ILE A 1 353 ? 2.979 -13.243 -24.081 1.00 64.50 353 ILE A N 1
ATOM 2613 C CA . ILE A 1 353 ? 3.317 -13.273 -25.500 1.00 64.50 353 ILE A CA 1
ATOM 2614 C C . ILE A 1 353 ? 3.363 -14.698 -26.008 1.00 64.50 353 ILE A C 1
ATOM 2616 O O . ILE A 1 353 ? 2.760 -14.956 -27.038 1.00 64.50 353 ILE A O 1
ATOM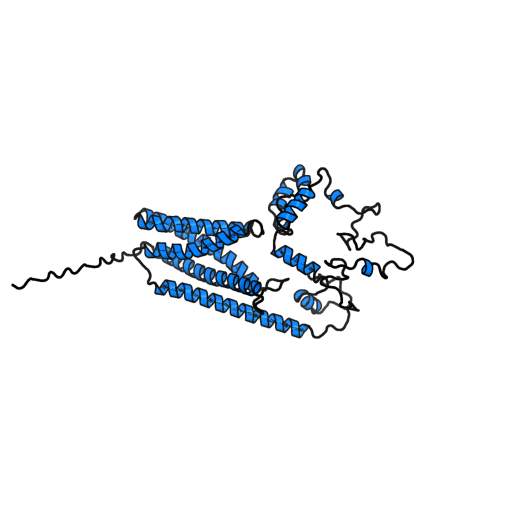 2620 N N . ASP A 1 354 ? 3.954 -15.640 -25.276 1.00 65.31 354 ASP A N 1
ATOM 2621 C CA . ASP A 1 354 ? 3.970 -17.048 -25.692 1.00 65.31 354 ASP A CA 1
ATOM 2622 C C . ASP A 1 354 ? 2.546 -17.597 -25.830 1.00 65.31 354 ASP A C 1
ATOM 2624 O O . ASP A 1 354 ? 2.203 -18.234 -26.825 1.00 65.31 354 ASP A O 1
ATOM 2628 N N . ARG A 1 355 ? 1.664 -17.272 -24.873 1.00 65.06 355 ARG A N 1
ATOM 2629 C CA . ARG A 1 355 ? 0.237 -17.613 -24.950 1.00 65.06 355 ARG A CA 1
ATOM 2630 C C . ARG A 1 355 ? -0.467 -16.900 -26.108 1.00 65.06 355 ARG A C 1
ATOM 2632 O O . ARG A 1 355 ? -1.341 -17.494 -26.732 1.00 65.06 355 ARG A O 1
ATOM 2639 N N . HIS A 1 356 ? -0.121 -15.643 -26.377 1.00 62.75 356 HIS A N 1
ATOM 2640 C CA . HIS A 1 356 ? -0.683 -14.880 -27.489 1.00 62.75 356 HIS A CA 1
ATOM 2641 C C . HIS A 1 356 ? -0.243 -15.451 -28.845 1.00 62.75 356 HIS A C 1
ATOM 2643 O O . HIS A 1 356 ? -1.081 -15.639 -29.721 1.00 62.75 356 HIS A O 1
ATOM 2649 N N . LEU A 1 357 ? 1.033 -15.813 -28.990 1.00 62.22 357 LEU A N 1
ATOM 2650 C CA . LEU A 1 357 ? 1.605 -16.476 -30.164 1.00 62.22 357 LEU A CA 1
ATOM 2651 C C . LEU A 1 357 ? 1.021 -17.878 -30.376 1.00 62.22 357 LEU A C 1
ATOM 2653 O O . LEU A 1 357 ? 0.803 -18.280 -31.515 1.00 62.22 357 LEU A O 1
ATOM 2657 N N . ALA A 1 358 ? 0.720 -18.603 -29.296 1.00 66.62 358 ALA A N 1
ATOM 2658 C CA . ALA A 1 358 ? 0.044 -19.899 -29.344 1.00 66.62 358 ALA A CA 1
ATOM 2659 C C . ALA A 1 358 ? -1.466 -19.797 -29.647 1.00 66.62 358 ALA A C 1
ATOM 2661 O O . ALA A 1 358 ? -2.123 -20.824 -29.841 1.00 66.62 358 ALA A O 1
ATOM 2662 N N . SER A 1 359 ? -2.039 -18.586 -29.680 1.00 63.97 359 SER A N 1
ATOM 2663 C CA . SER A 1 359 ? -3.447 -18.384 -30.017 1.00 63.97 359 SER A CA 1
ATOM 2664 C C . SER A 1 359 ? -3.680 -18.690 -31.504 1.00 63.97 359 SER A C 1
ATOM 2666 O O . SER A 1 359 ? -2.987 -18.135 -32.363 1.00 63.97 359 SER A O 1
ATOM 2668 N N . PRO A 1 360 ? -4.659 -19.543 -31.852 1.00 55.75 360 PRO A N 1
ATOM 2669 C CA . PRO A 1 360 ? -4.922 -19.905 -33.240 1.00 55.75 360 PRO A CA 1
ATOM 2670 C C . PRO A 1 360 ? -5.284 -18.660 -34.065 1.00 55.75 360 PRO A C 1
ATOM 2672 O O . PRO A 1 360 ? -6.243 -17.957 -33.752 1.00 55.75 360 PRO A O 1
ATOM 2675 N N . GLY A 1 361 ? -4.504 -18.385 -35.119 1.00 61.34 361 GLY A N 1
ATOM 2676 C CA . GLY A 1 361 ? -4.744 -17.275 -36.054 1.00 61.34 361 GLY A CA 1
ATOM 2677 C C . GLY A 1 361 ? -3.536 -16.384 -36.372 1.00 61.34 361 GLY A C 1
ATOM 2678 O O . GLY A 1 361 ? -3.625 -15.564 -37.287 1.00 61.34 361 GLY A O 1
ATOM 2679 N N . ILE A 1 362 ? -2.402 -16.538 -35.680 1.00 56.56 362 ILE A N 1
ATOM 2680 C CA . ILE A 1 362 ? -1.162 -15.803 -35.984 1.00 56.56 362 ILE A CA 1
ATOM 2681 C C . ILE A 1 362 ? -0.260 -16.693 -36.854 1.00 56.56 362 ILE A C 1
ATOM 2683 O O . ILE A 1 362 ? 0.404 -17.599 -36.364 1.00 56.56 362 ILE A O 1
ATOM 2687 N N . ALA A 1 363 ? -0.280 -16.480 -38.172 1.00 54.06 363 ALA A N 1
ATOM 2688 C CA . ALA A 1 363 ? 0.558 -17.227 -39.114 1.00 54.06 363 ALA A CA 1
ATOM 2689 C C . ALA A 1 363 ? 2.058 -16.894 -38.958 1.00 54.06 363 ALA A C 1
ATOM 2691 O O . ALA A 1 363 ? 2.420 -15.797 -38.520 1.00 54.06 363 ALA A O 1
ATOM 2692 N N . ALA A 1 364 ? 2.932 -17.815 -39.386 1.00 45.31 364 ALA A N 1
ATOM 2693 C CA . ALA A 1 364 ? 4.371 -17.574 -39.513 1.00 45.31 364 ALA A CA 1
ATOM 2694 C C . ALA A 1 364 ? 4.618 -16.357 -40.429 1.00 45.31 364 ALA A C 1
ATOM 2696 O O . ALA A 1 364 ? 4.202 -16.354 -41.585 1.00 45.31 364 ALA A O 1
ATOM 2697 N N . GLY A 1 365 ? 5.225 -15.297 -39.883 1.00 48.81 365 GLY A N 1
ATOM 2698 C CA . GLY A 1 365 ? 5.356 -13.981 -40.533 1.00 48.81 365 GLY A CA 1
ATOM 2699 C C . GLY A 1 365 ? 4.510 -12.864 -39.902 1.00 48.81 365 GLY A C 1
ATOM 2700 O O . GLY A 1 365 ? 4.704 -11.693 -40.214 1.00 48.81 365 GLY A O 1
ATOM 2701 N N . GLY A 1 366 ? 3.631 -13.179 -38.945 1.00 48.09 366 GLY A N 1
ATOM 2702 C CA . GLY A 1 366 ? 2.856 -12.209 -38.161 1.00 48.09 366 GLY A CA 1
ATOM 2703 C C . GLY A 1 366 ? 3.642 -11.484 -37.061 1.00 48.09 366 GLY A C 1
ATOM 2704 O O . GLY A 1 366 ? 3.035 -11.027 -36.099 1.00 48.09 366 GLY A O 1
ATOM 2705 N N . VAL A 1 367 ? 4.971 -11.381 -37.171 1.00 45.12 367 VAL A N 1
ATOM 2706 C CA . VAL A 1 367 ? 5.874 -10.865 -36.119 1.00 45.12 367 VAL A CA 1
ATOM 2707 C C . VAL A 1 367 ? 5.545 -9.413 -35.727 1.00 45.12 367 VAL A C 1
ATOM 2709 O O . VAL A 1 367 ? 5.763 -9.024 -34.590 1.00 45.12 367 VAL A O 1
ATOM 2712 N N . GLY A 1 368 ? 4.917 -8.635 -36.620 1.00 47.56 368 GLY A N 1
ATOM 2713 C CA . GLY A 1 368 ? 4.399 -7.291 -36.318 1.00 47.56 368 GLY A CA 1
ATOM 2714 C C . GLY A 1 368 ? 3.013 -7.238 -35.654 1.00 47.56 368 GLY A C 1
ATOM 2715 O O . GLY A 1 368 ? 2.512 -6.146 -35.405 1.00 47.56 368 GLY A O 1
A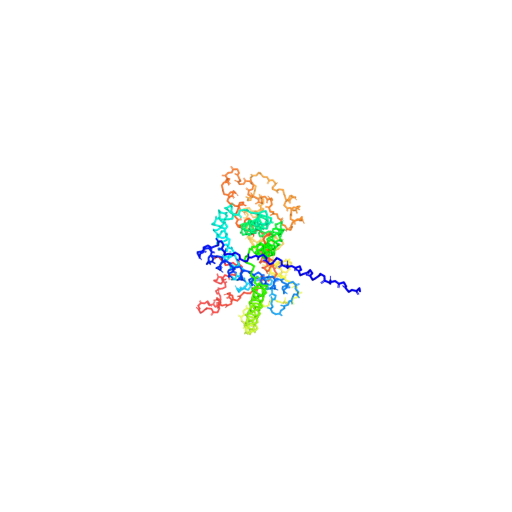TOM 2716 N N . ARG A 1 369 ? 2.357 -8.382 -35.409 1.00 45.62 369 ARG A N 1
ATOM 2717 C CA . ARG A 1 369 ? 1.039 -8.475 -34.743 1.00 45.62 369 ARG A CA 1
ATOM 2718 C C . ARG A 1 369 ? 1.119 -8.955 -33.297 1.00 45.62 369 ARG A C 1
ATOM 2720 O O . ARG A 1 369 ? 0.151 -8.788 -32.565 1.00 45.62 369 ARG A O 1
ATOM 2727 N N . ALA A 1 370 ? 2.249 -9.525 -32.889 1.00 45.66 370 ALA A N 1
ATOM 2728 C CA . ALA A 1 370 ? 2.529 -9.788 -31.490 1.00 45.66 370 ALA A CA 1
ATOM 2729 C C . ALA A 1 370 ? 3.219 -8.553 -30.903 1.00 45.66 370 ALA A C 1
ATOM 2731 O O . ALA A 1 370 ? 4.336 -8.210 -31.289 1.00 45.66 370 ALA A O 1
ATOM 2732 N N . ALA A 1 371 ? 2.531 -7.865 -29.993 1.00 49.41 371 ALA A N 1
ATOM 2733 C CA . ALA A 1 371 ? 3.140 -6.823 -29.179 1.00 49.41 371 ALA A CA 1
ATOM 2734 C C . ALA A 1 371 ? 4.385 -7.394 -28.477 1.00 49.41 371 ALA A C 1
ATOM 2736 O O . ALA A 1 371 ? 4.340 -8.512 -27.966 1.00 49.41 371 ALA A O 1
ATOM 2737 N N . SER A 1 372 ? 5.500 -6.659 -28.474 1.00 51.81 372 SER A N 1
ATOM 2738 C CA . SER A 1 372 ? 6.710 -7.071 -27.750 1.00 51.81 372 SER A CA 1
ATOM 2739 C C . SER A 1 372 ? 6.438 -7.145 -26.241 1.00 51.81 372 SER A C 1
ATOM 2741 O O . SER A 1 372 ? 5.475 -6.544 -25.757 1.00 51.81 372 SER A O 1
ATOM 2743 N N . LYS A 1 373 ? 7.305 -7.839 -25.473 1.00 53.59 373 LYS A N 1
ATOM 2744 C CA . LYS A 1 373 ? 7.193 -8.029 -23.996 1.00 53.59 373 LYS A CA 1
ATOM 2745 C C . LYS A 1 373 ? 6.989 -6.708 -23.248 1.00 53.59 373 LYS A C 1
ATOM 2747 O O . LYS A 1 373 ? 6.491 -6.712 -22.126 1.00 53.59 373 LYS A O 1
ATOM 2752 N N . TRP A 1 374 ? 7.339 -5.605 -23.905 1.00 53.19 374 TRP A N 1
ATOM 2753 C CA . TRP A 1 374 ? 7.495 -4.270 -23.359 1.00 53.19 374 TRP A CA 1
ATOM 2754 C C . TRP A 1 374 ? 6.605 -3.213 -24.036 1.00 53.19 374 TRP A C 1
ATOM 2756 O O . TRP A 1 374 ? 6.490 -2.107 -23.520 1.00 53.19 374 TRP A O 1
ATOM 2766 N N . CYS A 1 375 ? 5.952 -3.531 -25.159 1.00 46.62 375 CYS A N 1
ATOM 2767 C CA . CYS A 1 375 ? 5.044 -2.627 -25.874 1.00 46.62 375 CYS A CA 1
ATOM 2768 C C . CYS A 1 375 ? 3.596 -3.120 -25.772 1.00 46.62 375 CYS A C 1
ATOM 2770 O O . CYS A 1 375 ? 2.942 -3.339 -26.786 1.00 46.62 375 CYS A O 1
ATOM 2772 N N . SER A 1 376 ? 3.091 -3.328 -24.555 1.00 31.50 376 SER A N 1
ATOM 2773 C CA . SER A 1 376 ? 1.655 -3.520 -24.337 1.00 31.50 376 SER A CA 1
ATOM 2774 C C . SER A 1 376 ? 0.983 -2.155 -24.159 1.00 31.50 376 SER A C 1
ATOM 2776 O O . SER A 1 376 ? 0.987 -1.600 -23.058 1.00 31.50 376 SER A O 1
ATOM 2778 N N . GLY A 1 377 ? 0.449 -1.621 -25.254 1.00 30.25 377 GLY A N 1
ATOM 2779 C CA . GLY A 1 377 ? -0.463 -0.479 -25.310 1.00 30.25 377 GLY A CA 1
ATOM 2780 C C . GLY A 1 377 ? -1.554 -0.762 -26.324 1.00 30.25 377 GLY A C 1
ATOM 2781 O O . GLY A 1 377 ? -1.184 -1.227 -27.426 1.00 30.25 377 GLY A O 1
#